Protein AF-A0A3M1D9A3-F1 (afdb_monomer)

pLDDT: mean 91.14, std 8.7, range [48.06, 98.5]

Structure (mmCIF, N/CA/C/O backbone):
data_AF-A0A3M1D9A3-F1
#
_entry.id   AF-A0A3M1D9A3-F1
#
loop_
_atom_site.group_PDB
_atom_site.id
_atom_site.type_symbol
_atom_site.label_atom_id
_atom_site.label_alt_id
_atom_site.label_comp_id
_atom_site.label_asym_id
_atom_site.label_entity_id
_atom_site.label_seq_id
_atom_site.pdbx_PDB_ins_code
_atom_site.Cartn_x
_atom_site.Cartn_y
_atom_site.Cartn_z
_atom_site.occupancy
_atom_site.B_iso_or_equiv
_atom_site.auth_seq_id
_atom_site.auth_comp_id
_atom_site.auth_asym_id
_atom_site.auth_atom_id
_atom_site.pdbx_PDB_model_num
ATOM 1 N N . ALA A 1 1 ? 23.421 -41.713 -46.442 1.00 59.66 1 ALA A N 1
ATOM 2 C CA . ALA A 1 1 ? 22.189 -42.417 -46.027 1.00 59.66 1 ALA A CA 1
ATOM 3 C C . ALA A 1 1 ? 21.302 -41.439 -45.265 1.00 59.66 1 ALA A C 1
ATOM 5 O O . ALA A 1 1 ? 21.834 -40.693 -44.450 1.00 59.66 1 ALA A O 1
ATOM 6 N N . ARG A 1 2 ? 19.994 -41.379 -45.556 1.00 69.12 2 ARG A N 1
ATOM 7 C CA . ARG A 1 2 ? 19.067 -40.542 -44.777 1.00 69.12 2 ARG A CA 1
ATOM 8 C C . ARG A 1 2 ? 18.862 -41.204 -43.409 1.00 69.12 2 ARG A C 1
ATOM 10 O O . ARG A 1 2 ? 18.561 -42.397 -43.394 1.00 69.12 2 ARG A O 1
ATOM 17 N N . PRO A 1 3 ? 19.050 -40.496 -42.286 1.00 80.50 3 PRO A N 1
ATOM 18 C CA . PRO A 1 3 ? 18.761 -41.074 -40.983 1.00 80.50 3 PRO A CA 1
ATOM 19 C C . PRO A 1 3 ? 17.270 -41.421 -40.889 1.00 80.50 3 PRO A C 1
ATOM 21 O O . PRO A 1 3 ? 16.431 -40.716 -41.449 1.00 80.50 3 PRO A O 1
ATOM 24 N N . TRP A 1 4 ? 16.941 -42.499 -40.175 1.00 87.75 4 TRP A N 1
ATOM 25 C CA . TRP A 1 4 ? 15.568 -43.010 -40.048 1.00 87.75 4 TRP A CA 1
ATOM 26 C C . TRP A 1 4 ? 14.589 -41.972 -39.480 1.00 87.75 4 TRP A C 1
ATOM 28 O O . TRP A 1 4 ? 13.395 -42.036 -39.751 1.00 87.75 4 TRP A O 1
ATOM 38 N N . TRP A 1 5 ? 15.099 -40.986 -38.736 1.00 83.88 5 TRP A N 1
ATOM 39 C CA . TRP A 1 5 ? 14.302 -39.916 -38.148 1.00 83.88 5 TRP A CA 1
ATOM 40 C C . TRP A 1 5 ? 14.084 -38.706 -39.071 1.00 83.88 5 TRP A C 1
ATOM 42 O O . TRP A 1 5 ? 13.296 -37.823 -38.738 1.00 83.88 5 TRP A O 1
ATOM 52 N N . ALA A 1 6 ? 14.744 -38.644 -40.233 1.00 81.69 6 ALA A N 1
ATOM 53 C CA . ALA A 1 6 ? 14.630 -37.518 -41.162 1.00 81.69 6 ALA A CA 1
ATOM 54 C C . ALA A 1 6 ? 13.176 -37.172 -41.554 1.00 81.69 6 ALA A C 1
ATOM 56 O O . ALA A 1 6 ? 12.873 -35.984 -41.641 1.00 81.69 6 ALA A O 1
ATOM 57 N N . PRO A 1 7 ? 12.245 -38.129 -41.753 1.00 83.19 7 PRO A N 1
ATOM 58 C CA . PRO A 1 7 ? 10.846 -37.812 -42.056 1.00 83.19 7 PRO A CA 1
ATOM 59 C C . PRO A 1 7 ? 10.110 -37.053 -40.939 1.00 83.19 7 PRO A C 1
ATOM 61 O O . PRO A 1 7 ? 9.145 -36.356 -41.230 1.00 83.19 7 PRO A O 1
ATOM 64 N N . TYR A 1 8 ? 10.573 -37.136 -39.686 1.00 89.62 8 TYR A N 1
ATOM 65 C CA . TYR A 1 8 ? 9.959 -36.434 -38.549 1.00 89.62 8 TYR A CA 1
ATOM 66 C C . TYR A 1 8 ? 10.439 -34.983 -38.398 1.00 89.62 8 TYR A C 1
ATOM 68 O O . TYR A 1 8 ? 9.909 -34.243 -37.571 1.00 89.62 8 TYR A O 1
ATOM 76 N N . SER A 1 9 ? 11.427 -34.539 -39.185 1.00 90.44 9 SER A N 1
ATOM 77 C CA . SER A 1 9 ? 11.844 -33.136 -39.183 1.00 90.44 9 SER A CA 1
ATOM 78 C C . SER A 1 9 ? 11.050 -32.326 -40.206 1.00 90.44 9 SER A C 1
ATOM 80 O O . SER A 1 9 ? 11.440 -32.195 -41.365 1.00 90.44 9 SER A O 1
ATOM 82 N N . PHE A 1 10 ? 9.943 -31.744 -39.752 1.00 89.25 10 PHE A N 1
ATOM 83 C CA . PHE A 1 10 ? 8.979 -31.028 -40.595 1.00 89.25 10 PHE A CA 1
ATOM 84 C C . PHE A 1 10 ? 9.564 -29.848 -41.388 1.00 89.25 10 PHE A C 1
ATOM 86 O O . PHE A 1 10 ? 9.031 -29.504 -42.436 1.00 89.25 10 PHE A O 1
ATOM 93 N N . VAL A 1 11 ? 10.663 -29.245 -40.920 1.00 88.12 11 VAL A N 1
ATOM 94 C CA . VAL A 1 11 ? 11.324 -28.117 -41.601 1.00 88.12 11 VAL A CA 1
ATOM 95 C C . VAL A 1 11 ? 12.572 -28.565 -42.359 1.00 88.12 11 VAL A C 1
ATOM 97 O O . VAL A 1 11 ? 12.725 -28.254 -43.537 1.00 88.12 11 VAL A O 1
ATOM 100 N N . SER A 1 12 ? 13.471 -29.319 -41.718 1.00 86.38 12 SER A N 1
ATOM 101 C CA . SER A 1 12 ? 14.753 -29.662 -42.351 1.00 86.38 12 SER A CA 1
ATOM 102 C C . SER A 1 12 ? 14.613 -30.714 -43.455 1.00 86.38 12 SER A C 1
ATOM 104 O O . SER A 1 12 ? 15.377 -30.681 -44.416 1.00 86.38 12 SER A O 1
ATOM 106 N N . SER A 1 13 ? 13.620 -31.608 -43.371 1.00 87.00 13 SER A N 1
ATOM 107 C CA . SER A 1 13 ? 13.432 -32.700 -44.336 1.00 87.00 13 SER A CA 1
ATOM 108 C C . SER A 1 13 ? 12.954 -32.212 -45.710 1.00 87.00 13 SER A C 1
ATOM 110 O O . SER A 1 13 ? 13.588 -32.572 -46.707 1.00 87.00 13 SER A O 1
ATOM 112 N N . PRO A 1 14 ? 11.934 -31.330 -45.813 1.00 89.94 14 PRO A N 1
ATOM 113 C CA . PRO A 1 14 ? 11.566 -30.719 -47.092 1.00 89.94 14 PRO A CA 1
ATOM 114 C C . PRO A 1 14 ? 12.693 -29.873 -47.700 1.00 89.94 14 PRO A C 1
ATOM 116 O O . PRO A 1 14 ? 12.928 -29.950 -48.904 1.00 89.94 14 PRO A O 1
ATOM 119 N N . ILE A 1 15 ? 13.435 -29.118 -46.880 1.00 89.25 15 ILE A N 1
ATOM 120 C CA . ILE A 1 15 ? 14.579 -28.312 -47.341 1.00 89.25 15 ILE A CA 1
ATOM 121 C C . ILE A 1 15 ? 15.694 -29.217 -47.883 1.00 89.25 15 ILE A C 1
ATOM 123 O O . ILE A 1 15 ? 16.209 -28.984 -48.974 1.00 89.25 15 ILE A O 1
ATOM 127 N N . ALA A 1 16 ? 16.037 -30.291 -47.169 1.00 87.50 16 ALA A N 1
ATOM 128 C CA . ALA A 1 16 ? 17.032 -31.258 -47.623 1.00 87.50 16 ALA A CA 1
ATOM 129 C C . ALA A 1 16 ? 16.604 -31.967 -48.919 1.00 87.50 16 ALA A C 1
ATOM 131 O O . ALA A 1 16 ? 17.440 -32.223 -49.786 1.00 87.50 16 ALA A O 1
ATOM 132 N N . LEU A 1 17 ? 15.309 -32.265 -49.079 1.00 88.19 17 LEU A N 1
ATOM 133 C CA . LEU A 1 17 ? 14.766 -32.828 -50.315 1.00 88.19 17 LEU A CA 1
ATOM 134 C C . LEU A 1 17 ? 14.873 -31.832 -51.479 1.00 88.19 17 LEU A C 1
ATOM 136 O O . LEU A 1 17 ? 15.316 -32.221 -52.559 1.00 88.19 17 LEU A O 1
ATOM 140 N N . ALA A 1 18 ? 14.546 -30.559 -51.252 1.00 89.81 18 ALA A N 1
ATOM 141 C CA . ALA A 1 18 ? 14.646 -29.501 -52.258 1.00 89.81 18 ALA A CA 1
ATOM 142 C C . ALA A 1 18 ? 16.092 -29.263 -52.737 1.00 89.81 18 ALA A C 1
ATOM 144 O O . ALA A 1 18 ? 16.314 -28.935 -53.898 1.00 89.81 18 ALA A O 1
ATOM 145 N N . LEU A 1 19 ? 17.083 -29.482 -51.868 1.00 90.31 19 LEU A N 1
ATOM 146 C CA . LEU A 1 19 ? 18.507 -29.327 -52.188 1.00 90.31 19 LEU A CA 1
ATOM 147 C C . LEU A 1 19 ? 19.160 -30.612 -52.737 1.00 90.31 19 LEU A C 1
ATOM 149 O O . LEU A 1 19 ? 20.340 -30.596 -53.083 1.00 90.31 19 LEU A O 1
ATOM 153 N N . SER A 1 20 ? 18.419 -31.724 -52.838 1.00 87.81 20 SER A N 1
ATOM 154 C CA . SER A 1 20 ? 18.983 -33.051 -53.144 1.00 87.81 20 SER A CA 1
ATOM 155 C C . SER A 1 20 ? 19.591 -33.202 -54.545 1.00 87.81 20 SER A C 1
ATOM 157 O O . SER A 1 20 ? 20.423 -34.083 -54.742 1.00 87.81 20 SER A O 1
ATOM 159 N N . GLY A 1 21 ? 19.213 -32.344 -55.500 1.00 90.31 21 GLY A N 1
ATOM 160 C CA . GLY A 1 21 ? 19.758 -32.330 -56.865 1.00 90.31 21 GLY A CA 1
ATOM 161 C C . GLY A 1 21 ? 20.989 -31.435 -57.061 1.00 90.31 21 GLY A C 1
ATOM 162 O O . GLY A 1 21 ? 21.499 -31.338 -58.174 1.00 90.31 21 GLY A O 1
ATOM 163 N N . ILE A 1 22 ? 21.460 -30.750 -56.014 1.00 91.81 22 ILE A N 1
ATOM 164 C CA . ILE A 1 22 ? 22.588 -29.816 -56.096 1.00 91.81 22 ILE A CA 1
ATOM 165 C C . ILE A 1 22 ? 23.907 -30.571 -55.874 1.00 91.81 22 ILE A C 1
ATOM 167 O O . ILE A 1 22 ? 24.037 -31.357 -54.938 1.00 91.81 22 ILE A O 1
ATOM 171 N N . GLY A 1 23 ? 24.911 -30.306 -56.716 1.00 94.56 23 GLY A N 1
ATOM 172 C CA . GLY A 1 23 ? 26.240 -30.913 -56.594 1.00 94.56 23 GLY A CA 1
ATOM 173 C C . GLY A 1 23 ? 26.956 -30.566 -55.280 1.00 94.56 23 GLY A C 1
ATOM 174 O O . GLY A 1 23 ? 26.775 -29.485 -54.715 1.00 94.56 23 GLY A O 1
ATOM 175 N N . GLU A 1 24 ? 27.821 -31.467 -54.808 1.00 92.06 24 GLU A N 1
ATOM 176 C CA . GLU A 1 24 ? 28.484 -31.366 -53.499 1.00 92.06 24 GLU A CA 1
ATOM 177 C C . GLU A 1 24 ? 29.253 -30.048 -53.300 1.00 92.06 24 GLU A C 1
ATOM 179 O O . GLU A 1 24 ? 29.157 -29.421 -52.245 1.00 92.06 24 GLU A O 1
ATOM 184 N N . GLN A 1 25 ? 29.991 -29.589 -54.314 1.00 94.44 25 GLN A N 1
ATOM 185 C CA . GLN A 1 25 ? 30.749 -28.336 -54.240 1.00 94.44 25 GLN A CA 1
ATOM 186 C C . GLN A 1 25 ? 29.833 -27.123 -54.017 1.00 94.44 25 GLN A C 1
ATOM 188 O O . GLN A 1 25 ? 30.144 -26.248 -53.204 1.00 94.44 25 GLN A O 1
ATOM 193 N N . SER A 1 26 ? 28.687 -27.090 -54.699 1.00 93.69 26 SER A N 1
ATOM 194 C CA . SER A 1 26 ? 27.677 -26.042 -54.546 1.00 93.69 26 SER A CA 1
ATOM 195 C C . SER A 1 26 ? 27.012 -26.106 -53.171 1.00 93.69 26 SER A C 1
ATOM 197 O O . SER A 1 26 ? 26.858 -25.066 -52.535 1.00 93.69 26 SER A O 1
ATOM 199 N N . LEU A 1 27 ? 26.713 -27.306 -52.657 1.00 93.25 27 LEU A N 1
ATOM 200 C CA . LEU A 1 27 ? 26.208 -27.494 -51.289 1.00 93.25 27 LEU A CA 1
ATOM 201 C C . LEU A 1 27 ? 27.215 -27.023 -50.230 1.00 93.25 27 LEU A C 1
ATOM 203 O O . LEU A 1 27 ? 26.832 -26.344 -49.281 1.00 93.25 27 LEU A O 1
ATOM 207 N N . ARG A 1 28 ? 28.511 -27.318 -50.397 1.00 94.56 28 ARG A N 1
ATOM 208 C CA . ARG A 1 28 ? 29.574 -26.842 -49.492 1.00 94.56 28 ARG A CA 1
ATOM 209 C C . ARG A 1 28 ? 29.704 -25.319 -49.512 1.00 94.56 28 ARG A C 1
ATOM 211 O O . ARG A 1 28 ? 29.905 -24.705 -48.464 1.00 94.56 28 ARG A O 1
ATOM 218 N N . SER A 1 29 ? 29.594 -24.695 -50.682 1.00 95.94 29 SER A N 1
ATOM 219 C CA . SER A 1 29 ? 29.607 -23.234 -50.806 1.00 95.94 29 SER A CA 1
ATOM 220 C C . SER A 1 29 ? 28.360 -22.595 -50.199 1.00 95.94 29 SER A C 1
ATOM 222 O O . SER A 1 29 ? 28.497 -21.637 -49.442 1.00 95.94 29 SER A O 1
ATOM 224 N N . LEU A 1 30 ? 27.177 -23.169 -50.437 1.00 93.62 30 LEU A N 1
ATOM 225 C CA . LEU A 1 30 ? 25.926 -22.739 -49.814 1.00 93.62 30 LEU A CA 1
ATOM 226 C C . LEU A 1 30 ? 25.994 -22.854 -48.288 1.00 93.62 30 LEU A C 1
ATOM 228 O O . LEU A 1 30 ? 25.659 -21.902 -47.596 1.00 93.62 30 LEU A O 1
ATOM 232 N N . HIS A 1 31 ? 26.493 -23.975 -47.761 1.00 93.94 31 HIS A N 1
ATOM 233 C CA . HIS A 1 31 ? 26.692 -24.158 -46.325 1.00 93.94 31 HIS A CA 1
ATOM 234 C C . HIS A 1 31 ? 27.609 -23.078 -45.737 1.00 93.94 31 HIS A C 1
ATOM 236 O O . HIS A 1 31 ? 27.240 -22.453 -44.749 1.00 93.94 31 HIS A O 1
ATOM 242 N N . ARG A 1 32 ? 28.767 -22.804 -46.360 1.00 97.06 32 ARG A N 1
ATOM 243 C CA . ARG A 1 32 ? 29.670 -21.729 -45.908 1.00 97.06 32 ARG A CA 1
ATOM 244 C C . ARG A 1 32 ? 28.989 -20.362 -45.927 1.00 97.06 32 ARG A C 1
ATOM 246 O O . ARG A 1 32 ? 29.156 -19.602 -44.981 1.00 97.06 32 ARG A O 1
ATOM 253 N N . ALA A 1 33 ? 28.227 -20.060 -46.977 1.00 97.00 33 ALA A N 1
ATOM 254 C CA . ALA A 1 33 ? 27.499 -18.801 -47.086 1.00 97.00 33 ALA A CA 1
ATOM 255 C C . ALA A 1 33 ? 26.433 -18.670 -45.987 1.00 97.00 33 ALA A C 1
ATOM 257 O O . ALA A 1 33 ? 26.424 -17.678 -45.267 1.00 97.00 33 ALA A O 1
ATOM 258 N N . VAL A 1 34 ? 25.584 -19.688 -45.806 1.00 95.50 34 VAL A N 1
ATOM 259 C CA . VAL A 1 34 ? 24.538 -19.709 -44.769 1.00 95.50 34 VAL A CA 1
ATOM 260 C C . VAL A 1 34 ? 25.147 -19.623 -43.374 1.00 95.50 34 VAL A C 1
ATOM 262 O O . VAL A 1 34 ? 24.645 -18.867 -42.549 1.00 95.50 34 VAL A O 1
ATOM 265 N N . TRP A 1 35 ? 26.242 -20.342 -43.118 1.00 97.31 35 TRP A N 1
ATOM 266 C CA . TRP A 1 35 ? 26.936 -20.297 -41.835 1.00 97.31 35 TRP A CA 1
ATOM 267 C C . TRP A 1 35 ? 27.452 -18.890 -41.521 1.00 97.31 35 TRP A C 1
ATOM 269 O O . TRP A 1 35 ? 27.169 -18.373 -40.445 1.00 97.31 35 TRP A O 1
ATOM 279 N N . TRP A 1 36 ? 28.139 -18.236 -42.467 1.00 98.19 36 TRP A N 1
ATOM 280 C CA . TRP A 1 36 ? 28.629 -16.868 -42.266 1.00 98.19 36 TRP A CA 1
ATOM 281 C C . TRP A 1 36 ? 27.492 -15.860 -42.118 1.00 98.19 36 TRP A C 1
ATOM 283 O O . TRP A 1 36 ? 27.571 -14.991 -41.258 1.00 98.19 36 TRP A O 1
ATOM 293 N N . VAL A 1 37 ? 26.424 -15.980 -42.911 1.00 97.94 37 VAL A N 1
ATOM 294 C CA . VAL A 1 37 ? 25.242 -15.116 -42.782 1.00 97.94 37 VAL A CA 1
ATOM 295 C C . VAL A 1 37 ? 24.596 -15.287 -41.408 1.00 97.94 37 VAL A C 1
ATOM 297 O O . VAL A 1 37 ? 24.346 -14.292 -40.737 1.00 97.94 37 VAL A O 1
ATOM 300 N N . HIS A 1 38 ? 24.367 -16.523 -40.961 1.00 96.88 38 HIS A N 1
ATOM 301 C CA . HIS A 1 38 ? 23.804 -16.800 -39.641 1.00 96.88 38 HIS A CA 1
ATOM 302 C C . HIS A 1 38 ? 24.704 -16.267 -38.521 1.00 96.88 38 HIS A C 1
ATOM 304 O O . HIS A 1 38 ? 24.228 -15.526 -37.670 1.00 96.88 38 HIS A O 1
ATOM 310 N N . PHE A 1 39 ? 26.012 -16.537 -38.587 1.00 97.81 39 PHE A N 1
ATOM 311 C CA . PHE A 1 39 ? 26.990 -16.025 -37.628 1.00 97.81 39 PHE A CA 1
ATOM 312 C C . PHE A 1 39 ? 26.982 -14.494 -37.559 1.00 97.81 39 PHE A C 1
ATOM 314 O O . PHE A 1 39 ? 26.941 -13.928 -36.472 1.00 97.81 39 PHE A O 1
ATOM 321 N N . LEU A 1 40 ? 26.987 -13.804 -38.703 1.00 98.06 40 LEU A N 1
ATOM 322 C CA . LEU A 1 40 ? 26.947 -12.342 -38.732 1.00 98.06 40 LEU A CA 1
ATOM 323 C C . LEU A 1 40 ? 25.628 -11.796 -38.179 1.00 98.06 40 LEU A C 1
ATOM 325 O O . LEU A 1 40 ? 25.652 -10.789 -37.473 1.00 98.06 40 LEU A O 1
ATOM 329 N N . LEU A 1 41 ? 24.495 -12.450 -38.456 1.00 96.81 41 LEU A N 1
ATOM 330 C CA . LEU A 1 41 ? 23.201 -12.081 -37.880 1.00 96.81 41 LEU A CA 1
ATOM 331 C C . LEU A 1 41 ? 23.199 -12.255 -36.360 1.00 96.81 41 LEU A C 1
ATOM 333 O O . LEU A 1 41 ? 22.778 -11.340 -35.656 1.00 96.81 41 LEU A O 1
ATOM 337 N N . ASP A 1 42 ? 23.724 -13.370 -35.855 1.00 95.94 42 ASP A N 1
ATOM 338 C CA . ASP A 1 42 ? 23.808 -13.645 -34.422 1.00 95.94 42 ASP A CA 1
ATOM 339 C C . ASP A 1 42 ? 24.751 -12.663 -33.721 1.00 95.94 42 ASP A C 1
ATOM 341 O O . ASP A 1 42 ? 24.384 -12.074 -32.706 1.00 95.94 42 ASP A O 1
ATOM 345 N N . MET A 1 43 ? 25.940 -12.415 -34.283 1.00 97.38 43 MET A N 1
ATOM 346 C CA . MET A 1 43 ? 26.891 -11.439 -33.739 1.00 97.38 43 MET A CA 1
ATOM 347 C C . MET A 1 43 ? 26.314 -10.021 -33.763 1.00 97.38 43 MET A C 1
ATOM 349 O O . MET A 1 43 ? 26.466 -9.280 -32.793 1.00 97.38 43 MET A O 1
ATOM 353 N N . THR A 1 44 ? 25.608 -9.650 -34.835 1.00 95.44 44 THR A N 1
ATOM 354 C CA . THR A 1 44 ? 24.921 -8.355 -34.928 1.00 95.44 44 THR A CA 1
ATOM 355 C C . THR A 1 44 ? 23.808 -8.260 -33.893 1.00 95.44 44 THR A C 1
ATOM 357 O O . THR A 1 44 ? 23.713 -7.254 -33.198 1.00 95.44 44 THR A O 1
ATOM 360 N N . MET A 1 45 ? 22.986 -9.301 -33.741 1.00 93.44 45 MET A N 1
ATOM 361 C CA . MET A 1 45 ? 21.937 -9.339 -32.728 1.00 93.44 45 MET A CA 1
ATOM 362 C C . MET A 1 45 ? 22.536 -9.173 -31.333 1.00 93.44 45 MET A C 1
ATOM 364 O O . MET A 1 45 ? 22.105 -8.274 -30.621 1.00 93.44 45 MET A O 1
ATOM 368 N N . LEU A 1 46 ? 23.551 -9.969 -30.974 1.00 92.38 46 LEU A N 1
ATOM 369 C CA . LEU A 1 46 ? 24.250 -9.886 -29.687 1.00 92.38 46 LEU A CA 1
ATOM 370 C C . LEU A 1 46 ? 24.813 -8.485 -29.434 1.00 92.38 46 LEU A C 1
ATOM 372 O O . LEU A 1 46 ? 24.611 -7.936 -28.352 1.00 92.38 46 LEU A O 1
ATOM 376 N N . ALA A 1 47 ? 25.453 -7.884 -30.440 1.00 93.50 47 ALA A N 1
ATOM 377 C CA . ALA A 1 47 ? 25.949 -6.518 -30.353 1.00 93.50 47 ALA A CA 1
ATOM 378 C C . ALA A 1 47 ? 24.809 -5.507 -30.152 1.00 93.50 47 ALA A C 1
ATOM 380 O O . ALA A 1 47 ? 24.965 -4.569 -29.385 1.00 93.50 47 ALA A O 1
ATOM 381 N N . LEU A 1 48 ? 23.646 -5.699 -30.780 1.00 92.75 48 LEU A N 1
ATOM 382 C CA . LEU A 1 48 ? 22.496 -4.798 -30.670 1.00 92.75 48 LEU A CA 1
ATOM 383 C C . LEU A 1 48 ? 21.691 -4.955 -29.369 1.00 92.75 48 LEU A C 1
ATOM 385 O O . LEU A 1 48 ? 20.894 -4.066 -29.056 1.00 92.75 48 LEU A O 1
ATOM 389 N N . ILE A 1 49 ? 21.855 -6.038 -28.600 1.00 90.00 49 ILE A N 1
ATOM 390 C CA . ILE A 1 49 ? 21.085 -6.259 -27.360 1.00 90.00 49 ILE A CA 1
ATOM 391 C C . ILE A 1 49 ? 21.172 -5.057 -26.403 1.00 90.00 49 ILE A C 1
ATOM 393 O O . ILE A 1 49 ? 20.106 -4.567 -26.021 1.00 90.00 49 ILE A O 1
ATOM 397 N N . PRO A 1 50 ? 22.361 -4.530 -26.038 1.00 85.62 50 PRO A N 1
ATOM 398 C CA . PRO A 1 50 ? 22.481 -3.464 -25.041 1.00 85.62 50 PRO A CA 1
ATOM 399 C C . PRO A 1 50 ? 21.853 -2.134 -25.463 1.00 85.62 50 PRO A C 1
ATOM 401 O O . PRO A 1 50 ? 21.510 -1.319 -24.612 1.00 85.62 50 PRO A O 1
ATOM 404 N N . TRP A 1 51 ? 21.699 -1.905 -26.769 1.00 83.25 51 TRP A N 1
ATOM 405 C CA . TRP A 1 51 ? 21.247 -0.623 -27.322 1.00 83.25 51 TRP A CA 1
ATOM 406 C C . TRP A 1 51 ? 19.816 -0.653 -27.850 1.00 83.25 51 TRP A C 1
ATOM 408 O O . TRP A 1 51 ? 19.273 0.379 -28.242 1.00 83.25 51 TRP A O 1
ATOM 418 N N . THR A 1 52 ? 19.183 -1.823 -27.881 1.00 84.31 52 THR A N 1
ATOM 419 C CA . THR A 1 52 ? 17.828 -1.983 -28.409 1.00 84.31 52 THR A CA 1
ATOM 420 C C . THR A 1 52 ? 16.856 -2.402 -27.320 1.00 84.31 52 THR A C 1
ATOM 422 O O . THR A 1 52 ? 17.201 -2.627 -26.162 1.00 84.31 52 THR A O 1
ATOM 425 N N . LYS A 1 53 ? 15.585 -2.550 -27.703 1.00 77.38 53 LYS A N 1
ATOM 426 C CA . LYS A 1 53 ? 14.549 -3.074 -26.812 1.00 77.38 53 LYS A CA 1
ATOM 427 C C . LYS A 1 53 ? 14.862 -4.490 -26.321 1.00 77.38 53 LYS A C 1
ATOM 429 O O . LYS A 1 53 ? 14.230 -4.904 -25.363 1.00 77.38 53 LYS A O 1
ATOM 434 N N . LEU A 1 54 ? 15.799 -5.221 -26.933 1.00 85.25 54 LEU A N 1
ATOM 435 C CA . LEU A 1 54 ? 16.157 -6.592 -26.553 1.00 85.25 54 LEU A CA 1
ATOM 436 C C . LEU A 1 54 ? 16.835 -6.694 -25.180 1.00 85.25 54 LEU A C 1
ATOM 438 O O . LEU A 1 54 ? 16.791 -7.764 -24.579 1.00 85.25 54 LEU A O 1
ATOM 442 N N . ILE A 1 55 ? 17.365 -5.593 -24.632 1.00 86.44 55 ILE A N 1
ATOM 443 C CA . ILE A 1 55 ? 17.926 -5.572 -23.272 1.00 86.44 55 ILE A CA 1
ATOM 444 C C . ILE A 1 55 ? 16.925 -6.047 -22.202 1.00 86.44 55 ILE A C 1
ATOM 446 O O . ILE A 1 55 ? 17.337 -6.621 -21.194 1.00 86.44 55 ILE A O 1
ATOM 450 N N . HIS A 1 56 ? 15.612 -5.906 -22.454 1.00 84.38 56 HIS A N 1
ATOM 451 C CA . HIS A 1 56 ? 14.560 -6.364 -21.540 1.00 84.38 56 HIS A CA 1
ATOM 452 C C . HIS A 1 56 ? 14.583 -7.873 -21.268 1.00 84.38 56 HIS A C 1
ATOM 454 O O . HIS A 1 56 ? 14.041 -8.300 -20.255 1.00 84.38 56 HIS A O 1
ATOM 460 N N . ILE A 1 57 ? 15.198 -8.684 -22.139 1.00 88.81 57 ILE A N 1
ATOM 461 C CA . ILE A 1 57 ? 15.373 -10.125 -21.899 1.00 88.81 57 ILE A CA 1
ATOM 462 C C . ILE A 1 57 ? 16.190 -10.335 -20.617 1.00 88.81 57 ILE A C 1
ATOM 464 O O . ILE A 1 57 ? 15.880 -11.212 -19.815 1.00 88.81 57 ILE A O 1
ATOM 468 N N . PHE A 1 58 ? 17.190 -9.479 -20.392 1.00 91.06 58 PHE A N 1
ATOM 469 C CA . PHE A 1 58 ? 18.042 -9.516 -19.210 1.00 91.06 58 PHE A CA 1
ATOM 470 C C . PHE A 1 58 ? 17.449 -8.704 -18.065 1.00 91.06 58 PHE A C 1
ATOM 472 O O . PHE A 1 58 ? 17.240 -9.244 -16.981 1.00 91.06 58 PHE A O 1
ATOM 479 N N . THR A 1 59 ? 17.129 -7.426 -18.293 1.00 92.31 59 THR A N 1
ATOM 480 C CA . THR A 1 59 ? 16.625 -6.552 -17.217 1.00 92.31 59 THR A CA 1
ATOM 481 C C . THR A 1 59 ? 15.274 -7.019 -16.696 1.00 92.31 59 THR A C 1
ATOM 483 O O . THR A 1 59 ? 15.010 -6.923 -15.506 1.00 92.31 59 THR A O 1
ATOM 486 N N . GLY A 1 60 ? 14.453 -7.618 -17.554 1.00 92.56 60 GLY A N 1
ATOM 487 C CA . GLY A 1 60 ? 13.187 -8.229 -17.193 1.00 92.56 60 GLY A CA 1
ATOM 488 C C . GLY A 1 60 ? 13.307 -9.459 -16.304 1.00 92.56 60 GLY A C 1
ATOM 489 O O . GLY A 1 60 ? 12.613 -9.557 -15.294 1.00 92.56 60 GLY A O 1
ATOM 490 N N . TRP A 1 61 ? 14.201 -10.385 -16.657 1.00 93.19 61 TRP A N 1
ATOM 491 C CA . TRP A 1 61 ? 14.485 -11.543 -15.810 1.00 93.19 61 TRP A CA 1
ATOM 492 C C . TRP A 1 61 ? 15.062 -11.108 -14.459 1.00 93.19 61 TRP A C 1
ATOM 494 O O . TRP A 1 61 ? 14.616 -11.592 -13.423 1.00 93.19 61 TRP A O 1
ATOM 504 N N . LEU A 1 62 ? 15.989 -10.144 -14.459 1.00 94.88 62 LEU A N 1
ATOM 505 C CA . LEU A 1 62 ? 16.550 -9.581 -13.232 1.00 94.88 62 LEU A CA 1
ATOM 506 C C . LEU A 1 62 ? 15.472 -8.893 -12.381 1.00 94.88 62 LEU A C 1
ATOM 508 O O . LEU A 1 62 ? 15.426 -9.118 -11.177 1.00 94.88 62 LEU A O 1
ATOM 512 N N . ALA A 1 63 ? 14.577 -8.099 -12.975 1.00 93.50 63 ALA A N 1
ATOM 513 C CA . ALA A 1 63 ? 13.506 -7.424 -12.240 1.00 93.50 63 ALA A CA 1
ATOM 514 C C . ALA A 1 63 ? 12.592 -8.419 -11.510 1.00 93.50 63 ALA A C 1
ATOM 516 O O . ALA A 1 63 ? 12.260 -8.202 -10.345 1.00 93.50 63 ALA A O 1
ATOM 517 N N . LEU A 1 64 ? 12.259 -9.539 -12.162 1.00 93.25 64 LEU A N 1
ATOM 518 C CA . LEU A 1 64 ? 11.502 -10.636 -11.555 1.00 93.25 64 LEU A CA 1
ATOM 519 C C . LEU A 1 64 ? 12.310 -11.371 -10.475 1.00 93.25 64 LEU A C 1
ATOM 521 O O . LEU A 1 64 ? 11.786 -11.646 -9.400 1.00 93.25 64 LEU A O 1
ATOM 525 N N . ALA A 1 65 ? 13.582 -11.680 -10.740 1.00 94.38 65 ALA A N 1
ATOM 526 C CA . ALA A 1 65 ? 14.448 -12.397 -9.802 1.00 94.38 65 ALA A CA 1
ATOM 527 C C . ALA A 1 65 ? 14.724 -11.600 -8.516 1.00 94.38 65 ALA A C 1
ATOM 529 O O . ALA A 1 65 ? 14.887 -12.184 -7.446 1.00 94.38 65 ALA A O 1
ATOM 530 N N . PHE A 1 66 ? 14.761 -10.273 -8.623 1.00 94.50 66 PHE A N 1
ATOM 531 C CA . PHE A 1 66 ? 15.008 -9.352 -7.516 1.00 94.50 66 PHE A CA 1
ATOM 532 C C . PHE A 1 66 ? 13.747 -8.639 -7.023 1.00 94.50 66 PHE A C 1
ATOM 534 O O . PHE A 1 66 ? 13.862 -7.615 -6.349 1.00 94.50 66 PHE A O 1
ATOM 541 N N . HIS A 1 67 ? 12.559 -9.155 -7.348 1.00 92.25 67 HIS A N 1
ATOM 542 C CA . HIS A 1 67 ? 11.298 -8.632 -6.827 1.00 92.25 67 HIS A CA 1
ATOM 543 C C . HIS A 1 67 ? 11.329 -8.570 -5.291 1.00 92.25 67 HIS A C 1
ATOM 545 O O . HIS A 1 67 ? 11.938 -9.429 -4.639 1.00 92.25 67 HIS A O 1
ATOM 551 N N . SER A 1 68 ? 10.728 -7.529 -4.709 1.00 88.44 68 SER A N 1
ATOM 552 C CA . SER A 1 68 ? 10.774 -7.315 -3.264 1.00 88.44 68 SER A CA 1
ATOM 553 C C . SER A 1 68 ? 10.264 -8.527 -2.484 1.00 88.44 68 SER A C 1
ATOM 555 O O . SER A 1 68 ? 9.333 -9.224 -2.879 1.00 88.44 68 SER A O 1
ATOM 557 N N . LYS A 1 69 ? 10.902 -8.772 -1.335 1.00 86.12 69 LYS A N 1
ATOM 558 C CA . LYS A 1 69 ? 10.452 -9.777 -0.361 1.00 86.12 69 LYS A CA 1
ATOM 559 C C . LYS A 1 69 ? 9.354 -9.244 0.558 1.00 86.12 69 LYS A C 1
ATOM 561 O O . LYS A 1 69 ? 8.748 -10.026 1.286 1.00 86.12 69 LYS A O 1
ATOM 566 N N . LEU A 1 70 ? 9.155 -7.924 0.585 1.00 85.31 70 LEU A N 1
ATOM 567 C CA . LEU A 1 70 ? 8.015 -7.334 1.275 1.00 85.31 70 LEU A CA 1
ATOM 568 C C . LEU A 1 70 ? 6.742 -7.624 0.473 1.00 85.31 70 LEU A C 1
ATOM 570 O O . LEU A 1 70 ? 6.821 -7.747 -0.748 1.00 85.31 70 LEU A O 1
ATOM 574 N N . PRO A 1 71 ? 5.577 -7.698 1.133 1.00 86.69 71 PRO A N 1
ATOM 575 C CA . PRO A 1 71 ? 4.305 -7.763 0.431 1.00 86.69 71 PRO A CA 1
ATOM 576 C C . PRO A 1 71 ? 4.167 -6.627 -0.593 1.00 86.69 71 PRO A C 1
ATOM 578 O O . PRO A 1 71 ? 4.543 -5.485 -0.319 1.00 86.69 71 PRO A O 1
ATOM 581 N N . ASP A 1 72 ? 3.609 -6.936 -1.763 1.00 83.06 72 ASP A N 1
ATOM 582 C CA . ASP A 1 72 ? 3.432 -5.971 -2.849 1.00 83.06 72 ASP A CA 1
ATOM 583 C C . ASP A 1 72 ? 2.776 -4.666 -2.364 1.00 83.06 72 ASP A C 1
ATOM 585 O O . ASP A 1 72 ? 1.734 -4.661 -1.697 1.00 83.06 72 ASP A O 1
ATOM 589 N N . GLY A 1 73 ? 3.380 -3.536 -2.732 1.00 82.62 73 GLY A N 1
ATOM 590 C CA . GLY A 1 73 ? 2.914 -2.200 -2.373 1.00 82.62 73 GLY A CA 1
ATOM 591 C C . GLY A 1 73 ? 3.105 -1.805 -0.902 1.00 82.62 73 GLY A C 1
ATOM 592 O O . GLY A 1 73 ? 2.561 -0.768 -0.490 1.00 82.62 73 GLY A O 1
ATOM 593 N N . SER A 1 74 ? 3.834 -2.586 -0.098 1.00 87.00 74 SER A N 1
ATOM 594 C CA . SER A 1 74 ? 4.374 -2.140 1.192 1.00 87.00 74 SER A CA 1
ATOM 595 C C . SER A 1 74 ? 5.283 -0.924 1.002 1.00 87.00 74 SER A C 1
ATOM 597 O O . SER A 1 74 ? 6.127 -0.906 0.116 1.00 87.00 74 SER A O 1
ATOM 599 N N . ILE A 1 75 ? 5.158 0.089 1.863 1.00 89.44 75 ILE A N 1
ATOM 600 C CA . ILE A 1 75 ? 6.136 1.186 1.893 1.00 89.44 75 ILE A CA 1
ATOM 601 C C . ILE A 1 75 ? 7.292 0.747 2.782 1.00 89.44 75 ILE A C 1
ATOM 603 O O . ILE A 1 75 ? 7.081 0.437 3.961 1.00 89.44 75 ILE A O 1
ATOM 607 N N . LYS A 1 76 ? 8.505 0.776 2.232 1.00 90.19 76 LYS A N 1
ATOM 608 C CA . LYS A 1 76 ? 9.750 0.562 2.978 1.00 90.19 76 LYS A CA 1
ATOM 609 C C . LYS A 1 76 ? 9.887 1.612 4.087 1.00 90.19 76 LYS A C 1
ATOM 611 O O . LYS A 1 76 ? 9.766 2.805 3.810 1.00 90.19 76 LYS A O 1
ATOM 616 N N . ARG A 1 77 ? 10.114 1.183 5.335 1.00 89.38 77 ARG A N 1
ATOM 617 C CA . ARG A 1 77 ? 10.439 2.093 6.453 1.00 89.38 77 ARG A CA 1
ATOM 618 C C . ARG A 1 77 ? 11.654 2.934 6.056 1.00 89.38 77 ARG A C 1
ATOM 620 O O . ARG A 1 77 ? 12.677 2.382 5.658 1.00 89.38 77 ARG A O 1
ATOM 627 N N . ASN A 1 78 ? 11.530 4.257 6.141 1.00 86.50 78 ASN A N 1
ATOM 628 C CA . ASN A 1 78 ? 12.653 5.159 5.899 1.00 86.50 78 ASN A CA 1
ATOM 629 C C . ASN A 1 78 ? 13.528 5.213 7.169 1.00 86.50 78 ASN A C 1
ATOM 631 O O . ASN A 1 78 ? 13.028 5.702 8.186 1.00 86.50 78 ASN A O 1
ATOM 635 N N . PRO A 1 79 ? 14.785 4.730 7.129 1.00 83.19 79 PRO A N 1
ATOM 636 C CA . PRO A 1 79 ? 15.655 4.684 8.302 1.00 83.19 79 PRO A CA 1
ATOM 637 C C . PRO A 1 79 ? 16.033 6.080 8.806 1.00 83.19 79 PRO A C 1
ATOM 639 O O . PRO A 1 79 ? 16.037 6.289 10.006 1.00 83.19 79 PRO A O 1
ATOM 642 N N . ALA A 1 80 ? 16.219 7.067 7.924 1.00 83.06 80 ALA A N 1
ATOM 643 C CA . ALA A 1 80 ? 16.564 8.427 8.347 1.00 83.06 80 ALA A CA 1
ATOM 644 C C . ALA A 1 80 ? 15.454 9.084 9.188 1.00 83.06 80 ALA A C 1
ATOM 646 O O . ALA A 1 80 ? 15.727 9.894 10.070 1.00 83.06 80 ALA A O 1
ATOM 647 N N . ILE A 1 81 ? 14.191 8.733 8.921 1.00 84.31 81 ILE A N 1
ATOM 648 C CA . ILE A 1 81 ? 13.046 9.180 9.726 1.00 84.31 81 ILE A CA 1
ATOM 649 C C . ILE A 1 81 ? 13.022 8.445 11.065 1.00 84.31 81 ILE A C 1
ATOM 651 O O . ILE A 1 81 ? 12.815 9.082 12.092 1.00 84.31 81 ILE A O 1
ATOM 655 N N . ALA A 1 82 ? 13.258 7.133 11.052 1.00 83.06 82 ALA A N 1
ATOM 656 C CA . ALA A 1 82 ? 13.334 6.320 12.259 1.00 83.06 82 ALA A CA 1
ATOM 657 C C . ALA A 1 82 ? 14.430 6.819 13.210 1.00 83.06 82 ALA A C 1
ATOM 659 O O . ALA A 1 82 ? 14.155 7.085 14.374 1.00 83.06 82 ALA A O 1
ATOM 660 N N . ASP A 1 83 ? 15.639 7.040 12.694 1.00 83.25 83 ASP A N 1
ATOM 661 C CA . ASP A 1 83 ? 16.774 7.570 13.449 1.00 83.25 83 ASP A CA 1
ATOM 662 C C . ASP A 1 83 ? 16.445 8.943 14.049 1.00 83.25 83 ASP A C 1
ATOM 664 O O . ASP A 1 83 ? 16.748 9.203 15.211 1.00 83.25 83 ASP A O 1
ATOM 668 N N . MET A 1 84 ? 15.740 9.799 13.300 1.00 81.94 84 MET A N 1
ATOM 669 C CA . MET A 1 84 ? 15.290 11.101 13.791 1.00 81.94 84 MET A CA 1
ATOM 670 C C . MET A 1 84 ? 14.247 10.992 14.914 1.00 81.94 84 MET A C 1
ATOM 672 O O . MET A 1 84 ? 14.324 11.761 15.870 1.00 81.94 84 MET A O 1
ATOM 676 N N . ILE A 1 85 ? 13.283 10.068 14.820 1.00 83.38 85 ILE A N 1
ATOM 677 C CA . ILE A 1 85 ? 12.288 9.843 15.884 1.00 83.38 85 ILE A CA 1
ATOM 678 C C . ILE A 1 85 ? 12.956 9.244 17.132 1.00 83.38 85 ILE A C 1
ATOM 680 O O . ILE A 1 85 ? 12.639 9.636 18.252 1.00 83.38 85 ILE A O 1
ATOM 684 N N . GLU A 1 86 ? 13.931 8.355 16.940 1.00 81.25 86 GLU A N 1
ATOM 685 C CA . GLU A 1 86 ? 14.716 7.726 18.007 1.00 81.25 86 GLU A CA 1
ATOM 686 C C . GLU A 1 86 ? 15.809 8.652 18.589 1.00 81.25 86 GLU A C 1
ATOM 688 O O . GLU A 1 86 ? 16.501 8.267 19.532 1.00 81.25 86 GLU A O 1
ATOM 693 N N . GLY A 1 87 ? 15.967 9.874 18.063 1.00 79.69 87 GLY A N 1
ATOM 694 C CA . GLY A 1 87 ? 16.916 10.875 18.562 1.00 79.69 87 GLY A CA 1
ATOM 695 C C . GLY A 1 87 ? 18.387 10.586 18.239 1.00 79.69 87 GLY A C 1
ATOM 696 O O . GLY A 1 87 ? 19.271 11.064 18.947 1.00 79.69 87 GLY A O 1
ATOM 697 N N . ARG A 1 88 ? 18.668 9.801 17.193 1.00 78.62 88 ARG A N 1
ATOM 698 C CA . ARG A 1 88 ? 20.028 9.498 16.723 1.00 78.62 88 ARG A CA 1
ATOM 699 C C . ARG A 1 88 ? 20.528 10.621 15.805 1.00 78.62 88 ARG A C 1
ATOM 701 O O . ARG A 1 88 ? 19.847 11.029 14.862 1.00 78.62 88 ARG A O 1
ATOM 708 N N . GLU A 1 89 ? 21.705 11.165 16.104 1.00 63.41 89 GLU A N 1
ATOM 709 C CA . GLU A 1 89 ? 22.239 12.377 15.459 1.00 63.41 89 GLU A CA 1
ATOM 710 C C . GLU A 1 89 ? 23.173 12.097 14.262 1.00 63.41 89 GLU A C 1
ATOM 712 O O . GLU A 1 89 ? 23.582 13.031 13.578 1.00 63.41 89 GLU A O 1
ATOM 717 N N . ASP A 1 90 ? 23.492 10.836 13.965 1.00 56.56 90 ASP A N 1
ATOM 718 C CA . ASP A 1 90 ? 24.667 10.420 13.185 1.00 56.56 90 ASP A CA 1
ATOM 719 C C . ASP A 1 90 ? 24.447 10.167 11.678 1.00 56.56 90 ASP A C 1
ATOM 721 O O . ASP A 1 90 ? 25.276 9.525 11.034 1.00 56.56 90 ASP A O 1
ATOM 725 N N . VAL A 1 91 ? 23.387 10.707 11.063 1.00 54.56 91 VAL A N 1
ATOM 726 C CA . VAL A 1 91 ? 23.134 10.524 9.616 1.00 54.56 91 VAL A CA 1
ATOM 727 C C . VAL A 1 91 ? 23.252 11.847 8.855 1.00 54.56 91 VAL A C 1
ATOM 729 O O . VAL A 1 91 ? 22.337 12.673 8.866 1.00 54.56 91 VAL A O 1
ATOM 732 N N . GLU A 1 92 ? 24.387 12.025 8.168 1.00 50.84 92 GLU A N 1
ATOM 733 C CA . GLU A 1 92 ? 24.757 13.240 7.418 1.00 50.84 92 GLU A CA 1
ATOM 734 C C . GLU A 1 92 ? 23.879 13.527 6.183 1.00 50.84 92 GLU A C 1
ATOM 736 O O . GLU A 1 92 ? 23.887 14.649 5.682 1.00 50.84 92 GLU A O 1
ATOM 741 N N . GLU A 1 93 ? 23.045 12.588 5.721 1.00 52.44 93 GLU A N 1
ATOM 742 C CA . GLU A 1 93 ? 22.106 12.835 4.617 1.00 52.44 93 GLU A CA 1
ATOM 743 C C . GLU A 1 93 ? 20.694 12.307 4.918 1.00 52.44 93 GLU A C 1
ATOM 745 O O . GLU A 1 93 ? 20.329 11.164 4.640 1.00 52.44 93 GLU A O 1
ATOM 750 N N . ARG A 1 94 ? 19.851 13.185 5.475 1.00 61.91 94 ARG A N 1
ATOM 751 C CA . ARG A 1 94 ? 18.419 12.936 5.693 1.00 61.91 94 ARG A CA 1
ATOM 752 C C . ARG A 1 94 ? 17.636 13.192 4.405 1.00 61.91 94 ARG A C 1
ATOM 754 O O . ARG A 1 94 ? 17.047 14.258 4.230 1.00 61.91 94 ARG A O 1
ATOM 761 N N . PHE A 1 95 ? 17.615 12.234 3.481 1.00 68.00 95 PHE A N 1
ATOM 762 C CA . PHE A 1 95 ? 16.717 12.340 2.328 1.00 68.00 95 PHE A CA 1
ATOM 763 C C . PHE A 1 95 ? 15.313 11.844 2.684 1.00 68.00 95 PHE A C 1
ATOM 765 O O . PHE A 1 95 ? 15.069 10.658 2.925 1.00 68.00 95 PHE A O 1
ATOM 772 N N . PHE A 1 96 ? 14.357 12.768 2.678 1.00 82.88 96 PHE A N 1
ATOM 773 C CA . PHE A 1 96 ? 12.942 12.454 2.830 1.00 82.88 96 PHE A CA 1
ATOM 774 C C . PHE A 1 96 ? 12.345 12.188 1.445 1.00 82.88 96 PHE A C 1
ATOM 776 O O . PHE A 1 96 ? 11.975 13.108 0.722 1.00 82.88 96 PHE A O 1
ATOM 783 N N . GLY A 1 97 ? 12.282 10.915 1.056 1.00 88.31 97 GLY A N 1
ATOM 784 C CA . GLY A 1 97 ? 11.733 10.503 -0.237 1.00 88.31 97 GLY A CA 1
ATOM 785 C C . GLY A 1 97 ? 12.656 10.759 -1.437 1.00 88.31 97 GLY A C 1
ATOM 786 O O . GLY A 1 97 ? 13.861 10.982 -1.312 1.00 88.31 97 GLY A O 1
ATOM 787 N N . VAL A 1 98 ? 12.075 10.703 -2.635 1.00 90.50 98 VAL A N 1
ATOM 788 C CA . VAL A 1 98 ? 12.785 10.749 -3.921 1.00 90.50 98 VAL A CA 1
ATOM 789 C C . VAL A 1 98 ? 12.473 12.050 -4.659 1.00 90.50 98 VAL A C 1
ATOM 791 O O . VAL A 1 98 ? 11.400 12.195 -5.234 1.00 90.50 98 VAL A O 1
ATOM 794 N N . GLY A 1 99 ? 13.427 12.984 -4.671 1.00 88.75 99 GLY A N 1
ATOM 795 C CA . GLY A 1 99 ? 13.354 14.212 -5.480 1.00 88.75 99 GLY A CA 1
ATOM 796 C C . GLY A 1 99 ? 14.215 14.165 -6.745 1.00 88.75 99 GLY A C 1
ATOM 797 O O . GLY A 1 99 ? 13.910 14.832 -7.734 1.00 88.75 99 GLY A O 1
ATOM 798 N N . ARG A 1 100 ? 15.271 13.342 -6.723 1.00 88.00 100 ARG A N 1
ATOM 799 C CA . ARG A 1 100 ? 16.260 13.169 -7.794 1.00 88.00 100 ARG A CA 1
ATOM 800 C C . ARG A 1 100 ? 16.506 11.690 -8.066 1.00 88.00 100 ARG A C 1
ATOM 802 O O . ARG A 1 100 ? 16.169 10.837 -7.244 1.00 88.00 100 ARG A O 1
ATOM 809 N N . LEU A 1 101 ? 17.131 11.397 -9.202 1.00 88.38 101 LEU A N 1
ATOM 810 C CA . LEU A 1 101 ? 17.417 10.033 -9.634 1.00 88.38 101 LEU A CA 1
ATOM 811 C C . LEU A 1 101 ? 18.280 9.249 -8.637 1.00 88.38 101 LEU A C 1
ATOM 813 O O . LEU A 1 101 ? 18.052 8.065 -8.436 1.00 88.38 101 LEU A O 1
ATOM 817 N N . GLU A 1 102 ? 19.244 9.902 -7.992 1.00 86.50 102 GLU A N 1
ATOM 818 C CA . GLU A 1 102 ? 20.189 9.266 -7.065 1.00 86.50 102 GLU A CA 1
ATOM 819 C C . GLU A 1 102 ? 19.519 8.769 -5.783 1.00 86.50 102 GLU A C 1
ATOM 821 O O . GLU A 1 102 ? 20.082 7.939 -5.078 1.00 86.50 102 GLU A O 1
ATOM 826 N N . HIS A 1 103 ? 18.320 9.272 -5.481 1.00 88.06 103 HIS A N 1
ATOM 827 C CA . HIS A 1 103 ? 17.554 8.835 -4.320 1.00 88.06 103 HIS A CA 1
ATOM 828 C C . HIS A 1 103 ? 16.779 7.537 -4.614 1.00 88.06 103 HIS A C 1
ATOM 830 O O . HIS A 1 103 ? 16.281 6.896 -3.690 1.00 88.06 103 HIS A O 1
ATOM 836 N N . LEU A 1 104 ? 16.637 7.144 -5.889 1.00 90.44 104 LEU A N 1
ATOM 837 C CA . LEU A 1 104 ? 16.024 5.870 -6.258 1.00 90.44 104 LEU A CA 1
ATOM 838 C C . LEU A 1 104 ? 16.970 4.711 -5.947 1.00 90.44 104 LEU A C 1
ATOM 840 O O . LEU A 1 104 ? 18.174 4.775 -6.189 1.00 90.44 104 LEU A O 1
ATOM 844 N N . SER A 1 105 ? 16.406 3.596 -5.481 1.00 91.00 105 SER A N 1
ATOM 845 C CA . SER A 1 105 ? 17.190 2.376 -5.307 1.00 91.00 105 SER A CA 1
ATOM 846 C C . SER A 1 105 ? 17.604 1.795 -6.661 1.00 91.00 105 SER A C 1
ATOM 848 O O . SER A 1 105 ? 16.909 1.956 -7.667 1.00 91.00 105 SER A O 1
ATOM 850 N N . TRP A 1 106 ? 18.690 1.021 -6.677 1.00 92.94 106 TRP A N 1
ATOM 851 C CA . TRP A 1 106 ? 19.125 0.289 -7.872 1.00 92.94 106 TRP A CA 1
ATOM 852 C C . TRP A 1 106 ? 18.002 -0.578 -8.473 1.00 92.94 106 TRP A C 1
ATOM 854 O O . TRP A 1 106 ? 17.923 -0.722 -9.690 1.00 92.94 106 TRP A O 1
ATOM 864 N N . LYS A 1 107 ? 17.100 -1.115 -7.634 1.00 93.44 107 LYS A N 1
ATOM 865 C CA . LYS A 1 107 ? 15.948 -1.912 -8.073 1.00 93.44 107 LYS A CA 1
ATOM 866 C C . LYS A 1 107 ? 14.910 -1.057 -8.799 1.00 93.44 107 LYS A C 1
ATOM 868 O O . LYS A 1 107 ? 14.367 -1.500 -9.803 1.00 93.44 107 LYS A O 1
ATOM 873 N N . ASN A 1 108 ? 14.674 0.179 -8.360 1.00 93.75 108 ASN A N 1
ATOM 874 C CA . ASN A 1 108 ? 13.768 1.089 -9.069 1.00 93.75 108 ASN A CA 1
ATOM 875 C C . ASN A 1 108 ? 14.297 1.457 -10.462 1.00 93.75 108 ASN A C 1
ATOM 877 O O . ASN A 1 108 ? 13.518 1.563 -11.408 1.00 93.75 108 ASN A O 1
ATOM 881 N N . LEU A 1 109 ? 15.617 1.627 -10.584 1.00 94.06 109 LEU A N 1
ATOM 882 C CA . LEU A 1 109 ? 16.290 1.871 -11.862 1.00 94.06 109 LEU A CA 1
ATOM 883 C C . LEU A 1 109 ? 16.264 0.624 -12.763 1.00 94.06 109 LEU A C 1
ATOM 885 O O . LEU A 1 109 ? 16.051 0.718 -13.966 1.00 94.06 109 LEU A O 1
ATOM 889 N N . LEU A 1 110 ? 16.422 -0.570 -12.187 1.00 94.06 110 LEU A N 1
ATOM 890 C CA . LEU A 1 110 ? 16.256 -1.821 -12.928 1.00 94.06 110 LEU A CA 1
ATOM 891 C C . LEU A 1 110 ? 14.822 -1.978 -13.459 1.00 94.06 110 LEU A C 1
ATOM 893 O O . LEU A 1 110 ? 14.623 -2.393 -14.598 1.00 94.06 110 LEU A O 1
ATOM 897 N N . ASP A 1 111 ? 13.823 -1.621 -12.654 1.00 94.88 111 ASP A N 1
ATOM 898 C CA . ASP A 1 111 ? 12.408 -1.709 -13.016 1.00 94.88 111 ASP A CA 1
ATOM 899 C C . ASP A 1 111 ? 12.013 -0.763 -14.156 1.00 94.88 111 ASP A C 1
ATOM 901 O O . ASP A 1 111 ? 11.208 -1.130 -15.020 1.00 94.88 111 ASP A O 1
ATOM 905 N N . SER A 1 112 ? 12.578 0.447 -14.195 1.00 93.38 112 SER A N 1
ATOM 906 C CA . SER A 1 112 ? 12.364 1.372 -15.313 1.00 93.38 112 SER A CA 1
ATOM 907 C C . SER A 1 112 ? 12.961 0.821 -16.616 1.00 93.38 112 SER A C 1
ATOM 909 O O . SER A 1 112 ? 12.319 0.905 -17.671 1.00 93.38 112 SER A O 1
ATOM 911 N N . ASP A 1 113 ? 14.123 0.165 -16.546 1.00 91.62 113 ASP A N 1
ATOM 912 C CA . ASP A 1 113 ? 14.770 -0.493 -17.686 1.00 91.62 113 ASP A CA 1
ATOM 913 C C . ASP A 1 113 ? 14.106 -1.810 -18.111 1.00 91.62 113 ASP A C 1
ATOM 915 O O . ASP A 1 113 ? 14.120 -2.155 -19.298 1.00 91.62 113 ASP A O 1
ATOM 919 N N . ALA A 1 114 ? 13.479 -2.533 -17.183 1.00 93.50 114 ALA A N 1
ATOM 920 C CA . ALA A 1 114 ? 12.732 -3.765 -17.446 1.00 93.50 114 ALA A CA 1
ATOM 921 C C . ALA A 1 114 ? 11.401 -3.531 -18.185 1.00 93.50 114 ALA A C 1
ATOM 923 O O . ALA A 1 114 ? 10.780 -4.474 -18.686 1.00 93.50 114 ALA A O 1
ATOM 924 N N . CYS A 1 115 ? 10.931 -2.283 -18.275 1.00 92.62 115 CYS A N 1
ATOM 925 C CA . CYS A 1 115 ? 9.649 -1.953 -18.887 1.00 92.62 115 CYS A CA 1
ATOM 926 C C . CYS A 1 115 ? 9.596 -2.286 -20.391 1.00 92.62 115 CYS A C 1
ATOM 928 O O . CYS A 1 115 ? 10.157 -1.591 -21.240 1.00 92.62 115 CYS A O 1
ATOM 930 N N . ILE A 1 116 ? 8.780 -3.286 -20.745 1.00 92.31 116 ILE A N 1
ATOM 931 C CA . ILE A 1 116 ? 8.531 -3.707 -22.138 1.00 92.31 116 ILE A CA 1
ATOM 932 C C . ILE A 1 116 ? 7.482 -2.863 -22.882 1.00 92.31 116 ILE A C 1
ATOM 934 O O . ILE A 1 116 ? 7.105 -3.181 -24.007 1.00 92.31 116 ILE A O 1
ATOM 938 N N . ARG A 1 117 ? 6.968 -1.792 -22.263 1.00 93.31 117 ARG A N 1
ATOM 939 C CA . ARG A 1 117 ? 5.992 -0.852 -22.858 1.00 93.31 117 ARG A CA 1
ATOM 940 C C . ARG A 1 117 ? 4.655 -1.477 -23.299 1.00 93.31 117 ARG A C 1
ATOM 942 O O . ARG A 1 117 ? 3.945 -0.876 -24.099 1.00 93.31 117 ARG A O 1
ATOM 949 N N . CYS A 1 118 ? 4.263 -2.625 -22.737 1.00 94.38 118 CYS A N 1
ATOM 950 C CA . CYS A 1 118 ? 3.034 -3.343 -23.118 1.00 94.38 118 CYS A CA 1
ATOM 951 C C . CYS A 1 118 ? 1.720 -2.624 -22.754 1.00 94.38 118 CYS A C 1
ATOM 953 O O . CYS A 1 118 ? 0.674 -2.962 -23.293 1.00 94.38 118 CYS A O 1
ATOM 955 N N . GLY A 1 119 ? 1.743 -1.665 -21.819 1.00 95.56 119 GLY A N 1
ATOM 956 C CA . GLY A 1 119 ? 0.565 -0.866 -21.455 1.00 95.56 119 GLY A CA 1
ATOM 957 C C . GLY A 1 119 ? -0.432 -1.532 -20.502 1.00 95.56 119 GLY A C 1
ATOM 958 O O . GLY A 1 119 ? -1.384 -0.876 -20.097 1.00 95.56 119 GLY A O 1
ATOM 959 N N . ARG A 1 120 ? -0.222 -2.779 -20.058 1.00 96.88 120 ARG A N 1
ATOM 960 C CA . ARG A 1 120 ? -1.155 -3.454 -19.130 1.00 96.88 120 ARG A CA 1
ATOM 961 C C . ARG A 1 120 ? -1.393 -2.679 -17.832 1.00 96.88 120 ARG A C 1
ATOM 963 O O . ARG A 1 120 ? -2.525 -2.631 -17.358 1.00 96.88 120 ARG A O 1
ATOM 970 N N . CYS A 1 121 ? -0.357 -2.045 -17.284 1.00 96.81 121 CYS A N 1
ATOM 971 C CA . CYS A 1 121 ? -0.479 -1.226 -16.081 1.00 96.81 121 CYS A CA 1
ATOM 972 C C . CYS A 1 121 ? -1.276 0.068 -16.303 1.00 96.81 121 CYS A C 1
ATOM 974 O O . CYS A 1 121 ? -1.903 0.552 -15.369 1.00 96.81 121 CYS A O 1
ATOM 976 N N . GLU A 1 122 ? -1.291 0.606 -17.524 1.00 96.56 122 GLU A N 1
ATOM 977 C CA . GLU A 1 122 ? -2.121 1.747 -17.919 1.00 96.56 122 GLU A CA 1
ATOM 978 C C . GLU A 1 122 ? -3.575 1.312 -18.123 1.00 96.56 122 GLU A C 1
ATOM 980 O O . GLU A 1 122 ? -4.471 1.874 -17.501 1.00 96.56 122 GLU A O 1
ATOM 985 N N . HIS A 1 123 ? -3.807 0.258 -18.911 1.00 96.75 123 HIS A N 1
ATOM 986 C CA . HIS A 1 123 ? -5.154 -0.226 -19.223 1.00 96.75 123 HIS A CA 1
ATOM 987 C C . HIS A 1 123 ? -5.932 -0.714 -18.000 1.00 96.75 123 HIS A C 1
ATOM 989 O O . HIS A 1 123 ? -7.154 -0.659 -18.022 1.00 96.75 123 HIS A O 1
ATOM 995 N N . ASN A 1 124 ? -5.248 -1.166 -16.946 1.00 96.44 124 ASN A N 1
ATOM 996 C CA . ASN A 1 124 ? -5.870 -1.598 -15.692 1.00 96.44 124 ASN A CA 1
ATOM 997 C C . ASN A 1 124 ? -5.818 -0.531 -14.585 1.00 96.44 124 ASN A C 1
ATOM 999 O O . ASN A 1 124 ? -6.224 -0.805 -13.457 1.00 96.44 124 ASN A O 1
ATOM 1003 N N . CYS A 1 125 ? -5.299 0.671 -14.858 1.00 97.19 125 CYS A N 1
ATOM 1004 C CA . CYS A 1 125 ? -5.257 1.747 -13.873 1.00 97.19 125 CYS A CA 1
ATOM 1005 C C . CYS A 1 125 ? -6.615 2.471 -13.809 1.00 97.19 125 CYS A C 1
ATOM 1007 O O . CYS A 1 125 ? -6.984 3.127 -14.784 1.00 97.19 125 CYS A O 1
ATOM 1009 N N . PRO A 1 126 ? -7.329 2.464 -12.665 1.00 95.69 126 PRO A N 1
ATOM 1010 C CA . PRO A 1 126 ? -8.618 3.156 -12.553 1.00 95.69 126 PRO A CA 1
ATOM 1011 C C . PRO A 1 126 ? -8.512 4.672 -12.768 1.00 95.69 126 PRO A C 1
ATOM 1013 O O . PRO A 1 126 ? -9.422 5.303 -13.301 1.00 95.69 126 PRO A O 1
ATOM 1016 N N . ALA A 1 127 ? -7.384 5.275 -12.380 1.00 96.50 127 ALA A N 1
ATOM 1017 C CA . ALA A 1 127 ? -7.141 6.696 -12.610 1.00 96.50 127 ALA A CA 1
ATOM 1018 C C . ALA A 1 127 ? -6.980 7.001 -14.109 1.00 96.50 127 ALA A C 1
ATOM 1020 O O . ALA A 1 127 ? -7.593 7.945 -14.598 1.00 96.50 127 ALA A O 1
ATOM 1021 N N . ALA A 1 128 ? -6.235 6.171 -14.847 1.00 95.31 128 ALA A N 1
ATOM 1022 C CA . ALA A 1 128 ? -6.085 6.326 -16.294 1.00 95.31 128 ALA A CA 1
ATOM 1023 C C . ALA A 1 128 ? -7.429 6.135 -17.017 1.00 95.31 128 ALA A C 1
ATOM 1025 O O . ALA A 1 128 ? -7.807 6.945 -17.857 1.00 95.31 128 ALA A O 1
ATOM 1026 N N . GLN A 1 129 ? -8.190 5.102 -16.637 1.00 95.62 129 GLN A N 1
ATOM 1027 C CA . GLN A 1 129 ? -9.497 4.795 -17.230 1.00 95.62 129 GLN A CA 1
ATOM 1028 C C . GLN A 1 129 ? -10.546 5.895 -17.011 1.00 95.62 129 GLN A C 1
ATOM 1030 O O . GLN A 1 129 ? -11.470 6.026 -17.807 1.00 95.62 129 GLN A O 1
ATOM 1035 N N . THR A 1 130 ? -10.404 6.700 -15.955 1.00 95.62 130 THR A N 1
ATOM 1036 C CA . THR A 1 130 ? -11.303 7.828 -15.651 1.00 95.62 130 THR A CA 1
ATOM 1037 C C . THR A 1 130 ? -10.807 9.164 -16.216 1.00 95.62 130 THR A C 1
ATOM 1039 O O . THR A 1 130 ? -11.334 10.214 -15.861 1.00 95.62 130 THR A O 1
ATOM 1042 N N . GLY A 1 131 ? -9.794 9.148 -17.090 1.00 94.25 131 GLY A N 1
ATOM 1043 C CA . GLY A 1 131 ? -9.268 10.346 -17.749 1.00 94.25 131 GLY A CA 1
ATOM 1044 C C . GLY A 1 131 ? -8.335 11.201 -16.885 1.00 94.25 131 GLY A C 1
ATOM 1045 O O . GLY A 1 131 ? -7.980 12.308 -17.289 1.00 94.25 131 GLY A O 1
ATOM 1046 N N . LYS A 1 132 ? -7.903 10.721 -15.709 1.00 95.50 132 LYS A N 1
ATOM 1047 C CA . LYS A 1 132 ? -6.868 11.412 -14.922 1.00 95.50 132 LYS A CA 1
ATOM 1048 C C . LYS A 1 132 ? -5.507 11.289 -15.612 1.00 95.50 132 LYS A C 1
ATOM 1050 O O . LYS A 1 132 ? -5.245 10.338 -16.342 1.00 95.50 132 LYS A O 1
ATOM 1055 N N . LYS A 1 133 ? -4.591 12.216 -15.306 1.00 94.25 133 LYS A N 1
ATOM 1056 C CA . LYS A 1 133 ? -3.248 12.271 -15.917 1.00 94.25 133 LYS A CA 1
ATOM 1057 C C . LYS A 1 133 ? -2.342 11.067 -15.595 1.00 94.25 133 LYS A C 1
ATOM 1059 O O . LYS A 1 133 ? -1.305 10.913 -16.238 1.00 94.25 133 LYS A O 1
ATOM 1064 N N . LEU A 1 134 ? -2.684 10.225 -14.611 1.00 96.38 134 LEU A N 1
ATOM 1065 C CA . LEU A 1 134 ? -1.839 9.092 -14.226 1.00 96.38 134 LEU A CA 1
ATOM 1066 C C . LEU A 1 134 ? -1.753 8.045 -15.337 1.00 96.38 134 LEU A C 1
ATOM 1068 O O . LEU A 1 134 ? -2.733 7.386 -15.666 1.00 96.38 134 LEU A O 1
ATOM 1072 N N . ASN A 1 135 ? -0.532 7.802 -15.802 1.00 96.38 135 ASN A N 1
ATOM 1073 C CA . ASN A 1 135 ? -0.173 6.641 -16.600 1.00 96.38 135 ASN A CA 1
ATOM 1074 C C . ASN A 1 135 ? 1.038 5.950 -15.941 1.00 96.38 135 ASN A C 1
ATOM 1076 O O . ASN A 1 135 ? 2.159 6.450 -16.070 1.00 96.38 135 ASN A O 1
ATOM 1080 N N . PRO A 1 136 ? 0.847 4.808 -15.247 1.00 95.88 136 PRO A N 1
ATOM 1081 C CA . PRO A 1 136 ? 1.928 4.139 -14.518 1.00 95.88 136 PRO A CA 1
ATOM 1082 C C . PRO A 1 136 ? 3.095 3.715 -15.419 1.00 95.88 136 PRO A C 1
ATOM 1084 O O . PRO A 1 136 ? 4.251 3.846 -15.030 1.00 95.88 136 PRO A O 1
ATOM 1087 N N . LYS A 1 137 ? 2.815 3.284 -16.658 1.00 96.19 137 LYS A N 1
ATOM 1088 C CA . LYS A 1 137 ? 3.857 2.968 -17.651 1.00 96.19 137 LYS A CA 1
ATOM 1089 C C . LYS A 1 137 ? 4.705 4.201 -17.951 1.00 96.19 137 LYS A C 1
ATOM 1091 O O . LYS A 1 137 ? 5.925 4.091 -18.006 1.00 96.19 137 LYS A O 1
ATOM 1096 N N . ARG A 1 138 ? 4.070 5.356 -18.183 1.00 95.62 138 ARG A N 1
ATOM 1097 C CA . ARG A 1 138 ? 4.787 6.600 -18.495 1.00 95.62 138 ARG A CA 1
ATOM 1098 C C . ARG A 1 138 ? 5.682 7.035 -17.346 1.00 95.62 138 ARG A C 1
ATOM 1100 O O . ARG A 1 138 ? 6.819 7.364 -17.627 1.00 95.62 138 ARG A O 1
ATOM 1107 N N . VAL A 1 139 ? 5.233 6.933 -16.094 1.00 96.38 139 VAL A N 1
ATOM 1108 C CA . VAL A 1 139 ? 6.079 7.220 -14.919 1.00 96.38 139 VAL A CA 1
ATOM 1109 C C . VAL A 1 139 ? 7.404 6.450 -14.996 1.00 96.38 139 VAL A C 1
ATOM 1111 O O . VAL A 1 139 ? 8.466 7.055 -14.922 1.00 96.38 139 VAL A O 1
ATOM 1114 N N . MET A 1 140 ? 7.361 5.139 -15.252 1.00 95.81 140 MET A N 1
ATOM 1115 C CA . MET A 1 140 ? 8.580 4.323 -15.357 1.00 95.81 140 MET A CA 1
ATOM 1116 C C . MET A 1 140 ? 9.446 4.686 -16.571 1.00 95.81 140 MET A C 1
ATOM 1118 O O . MET A 1 140 ? 10.671 4.656 -16.494 1.00 95.81 140 MET A O 1
ATOM 1122 N N . LEU A 1 141 ? 8.827 5.043 -17.700 1.00 94.00 141 LEU A N 1
ATOM 1123 C CA . LEU A 1 141 ? 9.562 5.475 -18.893 1.00 94.00 141 LEU A CA 1
ATOM 1124 C C . LEU A 1 141 ? 10.213 6.848 -18.720 1.00 94.00 141 LEU A C 1
ATOM 1126 O O . LEU A 1 141 ? 11.296 7.056 -19.258 1.00 94.00 141 LEU A O 1
ATOM 1130 N N . GLU A 1 142 ? 9.591 7.751 -17.965 1.00 94.50 142 GLU A N 1
ATOM 1131 C CA . GLU A 1 142 ? 10.178 9.043 -17.615 1.00 94.50 142 GLU A CA 1
ATOM 1132 C C . GLU A 1 142 ? 11.372 8.869 -16.675 1.00 94.50 142 GLU A C 1
ATOM 1134 O O . GLU A 1 142 ? 12.409 9.478 -16.916 1.00 94.50 142 GLU A O 1
ATOM 1139 N N . VAL A 1 143 ? 11.296 7.955 -15.696 1.00 94.19 143 VAL A N 1
ATOM 1140 C CA . VAL A 1 143 ? 12.465 7.584 -14.875 1.00 94.19 143 VAL A CA 1
ATOM 1141 C C . VAL A 1 143 ? 13.612 7.094 -15.756 1.00 94.19 143 VAL A C 1
ATOM 1143 O O . VAL A 1 143 ? 14.729 7.586 -15.634 1.00 94.19 143 VAL A O 1
ATOM 1146 N N . ARG A 1 144 ? 13.346 6.176 -16.694 1.00 91.62 144 ARG A N 1
ATOM 1147 C CA . ARG A 1 144 ? 14.371 5.690 -17.629 1.00 91.62 144 ARG A CA 1
ATOM 1148 C C . ARG A 1 144 ? 14.941 6.808 -18.508 1.0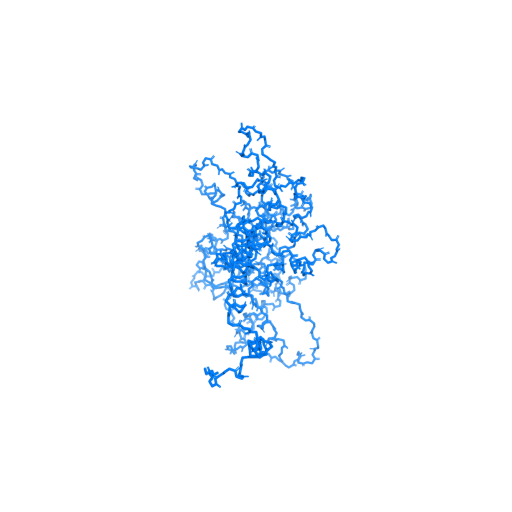0 91.62 144 ARG A C 1
ATOM 1150 O O . ARG A 1 144 ? 16.154 6.901 -18.665 1.00 91.62 144 ARG A O 1
ATOM 1157 N N . ARG A 1 145 ? 14.091 7.663 -19.085 1.00 89.88 145 ARG A N 1
ATOM 1158 C CA . ARG A 1 145 ? 14.540 8.803 -19.904 1.00 89.88 145 ARG A CA 1
ATOM 1159 C C . ARG A 1 145 ? 15.450 9.725 -19.094 1.00 89.88 145 ARG A C 1
ATOM 1161 O O . ARG A 1 145 ? 16.478 10.173 -19.591 1.00 89.88 145 ARG A O 1
ATOM 1168 N N . HIS A 1 146 ? 15.091 9.964 -17.840 1.00 88.69 146 HIS A N 1
ATOM 1169 C CA . HIS A 1 146 ? 15.874 10.772 -16.922 1.00 88.69 146 HIS A CA 1
ATOM 1170 C C . HIS A 1 146 ? 17.212 10.101 -16.554 1.00 88.69 146 HIS A C 1
ATOM 1172 O O . HIS A 1 146 ? 18.234 10.780 -16.487 1.00 88.69 146 HIS A O 1
ATOM 1178 N N . MET A 1 147 ? 17.260 8.767 -16.425 1.00 88.44 147 MET A N 1
ATOM 1179 C CA . MET A 1 147 ? 18.528 8.027 -16.314 1.00 88.44 147 MET A CA 1
ATOM 1180 C C . MET A 1 147 ? 19.435 8.283 -17.518 1.00 88.44 147 MET A C 1
ATOM 1182 O O . MET A 1 147 ? 20.596 8.643 -17.339 1.00 88.44 147 MET A O 1
ATOM 1186 N N . GLU A 1 148 ? 18.911 8.139 -18.738 1.00 85.38 148 GLU A N 1
ATOM 1187 C CA . GLU A 1 148 ? 19.666 8.362 -19.979 1.00 85.38 148 GLU A CA 1
ATOM 1188 C C . GLU A 1 148 ? 20.228 9.799 -20.048 1.00 85.38 148 GLU A C 1
ATOM 1190 O O . GLU A 1 148 ? 21.387 9.991 -20.423 1.00 85.38 148 GLU A O 1
ATOM 1195 N N . GLN A 1 149 ? 19.452 10.797 -19.605 1.00 83.38 149 GLN A N 1
ATOM 1196 C CA . GLN A 1 149 ? 19.891 12.195 -19.500 1.00 83.38 149 GLN A CA 1
ATOM 1197 C C . GLN A 1 149 ? 21.032 12.377 -18.487 1.00 83.38 149 GLN A C 1
ATOM 1199 O O . GLN A 1 149 ? 22.066 12.950 -18.828 1.00 83.38 149 GLN A O 1
ATOM 1204 N N . VAL A 1 150 ? 20.891 11.857 -17.264 1.00 80.25 150 VAL A N 1
ATOM 1205 C CA . VAL A 1 150 ? 21.924 11.973 -16.218 1.00 80.25 150 VAL A CA 1
ATOM 1206 C C . VAL A 1 150 ? 23.216 11.251 -16.622 1.00 80.25 150 VAL A C 1
ATOM 1208 O O . VAL A 1 150 ? 24.312 11.779 -16.417 1.00 80.25 150 VAL A O 1
ATOM 1211 N N . PHE A 1 151 ? 23.121 10.078 -17.257 1.00 78.25 151 PHE A N 1
ATOM 1212 C CA . PHE A 1 151 ? 24.291 9.370 -17.791 1.00 78.25 151 PHE A CA 1
ATOM 1213 C C . PHE A 1 151 ? 25.001 10.149 -18.905 1.00 78.25 151 PHE A C 1
ATOM 1215 O O . PHE A 1 151 ? 26.231 10.095 -18.987 1.00 78.25 151 PHE A O 1
ATOM 1222 N N . ALA A 1 152 ? 24.260 10.875 -19.747 1.00 76.94 152 ALA A N 1
ATOM 1223 C CA . ALA A 1 152 ? 24.844 11.741 -20.768 1.00 76.94 152 ALA A CA 1
ATOM 1224 C C . ALA A 1 152 ? 25.575 12.946 -20.148 1.00 76.94 152 ALA A C 1
ATOM 1226 O O . ALA A 1 152 ? 26.698 13.241 -20.555 1.00 76.94 152 ALA A O 1
ATOM 1227 N N . LEU A 1 153 ? 24.998 13.580 -19.119 1.00 72.38 153 LEU A N 1
ATOM 1228 C CA . LEU A 1 153 ? 25.611 14.712 -18.406 1.00 72.38 153 LEU A CA 1
ATOM 1229 C C . LEU A 1 153 ? 26.907 14.321 -17.679 1.00 72.38 153 LEU A C 1
ATOM 1231 O O . LEU A 1 153 ? 27.898 15.049 -17.737 1.00 72.38 153 LEU A O 1
ATOM 1235 N N . ARG A 1 154 ? 26.953 13.124 -17.074 1.00 66.06 154 ARG A N 1
ATOM 1236 C CA . ARG A 1 154 ? 28.157 12.590 -16.406 1.00 66.06 154 ARG A CA 1
ATOM 1237 C C . ARG A 1 154 ? 29.347 12.394 -17.357 1.00 66.06 154 ARG A C 1
ATOM 1239 O O . ARG A 1 154 ? 30.484 12.327 -16.905 1.00 66.06 154 ARG A O 1
ATOM 1246 N N . LYS A 1 155 ? 29.109 12.302 -18.671 1.00 58.81 155 LYS A N 1
ATOM 1247 C CA . LYS A 1 155 ? 30.170 12.258 -19.692 1.00 58.81 155 LYS A CA 1
ATOM 1248 C C . LYS A 1 155 ? 30.687 13.645 -20.103 1.00 58.81 155 LYS A C 1
ATOM 1250 O O . LYS A 1 155 ? 31.583 13.698 -20.940 1.00 58.81 155 LYS A O 1
ATOM 1255 N N . GLY A 1 156 ? 30.141 14.736 -19.556 1.00 52.41 156 GLY A N 1
ATOM 1256 C CA . GLY A 1 156 ? 30.403 16.089 -20.046 1.00 52.41 156 GLY A CA 1
ATOM 1257 C C . GLY A 1 156 ? 30.733 17.147 -18.996 1.00 52.41 156 GLY A C 1
ATOM 1258 O O . GLY A 1 156 ? 31.612 17.958 -19.270 1.00 52.41 156 GLY A O 1
ATOM 1259 N N . GLN A 1 157 ? 30.058 17.204 -17.841 1.00 52.81 157 GLN A N 1
ATOM 1260 C CA . GLN A 1 157 ? 30.157 18.374 -16.950 1.00 52.81 157 GLN A CA 1
ATOM 1261 C C . GLN A 1 157 ? 29.891 18.026 -15.475 1.00 52.81 157 GLN A C 1
ATOM 1263 O O . GLN A 1 157 ? 28.749 17.829 -15.058 1.00 52.81 157 GLN A O 1
ATOM 1268 N N . ASP A 1 158 ? 30.949 18.007 -14.663 1.00 48.06 158 ASP A N 1
ATOM 1269 C CA . ASP A 1 158 ? 30.834 18.037 -13.204 1.00 48.06 158 ASP A CA 1
ATOM 1270 C C . ASP A 1 158 ? 30.494 19.476 -12.769 1.00 48.06 158 ASP A C 1
ATOM 1272 O O . ASP A 1 158 ? 31.339 20.366 -12.849 1.00 48.06 158 ASP A O 1
ATOM 1276 N N . GLY A 1 159 ? 29.247 19.729 -12.349 1.00 55.00 159 GLY A N 1
ATOM 1277 C CA . GLY A 1 159 ? 28.845 21.010 -11.741 1.00 55.00 159 GLY A CA 1
ATOM 1278 C C . GLY A 1 159 ? 27.470 21.568 -12.127 1.00 55.00 159 GLY A C 1
ATOM 1279 O O . GLY A 1 159 ? 27.009 22.502 -11.473 1.00 55.00 159 GLY A O 1
ATOM 1280 N N . GLU A 1 160 ? 26.783 21.022 -13.137 1.00 60.00 160 GLU A N 1
ATOM 1281 C CA . GLU A 1 160 ? 25.423 21.475 -13.472 1.00 60.00 160 GLU A CA 1
ATOM 1282 C C . GLU A 1 160 ? 24.376 20.977 -12.461 1.00 60.00 160 GLU A C 1
ATOM 1284 O O . GLU A 1 160 ? 24.446 19.854 -11.946 1.00 60.00 160 GLU A O 1
ATOM 1289 N N . LYS A 1 161 ? 23.374 21.827 -12.182 1.00 64.44 161 LYS A N 1
ATOM 1290 C CA . LYS A 1 161 ? 22.231 21.492 -11.324 1.00 64.44 161 LYS A CA 1
ATOM 1291 C C . LYS A 1 161 ? 21.499 20.303 -11.944 1.00 64.44 161 LYS A C 1
ATOM 1293 O O . LYS A 1 161 ? 20.855 20.441 -12.981 1.00 64.44 161 LYS A O 1
ATOM 1298 N N . ARG A 1 162 ? 21.617 19.131 -11.313 1.00 69.38 162 ARG A N 1
ATOM 1299 C CA . ARG A 1 162 ? 20.961 17.912 -11.799 1.00 69.38 162 ARG A CA 1
ATOM 1300 C C . ARG A 1 162 ? 19.446 18.136 -11.847 1.00 69.38 162 ARG A C 1
ATOM 1302 O O . ARG A 1 162 ? 18.904 18.663 -10.871 1.00 69.38 162 ARG A O 1
ATOM 1309 N N . PRO A 1 163 ? 18.778 17.773 -12.955 1.00 75.50 163 PRO A N 1
ATOM 1310 C CA . PRO A 1 163 ? 17.347 17.982 -13.091 1.00 75.50 163 PRO A CA 1
ATOM 1311 C C . PRO A 1 163 ? 16.589 17.176 -12.033 1.00 75.50 163 PRO A C 1
ATOM 1313 O O . PRO A 1 163 ? 16.999 16.083 -11.643 1.00 75.50 163 PRO A O 1
ATOM 1316 N N . GLU A 1 164 ? 15.478 17.725 -11.559 1.00 84.69 164 GLU A N 1
ATOM 1317 C CA . GLU A 1 164 ? 14.610 17.027 -10.619 1.00 84.69 164 GLU A CA 1
ATOM 1318 C C . GLU A 1 164 ? 13.791 15.951 -11.344 1.00 84.69 164 GLU A C 1
ATOM 1320 O O . GLU A 1 164 ? 13.438 16.069 -12.525 1.00 84.69 164 GLU A O 1
ATOM 1325 N N . LEU A 1 165 ? 13.496 14.865 -10.628 1.00 85.81 165 LEU A N 1
ATOM 1326 C CA . LEU A 1 165 ? 12.711 13.756 -11.171 1.00 85.81 165 LEU A CA 1
ATOM 1327 C C . LEU A 1 165 ? 11.212 14.099 -11.251 1.00 85.81 165 LEU A C 1
ATOM 1329 O O . LEU A 1 165 ? 10.468 13.513 -12.037 1.00 85.81 165 LEU A O 1
ATOM 1333 N N . HIS A 1 166 ? 10.778 15.062 -10.444 1.00 83.94 166 HIS A N 1
ATOM 1334 C CA . HIS A 1 166 ? 9.425 15.604 -10.407 1.00 83.94 166 HIS A CA 1
ATOM 1335 C C . HIS A 1 166 ? 9.382 16.989 -11.081 1.00 83.94 166 HIS A C 1
ATOM 1337 O O . HIS A 1 166 ? 10.413 17.518 -11.493 1.00 83.94 166 HIS A O 1
ATOM 1343 N N . GLY A 1 167 ? 8.186 17.552 -11.267 1.00 82.25 167 GLY A N 1
ATOM 1344 C CA . GLY A 1 167 ? 8.002 18.819 -11.980 1.00 82.25 167 GLY A CA 1
ATOM 1345 C C . GLY A 1 167 ? 7.914 18.599 -13.490 1.00 82.25 167 GLY A C 1
ATOM 1346 O O . GLY A 1 167 ? 6.940 18.019 -13.972 1.00 82.25 167 GLY A O 1
ATOM 1347 N N . GLU A 1 168 ? 8.922 19.038 -14.246 1.00 76.69 168 GLU A N 1
ATOM 1348 C CA . GLU A 1 168 ? 8.928 18.932 -15.716 1.00 76.69 168 GLU A CA 1
ATOM 1349 C C . GLU A 1 168 ? 9.019 17.482 -16.219 1.00 76.69 168 GLU A C 1
ATOM 1351 O O . GLU A 1 168 ? 8.435 17.145 -17.251 1.00 76.69 168 GLU A O 1
ATOM 1356 N N . THR A 1 169 ? 9.730 16.611 -15.493 1.00 83.12 169 THR A N 1
ATOM 1357 C CA . THR A 1 169 ? 9.895 15.195 -15.866 1.00 83.12 169 THR A CA 1
ATOM 1358 C C . THR A 1 169 ? 8.635 14.393 -15.527 1.00 83.12 169 THR A C 1
ATOM 1360 O O . THR A 1 169 ? 8.034 13.761 -16.397 1.00 83.12 169 THR A O 1
ATOM 1363 N N . ILE A 1 170 ? 8.203 14.433 -14.263 1.00 93.31 170 ILE A N 1
ATOM 1364 C CA . ILE A 1 170 ? 6.961 13.811 -13.793 1.00 93.31 170 ILE A CA 1
ATOM 1365 C C . ILE A 1 170 ? 6.154 14.862 -13.030 1.00 93.31 170 ILE A C 1
ATOM 1367 O O . ILE A 1 170 ? 6.491 15.224 -11.902 1.00 93.31 170 ILE A O 1
ATOM 1371 N N . ALA A 1 171 ? 5.059 15.322 -13.636 1.00 93.12 171 ALA A N 1
ATOM 1372 C CA . ALA A 1 171 ? 4.212 16.349 -13.037 1.00 93.12 171 ALA A CA 1
ATOM 1373 C C . ALA A 1 171 ? 3.588 15.875 -11.704 1.00 93.12 171 ALA A C 1
ATOM 1375 O O . ALA A 1 171 ? 3.072 14.749 -11.644 1.00 93.12 171 ALA A O 1
ATOM 1376 N N . PRO A 1 172 ? 3.549 16.718 -10.656 1.00 94.19 172 PRO A N 1
ATOM 1377 C CA . PRO A 1 172 ? 2.949 16.381 -9.364 1.00 94.19 172 PRO A CA 1
ATOM 1378 C C . PRO A 1 172 ? 1.519 15.836 -9.469 1.00 94.19 172 PRO A C 1
ATOM 1380 O O . PRO A 1 172 ? 1.187 14.848 -8.814 1.00 94.19 172 PRO A O 1
ATOM 1383 N N . GLU A 1 173 ? 0.670 16.376 -10.352 1.00 94.62 173 GLU A N 1
ATOM 1384 C CA . GLU A 1 173 ? -0.700 15.855 -10.524 1.00 94.62 173 GLU A CA 1
ATOM 1385 C C . GLU A 1 173 ? -0.751 14.384 -10.977 1.00 94.62 173 GLU A C 1
ATOM 1387 O O . GLU A 1 173 ? -1.707 13.672 -10.657 1.00 94.62 173 GLU A O 1
ATOM 1392 N N . VAL A 1 174 ? 0.261 13.902 -11.711 1.00 95.69 174 VAL A N 1
ATOM 1393 C CA . VAL A 1 174 ? 0.382 12.482 -12.093 1.00 95.69 174 VAL A CA 1
ATOM 1394 C C . VAL A 1 174 ? 0.581 11.639 -10.839 1.00 95.69 174 VAL A C 1
ATOM 1396 O O . VAL A 1 174 ? -0.086 10.615 -10.670 1.00 95.69 174 VAL A O 1
ATOM 1399 N N . LEU A 1 175 ? 1.455 12.094 -9.939 1.00 96.06 175 LEU A N 1
ATOM 1400 C CA . LEU A 1 175 ? 1.736 11.424 -8.676 1.00 96.06 175 LEU A CA 1
ATOM 1401 C C . LEU A 1 175 ? 0.501 11.424 -7.785 1.00 96.06 175 LEU A C 1
ATOM 1403 O O . LEU A 1 175 ? 0.130 10.366 -7.283 1.00 96.06 175 LEU A O 1
ATOM 1407 N N . TRP A 1 176 ? -0.186 12.557 -7.632 1.00 96.25 176 TRP A N 1
ATOM 1408 C CA . TRP A 1 176 ? -1.382 12.694 -6.790 1.00 96.25 176 TRP A CA 1
ATOM 1409 C C . TRP A 1 176 ? -2.609 11.948 -7.322 1.00 96.25 176 TRP A C 1
ATOM 1411 O O . TRP A 1 176 ? -3.443 11.498 -6.539 1.00 96.25 176 TRP A O 1
ATOM 1421 N N . ALA A 1 177 ? -2.690 11.696 -8.630 1.00 96.62 177 ALA A N 1
ATOM 1422 C CA . ALA A 1 177 ? -3.762 10.893 -9.214 1.00 96.62 177 ALA A CA 1
ATOM 1423 C C . ALA A 1 177 ? -3.701 9.393 -8.844 1.00 96.62 177 ALA A C 1
ATOM 1425 O O . ALA A 1 177 ? -4.697 8.684 -9.015 1.00 96.62 177 ALA A O 1
ATOM 1426 N N . CYS A 1 178 ? -2.572 8.893 -8.327 1.00 96.62 178 CYS A N 1
ATOM 1427 C CA . CYS A 1 178 ? -2.439 7.502 -7.890 1.00 96.62 178 CYS A CA 1
ATOM 1428 C C . CYS A 1 178 ? -3.278 7.200 -6.641 1.00 96.62 178 CYS A C 1
ATOM 1430 O O . CYS A 1 178 ? -3.120 7.803 -5.587 1.00 96.62 178 CYS A O 1
ATOM 1432 N N . THR A 1 179 ? -4.150 6.201 -6.714 1.00 94.56 179 THR A N 1
ATOM 1433 C CA . THR A 1 179 ? -4.953 5.771 -5.557 1.00 94.56 179 THR A CA 1
ATOM 1434 C C . THR A 1 179 ? -4.286 4.654 -4.755 1.00 94.56 179 THR A C 1
ATOM 1436 O O . THR A 1 179 ? -4.973 3.993 -3.986 1.00 94.56 179 THR A O 1
ATOM 1439 N N . THR A 1 180 ? -3.008 4.354 -5.037 1.00 96.31 180 THR A N 1
ATOM 1440 C CA . THR A 1 180 ? -2.233 3.263 -4.413 1.00 96.31 180 THR A CA 1
ATOM 1441 C C . THR A 1 180 ? -3.025 1.956 -4.333 1.00 96.31 180 THR A C 1
ATOM 1443 O O . THR A 1 180 ? -3.113 1.321 -3.296 1.00 96.31 180 THR A O 1
ATOM 1446 N N . CYS A 1 181 ? -3.688 1.578 -5.431 1.00 95.38 181 CYS A N 1
ATOM 1447 C CA . CYS A 1 181 ? -4.584 0.422 -5.439 1.00 95.38 181 CYS A CA 1
ATOM 1448 C C . CYS A 1 181 ? -3.921 -0.871 -5.933 1.00 95.38 181 CYS A C 1
ATOM 1450 O O . CYS A 1 181 ? -4.598 -1.893 -6.005 1.00 95.38 181 CYS A O 1
ATOM 1452 N N . LEU A 1 182 ? -2.643 -0.826 -6.322 1.00 96.31 182 LEU A N 1
ATOM 1453 C CA . LEU A 1 182 ? -1.834 -1.968 -6.778 1.00 96.31 182 LEU A CA 1
ATOM 1454 C C . LEU A 1 182 ? -2.253 -2.636 -8.104 1.00 96.31 182 LEU A C 1
ATOM 1456 O O . LEU A 1 182 ? -1.657 -3.626 -8.520 1.00 96.31 182 LEU A O 1
ATOM 1460 N N . ALA A 1 183 ? -3.252 -2.107 -8.820 1.00 96.69 183 ALA A N 1
ATOM 1461 C CA . ALA A 1 183 ? -3.698 -2.704 -10.085 1.00 96.69 183 ALA A CA 1
ATOM 1462 C C . ALA A 1 183 ? -2.586 -2.762 -11.148 1.00 96.69 183 ALA A C 1
ATOM 1464 O O . ALA A 1 183 ? -2.509 -3.725 -11.909 1.00 96.69 183 ALA A O 1
ATOM 1465 N N . CYS A 1 184 ? -1.730 -1.737 -11.204 1.00 96.44 184 CYS A N 1
ATOM 1466 C CA . CYS A 1 184 ? -0.634 -1.652 -12.166 1.00 96.44 184 CYS A CA 1
ATOM 1467 C C . CYS A 1 184 ? 0.405 -2.761 -11.980 1.00 96.44 184 CYS A C 1
ATOM 1469 O O . CYS A 1 184 ? 0.853 -3.334 -12.971 1.00 96.44 184 CYS A O 1
ATOM 1471 N N . GLU A 1 185 ? 0.750 -3.075 -10.734 1.00 95.88 185 GLU A N 1
ATOM 1472 C CA . GLU A 1 185 ? 1.766 -4.073 -10.393 1.00 95.88 185 GLU A CA 1
ATOM 1473 C C . GLU A 1 185 ? 1.235 -5.487 -10.604 1.00 95.88 185 GLU A C 1
ATOM 1475 O O . GLU A 1 185 ? 1.866 -6.274 -11.303 1.00 95.88 185 GLU A O 1
ATOM 1480 N N . LYS A 1 186 ? 0.002 -5.772 -10.156 1.00 95.12 186 LYS A N 1
ATOM 1481 C CA . LYS A 1 186 ? -0.636 -7.087 -10.356 1.00 95.12 186 LYS A CA 1
ATOM 1482 C C . LYS A 1 186 ? -0.831 -7.476 -11.820 1.00 95.12 186 LYS A C 1
ATOM 1484 O O . LYS A 1 186 ? -0.942 -8.656 -12.129 1.00 95.12 186 LYS A O 1
ATOM 1489 N N . ASN A 1 187 ? -0.883 -6.498 -12.722 1.00 95.62 187 ASN A N 1
ATOM 1490 C CA . ASN A 1 187 ? -1.030 -6.735 -14.158 1.00 95.62 187 ASN A CA 1
ATOM 1491 C C . ASN A 1 187 ? 0.293 -6.616 -14.933 1.00 95.62 187 ASN A C 1
ATOM 1493 O O . ASN A 1 187 ? 0.288 -6.732 -16.165 1.00 95.62 187 ASN A O 1
ATOM 1497 N N . CYS A 1 188 ? 1.416 -6.358 -14.256 1.00 95.06 188 CYS A N 1
ATOM 1498 C CA . CYS A 1 188 ? 2.704 -6.201 -14.912 1.00 95.06 188 CYS A CA 1
ATOM 1499 C C . CYS A 1 188 ? 3.376 -7.568 -15.125 1.00 95.06 188 CYS A C 1
ATOM 1501 O O . CYS A 1 188 ? 3.750 -8.214 -14.151 1.00 95.06 188 CYS A O 1
ATOM 1503 N N . PRO A 1 189 ? 3.612 -8.006 -16.378 1.00 93.56 189 PRO A N 1
ATOM 1504 C CA . PRO A 1 189 ? 4.273 -9.287 -16.643 1.00 93.56 189 PRO A CA 1
ATOM 1505 C C . PRO A 1 189 ? 5.754 -9.292 -16.233 1.00 93.56 189 PRO A C 1
ATOM 1507 O O . PRO A 1 189 ? 6.352 -10.355 -16.142 1.00 93.56 189 PRO A O 1
ATOM 1510 N N . MET A 1 190 ? 6.332 -8.111 -15.993 1.00 93.00 190 MET A N 1
ATOM 1511 C CA . MET A 1 190 ? 7.729 -7.936 -15.591 1.00 93.00 190 MET A CA 1
ATOM 1512 C C . MET A 1 190 ? 7.891 -7.715 -14.081 1.00 93.00 190 MET A C 1
ATOM 1514 O O . MET A 1 190 ? 9.000 -7.453 -13.636 1.00 93.00 190 MET A O 1
ATOM 1518 N N . GLY A 1 191 ? 6.801 -7.753 -13.300 1.00 92.88 191 GLY A N 1
ATOM 1519 C CA . GLY A 1 191 ? 6.857 -7.560 -11.845 1.00 92.88 191 GLY A CA 1
ATOM 1520 C C . GLY A 1 191 ? 7.370 -6.185 -11.400 1.00 92.88 191 GLY A C 1
ATOM 1521 O O . GLY A 1 191 ? 7.990 -6.090 -10.346 1.00 92.88 191 GLY A O 1
ATOM 1522 N N . ILE A 1 192 ? 7.145 -5.138 -12.206 1.00 95.12 192 ILE A N 1
ATOM 1523 C CA . ILE A 1 192 ? 7.604 -3.768 -11.913 1.00 95.12 192 ILE A CA 1
ATOM 1524 C C . ILE A 1 192 ? 6.826 -3.168 -10.738 1.00 95.12 192 ILE A C 1
ATOM 1526 O O . ILE A 1 192 ? 5.592 -3.074 -10.793 1.00 95.12 192 ILE A O 1
ATOM 1530 N N . GLU A 1 193 ? 7.565 -2.674 -9.748 1.00 95.00 193 GLU A N 1
ATOM 1531 C CA . GLU A 1 193 ? 7.067 -2.108 -8.491 1.00 95.00 193 GLU A CA 1
ATOM 1532 C C . GLU A 1 193 ? 6.877 -0.587 -8.638 1.00 95.00 193 GLU A C 1
ATOM 1534 O O . GLU A 1 193 ? 7.733 0.233 -8.310 1.00 95.00 193 GLU A O 1
ATOM 1539 N N . HIS A 1 194 ? 5.739 -0.186 -9.208 1.00 95.25 194 HIS A N 1
ATOM 1540 C CA . HIS A 1 194 ? 5.435 1.212 -9.530 1.00 95.25 194 HIS A CA 1
ATOM 1541 C C . HIS A 1 194 ? 5.265 2.092 -8.276 1.00 95.25 194 HIS A C 1
ATOM 1543 O O . HIS A 1 194 ? 5.574 3.286 -8.303 1.00 95.25 194 HIS A O 1
ATOM 1549 N N . LEU A 1 195 ? 4.724 1.545 -7.187 1.00 95.31 195 LEU A N 1
ATOM 1550 C CA . LEU A 1 195 ? 4.472 2.270 -5.942 1.00 95.31 195 LEU A CA 1
ATOM 1551 C C . LEU A 1 195 ? 5.764 2.581 -5.187 1.00 95.31 195 LEU A C 1
ATOM 1553 O O . LEU A 1 195 ? 5.836 3.640 -4.564 1.00 95.31 195 LEU A O 1
ATOM 1557 N N . ASP A 1 196 ? 6.792 1.748 -5.350 1.00 93.44 196 ASP A N 1
ATOM 1558 C CA . ASP A 1 196 ? 8.152 1.977 -4.846 1.00 93.44 196 ASP A CA 1
ATOM 1559 C C . ASP A 1 196 ? 8.857 3.159 -5.530 1.00 93.44 196 ASP A C 1
ATOM 1561 O O . ASP A 1 196 ? 9.928 3.580 -5.104 1.00 93.44 196 ASP A O 1
ATOM 1565 N N . VAL A 1 197 ? 8.249 3.718 -6.577 1.00 94.19 197 VAL A N 1
ATOM 1566 C CA . VAL A 1 197 ? 8.688 4.941 -7.253 1.00 94.19 197 VAL A CA 1
ATOM 1567 C C . VAL A 1 197 ? 7.737 6.093 -6.917 1.00 94.19 197 VAL A C 1
ATOM 1569 O O . VAL A 1 197 ? 8.167 7.154 -6.467 1.00 94.19 197 VAL A O 1
ATOM 1572 N N . ILE A 1 198 ? 6.423 5.885 -7.061 1.00 96.06 198 ILE A N 1
ATOM 1573 C CA . ILE A 1 198 ? 5.413 6.939 -6.867 1.00 96.06 198 ILE A CA 1
ATOM 1574 C C . ILE A 1 198 ? 5.337 7.425 -5.414 1.00 96.06 198 ILE A C 1
ATOM 1576 O O . ILE A 1 198 ? 5.272 8.633 -5.182 1.00 96.06 198 ILE A O 1
ATOM 1580 N N . VAL A 1 199 ? 5.298 6.518 -4.433 1.00 95.81 199 VAL A N 1
ATOM 1581 C CA . VAL A 1 199 ? 5.104 6.910 -3.029 1.00 95.81 199 VAL A CA 1
ATOM 1582 C C . VAL A 1 199 ? 6.332 7.638 -2.474 1.00 95.81 199 VAL A C 1
ATOM 1584 O O . VAL A 1 199 ? 6.138 8.698 -1.881 1.00 95.81 199 VAL A O 1
ATOM 1587 N N . PRO A 1 200 ? 7.580 7.193 -2.716 1.00 94.06 200 PRO A N 1
ATOM 1588 C CA . PRO A 1 200 ? 8.750 7.972 -2.315 1.00 94.06 200 PRO A CA 1
ATOM 1589 C C . PRO A 1 200 ? 8.833 9.355 -2.975 1.00 94.06 200 PRO A C 1
ATOM 1591 O O . PRO A 1 200 ? 9.262 10.307 -2.327 1.00 94.06 200 PRO A O 1
ATOM 1594 N N . MET A 1 201 ? 8.367 9.528 -4.218 1.00 95.00 201 MET A N 1
ATOM 1595 C CA . MET A 1 201 ? 8.262 10.875 -4.801 1.00 95.00 201 MET A CA 1
ATOM 1596 C C . MET A 1 201 ? 7.222 11.741 -4.078 1.00 95.00 201 MET A C 1
ATOM 1598 O O . MET A 1 201 ? 7.484 12.907 -3.802 1.00 95.00 201 MET A O 1
ATOM 1602 N N . ARG A 1 202 ? 6.069 11.179 -3.681 1.00 95.94 202 ARG A N 1
ATOM 1603 C CA . ARG A 1 202 ? 5.121 11.896 -2.804 1.00 95.94 202 ARG A CA 1
ATOM 1604 C C . ARG A 1 202 ? 5.746 12.256 -1.463 1.00 95.94 202 ARG A C 1
ATOM 1606 O O . ARG A 1 202 ? 5.466 13.326 -0.940 1.00 95.94 202 ARG A O 1
ATOM 1613 N N . GLN A 1 203 ? 6.585 11.379 -0.911 1.00 94.81 203 GLN A N 1
ATOM 1614 C CA . GLN A 1 203 ? 7.289 11.657 0.337 1.00 94.81 203 GLN A CA 1
ATOM 1615 C C . GLN A 1 203 ? 8.182 12.888 0.229 1.00 94.81 203 GLN A C 1
ATOM 1617 O O . GLN A 1 203 ? 8.169 13.707 1.144 1.00 94.81 203 GLN A O 1
ATOM 1622 N N . TYR A 1 204 ? 8.888 13.040 -0.893 1.00 93.81 204 TYR A N 1
ATOM 1623 C CA . TYR A 1 204 ? 9.672 14.239 -1.175 1.00 93.81 204 TYR A CA 1
ATOM 1624 C C . TYR A 1 204 ? 8.786 15.475 -1.312 1.00 93.81 204 TYR A C 1
ATOM 1626 O O . TYR A 1 204 ? 9.032 16.487 -0.657 1.00 93.81 204 TYR A O 1
ATOM 1634 N N . LEU A 1 205 ? 7.718 15.376 -2.108 1.00 95.06 205 LEU A N 1
ATOM 1635 C CA . LEU A 1 205 ? 6.784 16.481 -2.309 1.00 95.06 205 LEU A CA 1
ATOM 1636 C C . LEU A 1 205 ? 6.200 16.995 -0.985 1.00 95.06 205 LEU A C 1
ATOM 1638 O O . LEU A 1 205 ? 6.149 18.198 -0.760 1.00 95.06 205 LEU A O 1
ATOM 1642 N N . VAL A 1 206 ? 5.813 16.096 -0.077 1.00 95.12 206 VAL A N 1
ATOM 1643 C CA . VAL A 1 206 ? 5.227 16.477 1.216 1.00 95.12 206 VAL A CA 1
ATOM 1644 C C . VAL A 1 206 ? 6.262 16.992 2.205 1.00 95.12 206 VAL A C 1
ATOM 1646 O O . VAL A 1 206 ? 6.036 18.027 2.823 1.00 95.12 206 VAL A O 1
ATOM 1649 N N . GLN A 1 207 ? 7.366 16.268 2.391 1.00 90.81 207 GLN A N 1
ATOM 1650 C CA . GLN A 1 207 ? 8.284 16.517 3.508 1.00 90.81 207 GLN A CA 1
ATOM 1651 C C . GLN A 1 207 ? 9.403 17.502 3.165 1.00 90.81 207 GLN A C 1
ATOM 1653 O O . GLN A 1 207 ? 9.960 18.110 4.073 1.00 90.81 207 GLN A O 1
ATOM 1658 N N . VAL A 1 208 ? 9.737 17.662 1.881 1.00 89.94 208 VAL A N 1
ATOM 1659 C CA . VAL A 1 208 ? 10.820 18.547 1.426 1.00 89.94 208 VAL A CA 1
ATOM 1660 C C . VAL A 1 208 ? 10.261 19.739 0.664 1.00 89.94 208 VAL A C 1
ATOM 1662 O O . VAL A 1 208 ? 10.516 20.879 1.039 1.00 89.94 208 VAL A O 1
ATOM 1665 N N . ALA A 1 209 ? 9.471 19.493 -0.383 1.00 90.62 209 ALA A N 1
ATOM 1666 C CA . ALA A 1 209 ? 8.969 20.571 -1.236 1.00 90.62 209 ALA A CA 1
ATOM 1667 C C . ALA A 1 209 ? 7.772 21.322 -0.627 1.00 90.62 209 ALA A C 1
ATOM 1669 O O . ALA A 1 209 ? 7.447 22.418 -1.076 1.00 90.62 209 ALA A O 1
ATOM 1670 N N . SER A 1 210 ? 7.111 20.748 0.388 1.00 92.88 210 SER A N 1
ATOM 1671 C CA . SER A 1 210 ? 5.833 21.247 0.924 1.00 92.88 210 SER A CA 1
ATOM 1672 C 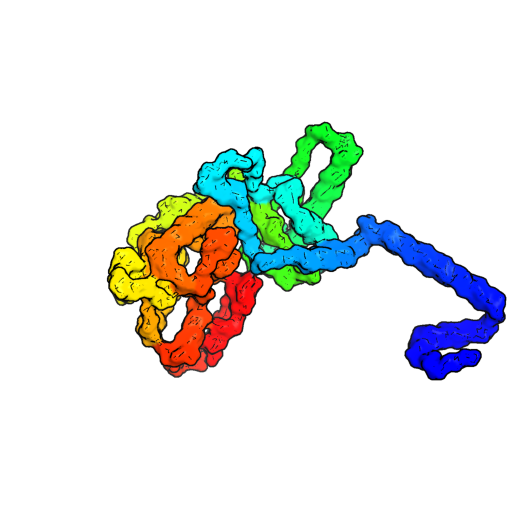C . SER A 1 210 ? 4.774 21.470 -0.171 1.00 92.88 210 SER A C 1
ATOM 1674 O O . SER A 1 210 ? 3.949 22.379 -0.088 1.00 92.88 210 SER A O 1
ATOM 1676 N N . GLU A 1 211 ? 4.794 20.630 -1.208 1.00 93.12 211 GLU A N 1
ATOM 1677 C CA . GLU A 1 211 ? 3.950 20.723 -2.396 1.00 93.12 211 GLU A CA 1
ATOM 1678 C C . GLU A 1 211 ? 2.955 19.556 -2.441 1.00 93.12 211 GLU A C 1
ATOM 1680 O O . GLU A 1 211 ? 3.244 18.453 -2.904 1.00 93.12 211 GLU A O 1
ATOM 1685 N N . PHE A 1 212 ? 1.741 19.786 -1.956 1.00 95.62 212 PHE A N 1
ATOM 1686 C CA . PHE A 1 212 ? 0.677 18.784 -1.950 1.00 95.62 212 PHE A CA 1
ATOM 1687 C C . PHE A 1 212 ? -0.707 19.444 -2.037 1.00 95.62 212 PHE A C 1
ATOM 1689 O O . PHE A 1 212 ? -0.837 20.632 -1.734 1.00 95.62 212 PHE A O 1
ATOM 1696 N N . PRO A 1 213 ? -1.759 18.705 -2.448 1.00 95.81 213 PRO A N 1
ATOM 1697 C CA . PRO A 1 213 ? -3.113 19.248 -2.535 1.00 95.81 213 PRO A CA 1
ATOM 1698 C C . PRO A 1 213 ? -3.574 19.857 -1.206 1.00 95.81 213 PRO A C 1
ATOM 1700 O O . PRO A 1 213 ? -3.420 19.237 -0.149 1.00 95.81 213 PRO A O 1
ATOM 1703 N N . GLN A 1 214 ? -4.157 21.059 -1.248 1.00 94.06 214 GLN A N 1
ATOM 1704 C CA . GLN A 1 214 ? -4.533 21.809 -0.042 1.00 94.06 214 GLN A CA 1
ATOM 1705 C C . GLN A 1 214 ? -5.517 21.041 0.850 1.00 94.06 214 GLN A C 1
ATOM 1707 O O . GLN A 1 214 ? -5.466 21.175 2.076 1.00 94.06 214 GLN A O 1
ATOM 1712 N N . GLU A 1 215 ? -6.348 20.180 0.259 1.00 92.38 215 GLU A N 1
ATOM 1713 C CA . GLU A 1 215 ? -7.300 19.305 0.943 1.00 92.38 215 GLU A CA 1
ATOM 1714 C C . GLU A 1 215 ? -6.615 18.355 1.939 1.00 92.38 215 GLU A C 1
ATOM 1716 O O . GLU A 1 215 ? -7.221 17.959 2.938 1.00 92.38 215 GLU A O 1
ATOM 1721 N N . LEU A 1 216 ? -5.337 18.019 1.722 1.00 95.12 216 LEU A N 1
ATOM 1722 C CA . LEU A 1 216 ? -4.568 17.157 2.622 1.00 95.12 216 LEU A CA 1
ATOM 1723 C C . LEU A 1 216 ? -4.083 17.882 3.883 1.00 95.12 216 LEU A C 1
ATOM 1725 O O . LEU A 1 216 ? -3.759 17.228 4.873 1.00 95.12 216 LEU A O 1
ATOM 1729 N N . THR A 1 217 ? -4.088 19.217 3.905 1.00 94.50 217 THR A N 1
ATOM 1730 C CA . THR A 1 217 ? -3.666 19.991 5.086 1.00 94.50 217 THR A CA 1
ATOM 1731 C C . THR A 1 217 ? -4.540 19.668 6.295 1.00 94.50 217 THR A C 1
ATOM 1733 O O . THR A 1 217 ? -4.037 19.411 7.389 1.00 94.50 217 THR A O 1
ATOM 1736 N N . GLY A 1 218 ? -5.864 19.653 6.100 1.00 95.12 218 GLY A N 1
ATOM 1737 C CA . GLY A 1 218 ? -6.814 19.321 7.161 1.00 95.12 218 GLY A CA 1
ATOM 1738 C C . GLY A 1 218 ? -6.674 17.873 7.630 1.00 95.12 218 GLY A C 1
ATOM 1739 O O . GLY A 1 218 ? -6.746 17.614 8.832 1.00 95.12 218 GLY A O 1
ATOM 1740 N N . PHE A 1 219 ? -6.400 16.964 6.690 1.00 95.12 219 PHE A N 1
ATOM 1741 C CA . PHE A 1 219 ? -6.154 15.550 6.952 1.00 95.12 219 PHE A CA 1
ATOM 1742 C C . PHE A 1 219 ? -4.915 15.338 7.836 1.00 95.12 219 PHE A C 1
ATOM 1744 O O . PHE A 1 219 ? -5.015 14.677 8.871 1.00 95.12 219 PHE A O 1
ATOM 1751 N N . PHE A 1 220 ? -3.765 15.927 7.476 1.00 96.75 220 PHE A N 1
ATOM 1752 C CA . PHE A 1 220 ? -2.525 15.785 8.248 1.00 96.75 220 PHE A CA 1
ATOM 1753 C C . PHE A 1 220 ? -2.657 16.389 9.645 1.00 96.75 220 PHE A C 1
ATOM 1755 O O . PHE A 1 220 ? -2.397 15.690 10.622 1.00 96.75 220 PHE A O 1
ATOM 1762 N N . LYS A 1 221 ? -3.182 17.617 9.756 1.00 95.94 221 LYS A N 1
ATOM 1763 C CA . LYS A 1 221 ? -3.444 18.259 11.056 1.00 95.94 221 LYS A CA 1
ATOM 1764 C C . LYS A 1 221 ? -4.404 17.454 11.929 1.00 95.94 221 LYS A C 1
ATOM 1766 O O . LYS A 1 221 ? -4.282 17.458 13.150 1.00 95.94 221 LYS A O 1
ATOM 1771 N N . GLY A 1 222 ? -5.385 16.785 11.324 1.00 95.81 222 GLY A N 1
ATOM 1772 C CA . GLY A 1 222 ? -6.306 15.917 12.050 1.00 95.81 222 GLY A CA 1
ATOM 1773 C C . GLY A 1 222 ? -5.596 14.720 12.671 1.00 95.81 222 GLY A C 1
ATOM 1774 O O . GLY A 1 222 ? -5.795 14.437 13.852 1.00 95.81 222 GLY A O 1
ATOM 1775 N N . ILE A 1 223 ? -4.757 14.031 11.895 1.00 96.12 223 ILE A N 1
ATOM 1776 C CA . ILE A 1 223 ? -3.991 12.891 12.408 1.00 96.12 223 ILE A CA 1
ATOM 1777 C C . ILE A 1 223 ? -2.993 13.349 13.473 1.00 96.12 223 ILE A C 1
ATOM 1779 O O . ILE A 1 223 ? -2.929 12.720 14.519 1.00 96.12 223 ILE A O 1
ATOM 1783 N N . GLU A 1 224 ? -2.280 14.447 13.242 1.00 94.62 224 GLU A N 1
ATOM 1784 C CA . GLU A 1 224 ? -1.286 14.981 14.178 1.00 94.62 224 GLU A CA 1
ATOM 1785 C C . GLU A 1 224 ? -1.906 15.395 15.522 1.00 94.62 224 GLU A C 1
ATOM 1787 O O . GLU A 1 224 ? -1.432 14.982 16.574 1.00 94.62 224 GLU A O 1
ATOM 1792 N N . ASN A 1 225 ? -3.008 16.152 15.501 1.00 94.06 225 ASN A N 1
ATOM 1793 C CA . ASN A 1 225 ? -3.579 16.726 16.724 1.00 94.06 225 ASN A CA 1
ATOM 1794 C C . ASN A 1 225 ? -4.635 15.841 17.401 1.00 94.06 225 ASN A C 1
ATOM 1796 O O . ASN A 1 225 ? -4.912 16.009 18.585 1.00 94.06 225 ASN A O 1
ATOM 1800 N N . ASN A 1 226 ? -5.294 14.951 16.651 1.00 93.56 226 ASN A N 1
ATOM 1801 C CA . ASN A 1 226 ? -6.455 14.192 17.136 1.00 93.56 226 ASN A CA 1
ATOM 1802 C C . ASN A 1 226 ? -6.385 12.689 16.818 1.00 93.56 226 ASN A C 1
ATOM 1804 O O . ASN A 1 226 ? -7.355 11.954 17.048 1.00 93.56 226 ASN A O 1
ATOM 1808 N N . SER A 1 227 ? -5.291 12.220 16.216 1.00 92.31 227 SER A N 1
ATOM 1809 C CA . SER A 1 227 ? -5.119 10.831 15.782 1.00 92.31 227 SER A CA 1
ATOM 1810 C C . SER A 1 227 ? -6.228 10.333 14.841 1.00 92.31 227 SER A C 1
ATOM 1812 O O . SER A 1 227 ? -6.522 9.136 14.787 1.00 92.31 227 SER A O 1
ATOM 1814 N N . ASN A 1 228 ? -6.885 11.233 14.096 1.00 94.75 228 ASN A N 1
ATOM 1815 C CA . ASN A 1 228 ? -7.874 10.892 13.068 1.00 94.75 228 ASN A CA 1
ATOM 1816 C C . ASN A 1 228 ? -8.004 11.984 11.993 1.00 94.75 228 ASN A C 1
ATOM 1818 O O . ASN A 1 228 ? -7.894 13.167 12.297 1.00 94.75 228 ASN A O 1
ATOM 1822 N N . PRO A 1 229 ? -8.321 11.625 10.740 1.00 93.81 229 PRO A N 1
ATOM 1823 C CA . PRO A 1 229 ? -8.314 12.581 9.635 1.00 93.81 229 PRO A CA 1
ATOM 1824 C C . PRO A 1 229 ? -9.471 13.595 9.635 1.00 93.81 229 PRO A C 1
ATOM 1826 O O . PRO A 1 229 ? -9.445 14.520 8.831 1.00 93.81 229 PRO A O 1
ATOM 1829 N N . TRP A 1 230 ? -10.476 13.447 10.508 1.00 93.25 230 TRP A N 1
ATOM 1830 C CA . TRP A 1 230 ? -11.661 14.318 10.559 1.00 93.25 230 TRP A CA 1
ATOM 1831 C C . TRP A 1 230 ? -11.590 15.399 11.641 1.00 93.25 230 TRP A C 1
ATOM 1833 O O . TRP A 1 230 ? -12.577 16.095 11.860 1.00 93.25 230 TRP A O 1
ATOM 1843 N N . GLN A 1 231 ? -10.445 15.545 12.318 1.00 93.06 231 GLN A N 1
ATOM 1844 C CA . GLN A 1 231 ? -10.240 16.544 13.379 1.00 93.06 231 GLN A CA 1
ATOM 1845 C C . GLN A 1 231 ? -11.239 16.420 14.544 1.00 93.06 231 GLN A C 1
ATOM 1847 O O . GLN A 1 231 ? -11.521 17.387 15.249 1.00 93.06 231 GLN A O 1
ATOM 1852 N N . VAL A 1 232 ? -11.792 15.223 14.758 1.00 94.19 232 VAL A N 1
ATOM 1853 C CA . VAL A 1 232 ? -12.715 14.967 15.867 1.00 94.19 232 VAL A CA 1
ATOM 1854 C C . VAL A 1 232 ? -11.902 14.728 17.137 1.00 94.19 232 VAL A C 1
ATOM 1856 O O . VAL A 1 232 ? -11.013 13.886 17.135 1.00 94.19 232 VAL A O 1
ATOM 1859 N N . GLY A 1 233 ? -12.201 15.434 18.228 1.00 93.31 233 GLY A N 1
ATOM 1860 C CA . GLY A 1 233 ? -11.466 15.273 19.488 1.00 93.31 233 GLY A CA 1
ATOM 1861 C C . GLY A 1 233 ? -11.494 13.833 20.023 1.00 93.31 233 GLY A C 1
ATOM 1862 O O . GLY A 1 233 ? -12.526 13.160 19.969 1.00 93.31 233 GLY A O 1
ATOM 1863 N N . SER A 1 234 ? -10.370 13.373 20.582 1.00 88.19 234 SER A N 1
ATOM 1864 C CA . SER A 1 234 ? -10.178 11.991 21.062 1.00 88.19 234 SER A CA 1
ATOM 1865 C C . SER A 1 234 ? -11.224 11.534 22.086 1.00 88.19 234 SER A C 1
ATOM 1867 O O . SER A 1 234 ? -11.594 10.361 22.097 1.00 88.19 234 SER A O 1
ATOM 1869 N N . GLY A 1 235 ? -11.771 12.457 22.886 1.00 91.50 235 GLY A N 1
ATOM 1870 C CA . GLY A 1 235 ? -12.826 12.177 23.866 1.00 91.50 235 GLY A CA 1
ATOM 1871 C C . GLY A 1 235 ? -14.118 11.602 23.271 1.00 91.50 235 GLY A C 1
ATOM 1872 O O . GLY A 1 235 ? -14.818 10.876 23.965 1.00 91.50 235 GLY A O 1
ATOM 1873 N N . LYS A 1 236 ? -14.401 11.852 21.984 1.00 93.69 236 LYS A N 1
ATOM 1874 C CA . LYS A 1 236 ? -15.590 11.333 21.282 1.00 93.69 236 LYS A CA 1
ATOM 1875 C C . LY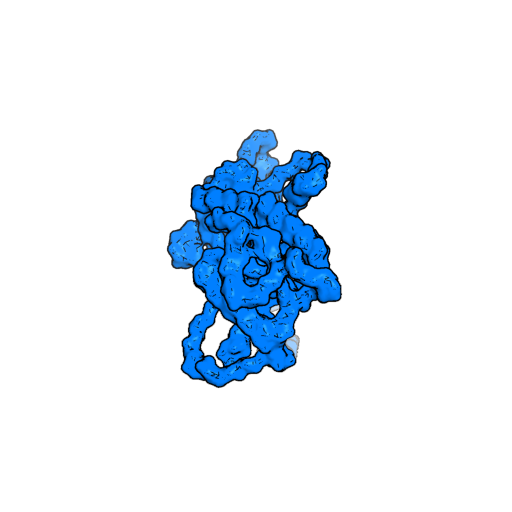S A 1 236 ? -15.397 9.944 20.672 1.00 93.69 236 LYS A C 1
ATOM 1877 O O . LYS A 1 236 ? -16.293 9.402 20.030 1.00 93.69 236 LYS A O 1
ATOM 1882 N N . ARG A 1 237 ? -14.208 9.348 20.808 1.00 94.19 237 ARG A N 1
ATOM 1883 C CA . ARG A 1 237 ? -13.872 8.096 20.113 1.00 94.19 237 ARG A CA 1
ATOM 1884 C C . ARG A 1 237 ? -14.704 6.894 20.573 1.00 94.19 237 ARG A C 1
ATOM 1886 O O . ARG A 1 237 ? -14.807 5.919 19.838 1.00 94.19 237 ARG A O 1
ATOM 1893 N N . LEU A 1 238 ? -15.303 6.955 21.762 1.00 95.38 238 LEU A N 1
ATOM 1894 C CA . LEU A 1 238 ? -16.173 5.902 22.292 1.00 95.38 238 LEU A CA 1
ATOM 1895 C C . LEU A 1 238 ? -17.674 6.184 22.130 1.00 95.38 238 LEU A C 1
ATOM 1897 O O . LEU A 1 238 ? -18.466 5.334 22.525 1.00 95.38 238 LEU A O 1
ATOM 1901 N N . ASP A 1 239 ? -18.078 7.300 21.513 1.00 95.75 239 ASP A N 1
ATOM 1902 C CA . ASP A 1 239 ? -19.497 7.667 21.364 1.00 95.75 239 ASP A CA 1
ATOM 1903 C C . ASP A 1 239 ? -20.297 6.575 20.627 1.00 95.75 239 ASP A C 1
ATOM 1905 O O . ASP A 1 239 ? -21.447 6.291 20.952 1.00 95.75 239 ASP A O 1
ATOM 1909 N N . TRP A 1 240 ? -19.672 5.876 19.673 1.00 95.75 240 TRP A N 1
ATOM 1910 C CA . TRP A 1 240 ? -20.304 4.777 18.934 1.00 95.75 240 TRP A CA 1
ATOM 1911 C C . TRP A 1 240 ? -20.685 3.570 19.811 1.00 95.75 240 TRP A C 1
ATOM 1913 O O . TRP A 1 240 ? -21.515 2.757 19.391 1.00 95.75 240 TRP A O 1
ATOM 1923 N N . ALA A 1 241 ? -20.059 3.418 20.982 1.00 95.69 241 ALA A N 1
ATOM 1924 C CA . ALA A 1 241 ? -20.210 2.269 21.870 1.00 95.69 241 ALA A CA 1
ATOM 1925 C C . ALA A 1 241 ? -21.335 2.439 22.906 1.00 95.69 241 ALA A C 1
ATOM 1927 O O . ALA A 1 241 ? -21.564 1.532 23.713 1.00 95.69 241 ALA A O 1
ATOM 1928 N N . GLU A 1 242 ? -22.036 3.576 22.898 1.00 94.00 242 GLU A N 1
ATOM 1929 C CA . GLU A 1 242 ? -23.159 3.837 23.795 1.00 94.00 242 GLU A CA 1
ATOM 1930 C C . GLU A 1 242 ? -24.223 2.726 23.694 1.00 94.00 242 GLU A C 1
ATOM 1932 O O . GLU A 1 242 ? -24.645 2.326 22.607 1.00 94.00 242 GLU A O 1
ATOM 1937 N N . GLY A 1 243 ? -24.622 2.174 24.845 1.00 92.69 243 GLY A N 1
ATOM 1938 C CA . GLY A 1 243 ? -25.596 1.079 24.925 1.00 92.69 243 GLY A CA 1
ATOM 1939 C C . GLY A 1 243 ? -25.094 -0.290 24.442 1.00 92.69 243 GLY A C 1
ATOM 1940 O O . GLY A 1 243 ? -25.900 -1.203 24.273 1.00 92.69 243 GLY A O 1
ATOM 1941 N N . LEU A 1 244 ? -23.787 -0.457 24.200 1.00 94.25 244 LEU A N 1
ATOM 1942 C CA . LEU A 1 244 ? -23.194 -1.717 23.739 1.00 94.25 244 LEU A CA 1
ATOM 1943 C C . LEU A 1 244 ? -22.260 -2.377 24.756 1.00 94.25 244 LEU A C 1
ATOM 1945 O O . LEU A 1 244 ? -21.578 -3.316 24.361 1.00 94.25 244 LEU A O 1
ATOM 1949 N N . ASP A 1 245 ? -22.206 -1.929 26.016 1.00 92.06 245 ASP A N 1
ATOM 1950 C CA . ASP A 1 245 ? -21.312 -2.387 27.105 1.00 92.06 245 ASP A CA 1
ATOM 1951 C C . ASP A 1 245 ? -19.932 -2.848 26.606 1.00 92.06 245 ASP A C 1
ATOM 1953 O O . ASP A 1 245 ? -19.560 -4.019 26.737 1.00 92.06 245 ASP A O 1
ATOM 1957 N N . VAL A 1 246 ? -19.218 -1.951 25.926 1.00 94.56 246 VAL A N 1
ATOM 1958 C CA . VAL A 1 246 ? -17.855 -2.193 25.443 1.00 94.56 246 VAL A CA 1
ATOM 1959 C C . VAL A 1 246 ? -16.872 -1.732 26.513 1.00 94.56 246 VAL A C 1
ATOM 1961 O O . VAL A 1 246 ? -16.972 -0.613 27.015 1.00 94.56 246 VAL A O 1
ATOM 1964 N N . VAL A 1 247 ? -15.902 -2.583 26.844 1.00 91.25 247 VAL A N 1
ATOM 1965 C CA . VAL A 1 247 ? -14.879 -2.280 27.850 1.00 91.25 247 VAL A CA 1
ATOM 1966 C C . VAL A 1 247 ? -13.616 -1.758 27.154 1.00 91.25 247 VAL A C 1
ATOM 1968 O O . VAL A 1 247 ? -13.018 -2.491 26.358 1.00 91.25 247 VAL A O 1
ATOM 1971 N N . PRO A 1 248 ? -13.186 -0.509 27.414 1.00 95.38 248 PRO A N 1
ATOM 1972 C CA . PRO A 1 248 ? -11.890 -0.034 26.950 1.00 95.38 248 PRO A CA 1
ATOM 1973 C C . PRO A 1 248 ? -10.756 -0.671 27.765 1.00 95.38 248 PRO A C 1
ATOM 1975 O O . PRO A 1 248 ? -10.926 -0.940 28.955 1.00 95.38 248 PRO A O 1
ATOM 1978 N N . MET A 1 249 ? -9.585 -0.864 27.154 1.00 95.44 249 MET A N 1
ATOM 1979 C CA . MET A 1 249 ? -8.416 -1.478 27.799 1.00 95.44 249 MET A CA 1
ATOM 1980 C C . MET A 1 249 ? -8.003 -0.769 29.092 1.00 95.44 249 MET A C 1
ATOM 1982 O O . MET A 1 249 ? -7.672 -1.433 30.067 1.00 95.44 249 MET A O 1
ATOM 1986 N N . SER A 1 250 ? -8.117 0.560 29.149 1.00 93.75 250 SER A N 1
ATOM 1987 C CA . SER A 1 250 ? -7.850 1.355 30.356 1.00 93.75 250 SER A CA 1
ATOM 1988 C C . SER A 1 250 ? -8.770 1.060 31.547 1.00 93.75 250 SER A C 1
ATOM 1990 O O . SER A 1 250 ? -8.419 1.391 32.675 1.00 93.75 250 SER A O 1
ATOM 1992 N N . LYS A 1 251 ? -9.937 0.444 31.321 1.00 93.94 251 LYS A N 1
ATOM 1993 C CA . LYS A 1 251 ? -10.902 0.050 32.365 1.00 93.94 251 LYS A CA 1
ATOM 1994 C C . LYS A 1 251 ? -11.040 -1.466 32.497 1.00 93.94 251 LYS A C 1
ATOM 1996 O O . LYS A 1 251 ? -11.929 -1.937 33.206 1.00 93.94 251 LYS A O 1
ATOM 2001 N N . ARG A 1 252 ? -10.223 -2.236 31.775 1.00 93.25 252 ARG A N 1
ATOM 2002 C CA . ARG A 1 252 ? -10.243 -3.694 31.849 1.00 93.25 252 ARG A CA 1
ATOM 2003 C C . ARG A 1 252 ? -9.646 -4.134 33.182 1.00 93.25 252 ARG A C 1
ATOM 2005 O O . ARG A 1 252 ? -8.643 -3.590 33.629 1.00 93.25 252 ARG A O 1
ATOM 2012 N N . ASP A 1 253 ? -10.282 -5.127 33.788 1.00 92.12 253 ASP A N 1
ATOM 2013 C CA . ASP A 1 253 ? -9.806 -5.773 35.007 1.00 92.12 253 ASP A CA 1
ATOM 2014 C C . ASP A 1 253 ? -8.410 -6.394 34.781 1.00 92.12 253 ASP A C 1
ATOM 2016 O O . ASP A 1 253 ? -8.292 -7.285 33.928 1.00 92.12 253 ASP A O 1
ATOM 2020 N N . PRO A 1 254 ? -7.364 -5.947 35.505 1.00 88.50 254 PRO A N 1
ATOM 2021 C CA . PRO A 1 254 ? -6.014 -6.484 35.366 1.00 88.50 254 PRO A CA 1
ATOM 2022 C C . PRO A 1 254 ? -5.921 -7.988 35.647 1.00 88.50 254 PRO A C 1
ATOM 2024 O O . PRO A 1 254 ? -5.082 -8.660 35.048 1.00 88.50 254 PRO A O 1
ATOM 2027 N N . GLU A 1 255 ? -6.793 -8.538 36.501 1.00 90.38 255 GLU A N 1
ATOM 2028 C CA . GLU A 1 255 ? -6.781 -9.967 36.845 1.00 90.38 255 GLU A CA 1
ATOM 2029 C C . GLU A 1 255 ? -7.200 -10.859 35.667 1.00 90.38 255 GLU A C 1
ATOM 2031 O O . GLU A 1 255 ? -6.804 -12.022 35.592 1.00 90.38 255 GLU A O 1
ATOM 2036 N N . LYS A 1 256 ? -7.948 -10.315 34.695 1.00 89.69 256 LYS A N 1
ATOM 2037 C CA . LYS A 1 256 ? -8.343 -11.039 33.474 1.00 89.69 256 LYS A CA 1
ATOM 2038 C C . LYS A 1 256 ? -7.230 -11.135 32.433 1.00 89.69 256 LYS A C 1
ATOM 2040 O O . LYS A 1 256 ? -7.403 -11.839 31.440 1.00 89.69 256 LYS A O 1
ATOM 2045 N N . GLY A 1 257 ? -6.122 -10.416 32.621 1.00 90.25 257 GLY A N 1
ATOM 2046 C CA . GLY A 1 257 ? -5.046 -10.338 31.638 1.00 90.25 257 GLY A CA 1
ATOM 2047 C C . GLY A 1 257 ? -5.483 -9.734 30.287 1.00 90.25 257 GLY A C 1
ATOM 2048 O O . GLY A 1 257 ? -6.541 -9.089 30.191 1.00 90.25 257 GLY A O 1
ATOM 2049 N N . PRO A 1 258 ? -4.668 -9.905 29.226 1.00 93.19 258 PRO A N 1
ATOM 2050 C CA . PRO A 1 258 ? -4.974 -9.378 27.898 1.00 93.19 258 PRO A CA 1
ATOM 2051 C C . PRO A 1 258 ? -6.228 -10.042 27.296 1.00 93.19 258 PRO A C 1
ATOM 2053 O O . PRO A 1 258 ? -6.514 -11.201 27.597 1.00 93.19 258 PRO A O 1
ATOM 2056 N N . PRO A 1 259 ? -6.992 -9.329 26.447 1.00 96.06 259 PRO A N 1
ATOM 2057 C CA . PRO A 1 259 ? -8.171 -9.890 25.786 1.00 96.06 259 PRO A CA 1
ATOM 2058 C C . PRO A 1 259 ? -7.806 -11.006 24.799 1.00 96.06 259 PRO A C 1
ATOM 2060 O O . PRO A 1 259 ? -6.697 -11.037 24.263 1.00 96.06 259 PRO A O 1
ATOM 2063 N N . GLU A 1 260 ? -8.777 -11.868 24.471 1.00 96.06 260 GLU A N 1
ATOM 2064 C CA . GLU A 1 260 ? -8.653 -12.838 23.370 1.00 96.06 260 GLU A CA 1
ATOM 2065 C C . GLU A 1 260 ? -8.319 -12.124 22.051 1.00 96.06 260 GLU A C 1
ATOM 2067 O O . GLU A 1 260 ? -7.479 -12.591 21.277 1.00 96.06 260 GLU A O 1
ATOM 2072 N N . VAL A 1 261 ? -8.981 -10.986 21.807 1.00 97.62 261 VAL A N 1
ATOM 2073 C CA . VAL A 1 261 ? -8.748 -10.095 20.664 1.00 97.62 261 VAL A CA 1
ATOM 2074 C C . VAL A 1 261 ? -8.809 -8.628 21.086 1.00 97.62 261 VAL A C 1
ATOM 2076 O O . VAL A 1 261 ? -9.741 -8.194 21.765 1.00 97.62 261 VAL A O 1
ATOM 2079 N N . LEU A 1 262 ? -7.865 -7.819 20.607 1.00 98.19 262 LEU A N 1
ATOM 2080 C CA . LEU A 1 262 ? -8.065 -6.376 20.537 1.00 98.19 262 LEU A CA 1
ATOM 2081 C C . LEU A 1 262 ? -8.902 -6.061 19.296 1.00 98.19 262 LEU A C 1
ATOM 2083 O O . LEU A 1 262 ? -8.469 -6.323 18.173 1.00 98.19 262 LEU A O 1
ATOM 2087 N N . PHE A 1 263 ? -10.074 -5.457 19.477 1.00 98.50 263 PHE A N 1
ATOM 2088 C CA . PHE A 1 263 ? -10.809 -4.874 18.363 1.00 98.50 263 PHE A CA 1
ATOM 2089 C C . PHE A 1 263 ? -10.288 -3.457 18.100 1.00 98.50 263 PHE A C 1
ATOM 2091 O O . PHE A 1 263 ? -10.626 -2.518 18.818 1.00 98.50 263 PHE A O 1
ATOM 2098 N N . PHE A 1 264 ? -9.463 -3.309 17.061 1.00 98.38 264 PHE A N 1
ATOM 2099 C CA . PHE A 1 264 ? -9.011 -2.005 16.583 1.00 98.38 264 PHE A CA 1
ATOM 2100 C C . PHE A 1 264 ? -10.091 -1.393 15.686 1.00 98.38 264 PHE A C 1
ATOM 2102 O O . PHE A 1 264 ? -10.293 -1.814 14.535 1.00 98.38 264 PHE A O 1
ATOM 2109 N N . VAL A 1 265 ? -10.796 -0.404 16.227 1.00 97.62 265 VAL A N 1
ATOM 2110 C CA . VAL A 1 265 ? -11.964 0.230 15.605 1.00 97.62 265 VAL A CA 1
ATOM 2111 C C . VAL A 1 265 ? -11.520 1.118 14.446 1.00 97.62 265 VAL A C 1
ATOM 2113 O O . VAL A 1 265 ? -12.099 1.094 13.354 1.00 97.62 265 VAL A O 1
ATOM 2116 N N . GLY A 1 266 ? -10.441 1.864 14.669 1.00 96.38 266 GLY A N 1
ATOM 2117 C CA . GLY A 1 266 ? -9.877 2.813 13.731 1.00 96.38 266 GLY A CA 1
ATOM 2118 C C . GLY A 1 266 ? -10.752 4.049 13.550 1.00 96.38 266 GLY A C 1
ATOM 2119 O O . GLY A 1 266 ? -11.849 4.187 14.096 1.00 96.38 266 GLY A O 1
ATOM 2120 N N . CYS A 1 267 ? -10.260 4.976 12.731 1.00 96.06 267 CYS A N 1
ATOM 2121 C CA . CYS A 1 267 ? -10.896 6.278 12.576 1.00 96.06 267 CYS A CA 1
ATOM 2122 C C . CYS A 1 267 ? -12.312 6.155 11.989 1.00 96.06 267 CYS A C 1
ATOM 2124 O O . CYS A 1 267 ? -13.259 6.690 12.554 1.00 96.06 267 CYS A O 1
ATOM 2126 N N . ALA A 1 268 ? -12.470 5.454 10.857 1.00 95.56 268 ALA A N 1
ATOM 2127 C CA . ALA A 1 268 ? -13.769 5.349 10.187 1.00 95.56 268 ALA A CA 1
ATOM 2128 C C . ALA A 1 268 ? -14.791 4.639 11.082 1.00 95.56 268 ALA A C 1
ATOM 2130 O O . ALA A 1 268 ? -15.896 5.134 11.260 1.00 95.56 268 ALA A O 1
ATOM 2131 N N . GLY A 1 269 ? -14.395 3.527 11.710 1.00 96.31 269 GLY A N 1
ATOM 2132 C CA . GLY A 1 269 ? -15.268 2.781 12.612 1.00 96.31 269 GLY A CA 1
ATOM 2133 C C . GLY A 1 269 ? -15.734 3.580 13.830 1.00 96.31 269 GLY A C 1
ATOM 2134 O O . GLY A 1 269 ? -16.771 3.232 14.391 1.00 96.31 269 GLY A O 1
ATOM 2135 N N . SER A 1 270 ? -14.996 4.631 14.205 1.00 96.44 270 SER A N 1
ATOM 2136 C CA . SER A 1 270 ? -15.311 5.502 15.341 1.00 96.44 270 SER A CA 1
ATOM 2137 C C . SER A 1 270 ? -16.124 6.740 14.953 1.00 96.44 270 SER A C 1
ATOM 2139 O O . SER A 1 270 ? -16.935 7.197 15.752 1.00 96.44 270 SER A O 1
ATOM 2141 N N . PHE A 1 271 ? -15.908 7.298 13.754 1.00 95.75 271 PHE A N 1
ATOM 2142 C CA . PHE A 1 271 ? -16.405 8.637 13.401 1.00 95.75 271 PHE A CA 1
ATOM 2143 C C . PHE A 1 271 ? -17.235 8.710 12.113 1.00 95.75 271 PHE A C 1
ATOM 2145 O O . PHE A 1 271 ? -18.041 9.627 11.977 1.00 95.75 271 PHE A O 1
ATOM 2152 N N . ASP A 1 272 ? -17.073 7.781 11.165 1.00 95.69 272 ASP A N 1
ATOM 2153 C CA . ASP A 1 272 ? -17.873 7.783 9.936 1.00 95.69 272 ASP A CA 1
ATOM 2154 C C . ASP A 1 272 ? -19.247 7.136 10.201 1.00 95.69 272 ASP A C 1
ATOM 2156 O O . ASP A 1 272 ? -19.303 5.957 10.560 1.00 95.69 272 ASP A O 1
ATOM 2160 N N . PRO A 1 273 ? -20.378 7.839 9.988 1.00 94.94 273 PRO A N 1
ATOM 2161 C CA . PRO A 1 273 ? -21.703 7.322 10.337 1.00 94.94 273 PRO A CA 1
ATOM 2162 C C . PRO A 1 273 ? -22.071 5.996 9.658 1.00 94.94 273 PRO A C 1
ATOM 2164 O O . PRO A 1 273 ? -22.889 5.235 10.182 1.00 94.94 273 PRO A O 1
ATOM 2167 N N . ARG A 1 274 ? -21.502 5.700 8.480 1.00 95.12 274 ARG A N 1
ATOM 2168 C CA . ARG A 1 274 ? -21.740 4.432 7.783 1.00 95.12 274 ARG A CA 1
ATOM 2169 C C . ARG A 1 274 ? -20.918 3.309 8.408 1.00 95.12 274 ARG A C 1
ATOM 2171 O O . ARG A 1 274 ? -21.458 2.231 8.649 1.00 95.12 274 ARG A O 1
ATOM 2178 N N . ALA A 1 275 ? -19.640 3.551 8.674 1.00 96.06 275 ALA A N 1
ATOM 2179 C CA . ALA A 1 275 ? -18.738 2.581 9.277 1.00 96.06 275 ALA A CA 1
ATOM 2180 C C . ALA A 1 275 ? -19.058 2.317 10.756 1.00 96.06 275 ALA A C 1
ATOM 2182 O O . ALA A 1 275 ? -18.953 1.172 11.182 1.00 96.06 275 ALA A O 1
ATOM 2183 N N . VAL A 1 276 ? -19.564 3.302 11.505 1.00 97.06 276 VAL A N 1
ATOM 2184 C CA . VAL A 1 276 ? -20.068 3.112 12.877 1.00 97.06 276 VAL A CA 1
ATOM 2185 C C . VAL A 1 276 ? -21.126 2.006 12.932 1.00 97.06 276 VAL A C 1
ATOM 2187 O O . VAL A 1 276 ? -21.061 1.134 13.795 1.00 97.06 276 VAL A O 1
ATOM 2190 N N . LYS A 1 277 ? -22.054 1.945 11.965 1.00 97.19 277 LYS A N 1
ATOM 2191 C CA . LYS A 1 277 ? -23.052 0.858 11.902 1.00 97.19 277 LYS A CA 1
ATOM 2192 C C . LYS A 1 277 ? -22.401 -0.519 11.743 1.00 97.19 277 LYS A C 1
ATOM 2194 O O . LYS A 1 277 ? -22.889 -1.492 12.315 1.00 97.19 277 LYS A O 1
ATOM 2199 N N . VAL A 1 278 ? -21.303 -0.600 10.988 1.00 96.62 278 VAL A N 1
ATOM 2200 C CA . VAL A 1 278 ? -20.518 -1.834 10.820 1.00 96.62 278 VAL A CA 1
ATOM 2201 C C . VAL A 1 278 ? -19.824 -2.202 12.131 1.00 96.62 278 VAL A C 1
ATOM 2203 O O . VAL A 1 278 ? -19.951 -3.340 12.573 1.00 96.62 278 VAL A O 1
ATOM 2206 N N . THR A 1 279 ? -19.176 -1.241 12.796 1.00 97.75 279 THR A N 1
ATOM 2207 C CA . THR A 1 279 ? -18.545 -1.414 14.116 1.00 97.75 279 THR A CA 1
ATOM 2208 C C . THR A 1 279 ? -19.536 -1.966 15.143 1.00 97.75 279 THR A C 1
ATOM 2210 O O . THR A 1 279 ? -19.273 -2.979 15.790 1.00 97.75 279 THR A O 1
ATOM 2213 N N . GLN A 1 280 ? -20.712 -1.344 15.258 1.00 98.12 280 GLN A N 1
ATOM 2214 C CA . GLN A 1 280 ? -21.754 -1.753 16.200 1.00 98.12 280 GLN A CA 1
ATOM 2215 C C . GLN A 1 280 ? -22.307 -3.149 15.877 1.00 98.12 280 GLN A C 1
ATOM 2217 O O . GLN A 1 280 ? -22.527 -3.956 16.783 1.00 98.12 280 GLN A O 1
ATOM 2222 N N . ALA A 1 281 ? -22.523 -3.460 14.595 1.00 97.19 281 ALA A N 1
ATOM 2223 C CA . ALA A 1 281 ? -22.946 -4.792 14.169 1.00 97.19 281 ALA A CA 1
ATOM 2224 C C . ALA A 1 281 ? -21.885 -5.851 14.502 1.00 97.19 281 ALA A C 1
ATOM 2226 O O . ALA A 1 281 ? -22.221 -6.916 15.019 1.00 97.19 281 ALA A O 1
ATOM 2227 N N . PHE A 1 282 ? -20.609 -5.544 14.275 1.00 97.88 282 PHE A N 1
ATOM 2228 C CA . PHE A 1 282 ? -19.513 -6.456 14.570 1.00 97.88 282 PHE A CA 1
ATOM 2229 C C . PHE A 1 282 ? -19.362 -6.722 16.074 1.00 97.88 282 PHE A C 1
ATOM 2231 O O . PHE A 1 282 ? -19.221 -7.875 16.475 1.00 97.88 282 PHE A O 1
ATOM 2238 N N . VAL A 1 283 ? -19.514 -5.700 16.924 1.00 98.12 283 VAL A N 1
ATOM 2239 C CA . VAL A 1 283 ? -19.565 -5.875 18.386 1.00 98.12 283 VAL A CA 1
ATOM 2240 C C . VAL A 1 283 ? -20.699 -6.807 18.808 1.00 98.12 283 VAL A C 1
ATOM 2242 O O . VAL A 1 283 ? -20.481 -7.705 19.621 1.00 98.12 283 VAL A O 1
ATOM 2245 N N . LYS A 1 284 ? -21.899 -6.657 18.233 1.00 97.06 284 LYS A N 1
ATOM 2246 C CA . LYS A 1 284 ? -23.026 -7.564 18.515 1.00 97.06 284 LYS A CA 1
ATOM 2247 C C . LYS A 1 284 ? -22.707 -9.007 18.118 1.00 97.06 284 LYS A C 1
ATOM 2249 O O . LYS A 1 284 ? -23.043 -9.918 18.869 1.00 97.06 284 LYS A O 1
ATOM 2254 N N . ILE A 1 285 ? -22.027 -9.213 16.988 1.00 96.62 285 ILE A N 1
ATOM 2255 C CA . ILE A 1 285 ? -21.578 -10.544 16.555 1.00 96.62 285 ILE A CA 1
ATOM 2256 C C . ILE A 1 285 ? -20.570 -11.129 17.551 1.00 96.62 285 ILE A C 1
ATOM 2258 O O . ILE A 1 285 ? -20.743 -12.264 17.989 1.00 96.62 285 ILE A O 1
ATOM 2262 N N . MET A 1 286 ? -19.556 -10.357 17.953 1.00 97.62 286 MET A N 1
ATOM 2263 C CA . MET A 1 286 ? -18.550 -10.804 18.925 1.00 97.62 286 MET A CA 1
ATOM 2264 C C . MET A 1 286 ? -19.178 -11.170 20.274 1.00 97.62 286 MET A C 1
ATOM 2266 O O . MET A 1 286 ? -18.867 -12.223 20.827 1.00 97.62 286 MET A O 1
ATOM 2270 N N . LYS A 1 287 ? -20.118 -10.354 20.769 1.00 96.62 287 LYS A N 1
ATOM 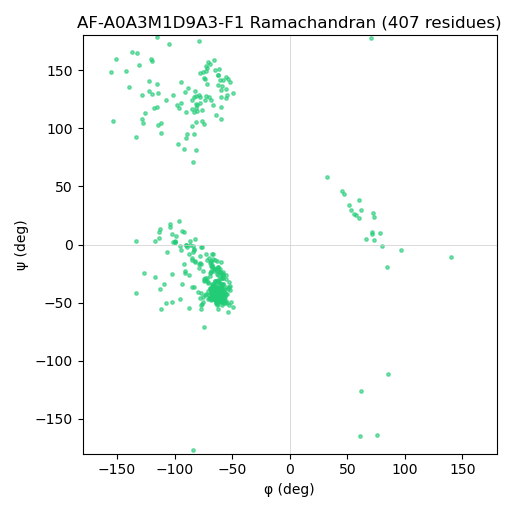2271 C CA . LYS A 1 287 ? -20.871 -10.648 21.996 1.00 96.62 287 LYS A CA 1
ATOM 2272 C C . LYS A 1 287 ? -21.709 -11.919 21.873 1.00 96.62 287 LYS A C 1
ATOM 2274 O O . LYS A 1 287 ? -21.664 -12.759 22.765 1.00 96.62 287 LYS A O 1
ATOM 2279 N N . ALA A 1 288 ? -22.435 -12.089 20.767 1.00 95.88 288 ALA A N 1
ATOM 2280 C CA . ALA A 1 288 ? -23.238 -13.288 20.524 1.00 95.88 288 ALA A CA 1
ATOM 2281 C C . ALA A 1 288 ? -22.384 -14.566 20.436 1.00 95.88 288 ALA A C 1
ATOM 2283 O O . ALA A 1 288 ? -22.848 -15.636 20.818 1.00 95.88 288 ALA A O 1
ATOM 2284 N N . ALA A 1 289 ? -21.138 -14.448 19.970 1.00 97.19 289 ALA A N 1
ATOM 2285 C CA . ALA A 1 289 ? -20.176 -15.544 19.891 1.00 97.19 289 ALA A CA 1
ATOM 2286 C C . ALA A 1 289 ? -19.355 -15.760 21.182 1.00 97.19 289 ALA A C 1
ATOM 2288 O O . ALA A 1 289 ? -18.451 -16.603 21.202 1.00 97.19 289 ALA A O 1
ATOM 2289 N N . GLY A 1 290 ? -19.632 -14.994 22.246 1.00 96.25 290 GLY A N 1
ATOM 2290 C CA . GLY A 1 290 ? -18.903 -15.073 23.514 1.00 96.25 290 GLY A CA 1
ATOM 2291 C C . GLY A 1 290 ? -17.410 -14.775 23.364 1.00 96.25 290 GLY A C 1
ATOM 2292 O O . GLY A 1 290 ? -16.585 -15.470 23.951 1.00 96.25 290 GLY A O 1
ATOM 2293 N N . VAL A 1 291 ? -17.046 -13.817 22.508 1.00 97.44 291 VAL A N 1
ATOM 2294 C CA . VAL A 1 291 ? -15.655 -13.376 22.324 1.00 97.44 291 VAL A CA 1
ATOM 2295 C C . VAL A 1 291 ? -15.262 -12.434 23.452 1.00 97.44 291 VAL A C 1
ATOM 2297 O O . VAL A 1 291 ? -15.957 -11.450 23.707 1.00 97.44 291 VAL A O 1
ATOM 2300 N N . ASP A 1 292 ? -14.130 -12.709 24.098 1.00 96.31 292 ASP A N 1
ATOM 2301 C CA . ASP A 1 292 ? -13.521 -11.782 25.051 1.00 96.31 292 ASP A CA 1
ATOM 2302 C C . ASP A 1 292 ? -12.686 -10.738 24.301 1.00 96.31 292 ASP A C 1
ATOM 2304 O O . ASP A 1 292 ? -11.528 -10.966 23.950 1.00 96.31 292 ASP A O 1
ATOM 2308 N N . PHE A 1 293 ? -13.290 -9.585 24.019 1.00 97.31 293 PHE A N 1
ATOM 2309 C CA . PHE A 1 293 ? -12.631 -8.494 23.308 1.00 97.31 293 PHE A CA 1
ATOM 2310 C C . PHE A 1 293 ? -12.563 -7.219 24.145 1.00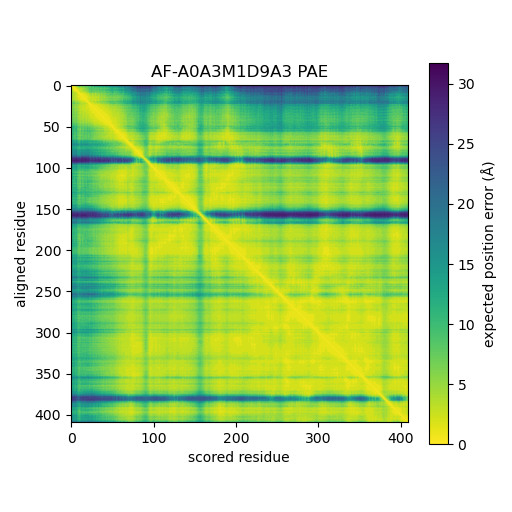 97.31 293 PHE A C 1
ATOM 2312 O O . PHE A 1 293 ? -13.369 -6.985 25.047 1.00 97.31 293 PHE A O 1
ATOM 2319 N N . ALA A 1 294 ? -11.620 -6.356 23.785 1.00 97.44 294 ALA A N 1
ATOM 2320 C CA . ALA A 1 294 ? -11.543 -4.987 24.277 1.00 97.44 294 ALA A CA 1
ATOM 2321 C C . ALA A 1 294 ? -11.204 -4.023 23.134 1.00 97.44 294 ALA A C 1
ATOM 2323 O O . ALA A 1 294 ? -10.783 -4.444 22.055 1.00 97.44 294 ALA A O 1
ATOM 2324 N N . VAL A 1 295 ? -11.389 -2.729 23.380 1.00 97.62 295 VAL A N 1
ATOM 2325 C CA . VAL A 1 295 ? -11.003 -1.633 22.471 1.00 97.62 295 VAL A CA 1
ATOM 2326 C C . VAL A 1 295 ? -10.017 -0.708 23.181 1.00 97.62 295 VAL A C 1
ATOM 2328 O O . VAL A 1 295 ? -9.984 -0.676 24.407 1.00 97.62 295 VAL A O 1
ATOM 2331 N N . LEU A 1 296 ? -9.234 0.089 22.454 1.00 96.56 296 LEU A N 1
ATOM 2332 C CA . LEU A 1 296 ? -8.328 1.061 23.091 1.00 96.56 296 LEU A CA 1
ATOM 2333 C C . LEU A 1 296 ? -9.045 2.336 23.574 1.00 96.56 296 LEU A C 1
ATOM 2335 O O . LEU A 1 296 ? -8.554 3.039 24.453 1.00 96.56 296 LEU A O 1
ATOM 2339 N N . GLY A 1 297 ? -10.229 2.637 23.037 1.00 94.44 297 GLY A N 1
ATOM 2340 C CA . GLY A 1 297 ? -10.977 3.835 23.413 1.00 94.44 297 GLY A CA 1
ATOM 2341 C C . GLY A 1 297 ? -10.208 5.113 23.082 1.00 94.44 297 GLY A C 1
ATOM 2342 O O . GLY A 1 297 ? -9.795 5.299 21.943 1.00 94.44 297 GLY A O 1
ATOM 2343 N N . THR A 1 298 ? -10.018 5.998 24.061 1.00 93.75 298 THR A N 1
ATOM 2344 C CA . THR A 1 298 ? -9.328 7.287 23.869 1.00 93.75 298 THR A CA 1
ATOM 2345 C C . THR A 1 298 ? -7.830 7.150 23.590 1.00 93.75 298 THR A C 1
ATOM 2347 O O . THR A 1 298 ? -7.238 8.093 23.079 1.00 93.75 298 THR A O 1
ATOM 2350 N N . GLU A 1 299 ? -7.225 5.998 23.903 1.00 95.06 299 GLU A N 1
ATOM 2351 C CA . GLU A 1 299 ? -5.822 5.683 23.586 1.00 95.06 299 GLU A CA 1
ATOM 2352 C C . GLU A 1 299 ? -5.652 5.158 22.147 1.00 95.06 299 GLU A C 1
ATOM 2354 O O . GLU A 1 299 ? -4.536 4.904 21.709 1.00 95.06 299 GLU A O 1
ATOM 2359 N N . GLU A 1 300 ? -6.740 4.971 21.387 1.00 95.94 300 GLU A N 1
ATOM 2360 C CA . GLU A 1 300 ? -6.641 4.473 20.015 1.00 95.94 300 GLU A CA 1
ATOM 2361 C C . GLU A 1 300 ? -6.212 5.568 19.028 1.00 95.94 300 GLU A C 1
ATOM 2363 O O . GLU A 1 300 ? -6.912 6.568 18.824 1.00 95.94 300 GLU A O 1
ATOM 2368 N N . GLY A 1 301 ? -5.095 5.332 18.340 1.00 94.00 301 GLY A N 1
ATOM 2369 C CA . GLY A 1 301 ? -4.595 6.194 17.279 1.00 94.00 301 GLY A CA 1
ATOM 2370 C C . GLY A 1 301 ? -5.205 5.938 15.893 1.00 94.00 301 GLY A C 1
ATOM 2371 O O . GLY A 1 301 ? -6.088 5.100 15.688 1.00 94.00 301 GLY A O 1
ATOM 2372 N N . CYS A 1 302 ? -4.715 6.672 14.893 1.00 96.94 302 CYS A N 1
ATOM 2373 C CA . CYS A 1 302 ? -4.879 6.292 13.487 1.00 96.94 302 CYS A CA 1
ATOM 2374 C C . CYS A 1 302 ? -3.960 5.098 13.194 1.00 96.94 302 CYS A C 1
ATOM 2376 O O . CYS A 1 302 ? -2.924 4.967 13.821 1.00 96.94 302 CYS A O 1
ATOM 2378 N N . CYS A 1 303 ? -4.268 4.239 12.221 1.00 96.38 303 CYS A N 1
ATOM 2379 C CA . CYS A 1 303 ? -3.356 3.140 11.864 1.00 96.38 303 CYS A CA 1
ATOM 2380 C C . CYS A 1 303 ? -2.055 3.599 11.162 1.00 96.38 303 CYS A C 1
ATOM 2382 O O . CYS A 1 303 ? -1.147 2.789 11.000 1.00 96.38 303 CYS A O 1
ATOM 2384 N N . GLY A 1 304 ? -1.965 4.866 10.731 1.00 96.12 304 GLY A N 1
ATOM 2385 C CA . GLY A 1 304 ? -0.784 5.471 10.086 1.00 96.12 304 GLY A CA 1
ATOM 2386 C C . GLY A 1 304 ? -0.672 5.233 8.572 1.00 96.12 304 GLY A C 1
ATOM 2387 O O . GLY A 1 304 ? -0.028 6.006 7.869 1.00 96.12 304 GLY A O 1
ATOM 2388 N N . GLU A 1 305 ? -1.366 4.223 8.047 1.00 95.19 305 GLU A N 1
ATOM 2389 C CA . GLU A 1 305 ? -1.282 3.755 6.654 1.00 95.19 305 GLU A CA 1
ATOM 2390 C C . GLU A 1 305 ? -1.404 4.871 5.608 1.00 95.19 305 GLU A C 1
ATOM 2392 O O . GLU A 1 305 ? -0.535 5.046 4.749 1.00 95.19 305 GLU A O 1
ATOM 2397 N N . THR A 1 306 ? -2.472 5.659 5.710 1.00 95.12 306 THR A N 1
ATOM 2398 C CA . THR A 1 306 ? -2.817 6.646 4.689 1.00 95.12 306 THR A CA 1
ATOM 2399 C C . THR A 1 306 ? -1.886 7.855 4.747 1.00 95.12 306 THR A C 1
ATOM 2401 O O . THR A 1 306 ? -1.567 8.415 3.703 1.00 95.12 306 THR A O 1
ATOM 2404 N N . ALA A 1 307 ? -1.374 8.219 5.932 1.00 96.56 307 ALA A N 1
ATOM 2405 C CA . ALA A 1 307 ? -0.356 9.265 6.057 1.00 96.56 307 ALA A CA 1
ATOM 2406 C C . ALA A 1 307 ? 0.907 8.886 5.267 1.00 96.56 307 ALA A C 1
ATOM 2408 O O . ALA A 1 307 ? 1.377 9.678 4.448 1.00 96.56 307 ALA A O 1
ATOM 2409 N N . ARG A 1 308 ? 1.366 7.633 5.405 1.00 95.75 308 ARG A N 1
ATOM 2410 C CA . ARG A 1 308 ? 2.518 7.114 4.654 1.00 95.75 308 ARG A CA 1
ATOM 2411 C C . ARG A 1 308 ? 2.275 7.110 3.142 1.00 95.75 308 ARG A C 1
ATOM 2413 O O . ARG A 1 308 ? 3.103 7.603 2.381 1.00 95.75 308 ARG A O 1
ATOM 2420 N N . ARG A 1 309 ? 1.121 6.609 2.676 1.00 95.38 309 ARG A N 1
ATOM 2421 C CA . ARG A 1 309 ? 0.784 6.540 1.231 1.00 95.38 309 ARG A CA 1
ATOM 2422 C C . ARG A 1 309 ? 0.550 7.916 0.589 1.00 95.38 309 ARG A C 1
ATOM 2424 O O . ARG A 1 309 ? 0.703 8.061 -0.630 1.00 95.38 309 ARG A O 1
ATOM 2431 N N . LEU A 1 310 ? 0.196 8.920 1.391 1.00 96.44 310 LEU A N 1
ATOM 2432 C CA . LEU A 1 310 ? 0.118 10.321 0.975 1.00 96.44 310 LEU A CA 1
ATOM 2433 C C . LEU A 1 310 ? 1.470 11.041 1.017 1.00 96.44 310 LEU A C 1
ATOM 2435 O O . LEU A 1 310 ? 1.538 12.171 0.558 1.00 96.44 310 LEU A O 1
ATOM 2439 N N . GLY A 1 311 ? 2.537 10.405 1.505 1.00 95.19 311 GLY A N 1
ATOM 2440 C CA . GLY A 1 311 ? 3.883 10.977 1.531 1.00 95.19 311 GLY A CA 1
ATOM 2441 C C . GLY A 1 311 ? 4.285 11.622 2.859 1.00 95.19 311 GLY A C 1
ATOM 2442 O O . GLY A 1 311 ? 5.445 11.983 3.024 1.00 95.19 311 GLY A O 1
ATOM 2443 N N . ASN A 1 312 ? 3.394 11.719 3.847 1.00 95.88 312 ASN A N 1
ATOM 2444 C CA . ASN A 1 312 ? 3.784 12.168 5.184 1.00 95.88 312 ASN A CA 1
ATOM 2445 C C . ASN A 1 312 ? 4.333 10.984 5.994 1.00 95.88 312 ASN A C 1
ATOM 2447 O O . ASN A 1 312 ? 3.667 10.444 6.880 1.00 95.88 312 ASN A O 1
ATOM 2451 N N . GLU A 1 313 ? 5.526 10.525 5.609 1.00 94.44 313 GLU A N 1
ATOM 2452 C CA . GLU A 1 313 ? 6.163 9.355 6.217 1.00 94.44 313 GLU A CA 1
ATOM 2453 C C . GLU A 1 313 ? 6.541 9.619 7.675 1.00 94.44 313 GLU A C 1
ATOM 2455 O O . GLU A 1 313 ? 6.309 8.735 8.489 1.00 94.44 313 GLU A O 1
ATOM 2460 N N . PHE A 1 314 ? 7.017 10.821 8.025 1.00 93.75 314 PHE A N 1
ATOM 2461 C CA . PHE A 1 314 ? 7.274 11.198 9.419 1.00 93.75 314 PHE A CA 1
ATOM 2462 C C . PHE A 1 314 ? 6.037 10.987 10.303 1.00 93.75 314 PHE A C 1
ATOM 2464 O O . PHE A 1 314 ? 6.070 10.158 11.209 1.00 93.75 314 PHE A O 1
ATOM 2471 N N . LEU A 1 315 ? 4.908 11.627 9.968 1.00 95.44 315 LEU A N 1
ATOM 2472 C CA . LEU A 1 315 ? 3.653 11.460 10.710 1.00 95.44 315 LEU A CA 1
ATOM 2473 C C . LEU A 1 315 ? 3.191 9.997 10.743 1.00 95.44 315 LEU A C 1
ATOM 2475 O O . LEU A 1 315 ? 2.678 9.518 11.753 1.00 95.44 315 LEU A O 1
ATOM 2479 N N . GLY A 1 316 ? 3.367 9.283 9.630 1.00 96.19 316 GLY A N 1
ATOM 2480 C CA . GLY A 1 316 ? 3.045 7.867 9.532 1.00 96.19 316 GLY A CA 1
ATOM 2481 C C . GLY A 1 316 ? 3.847 7.002 10.506 1.00 96.19 316 GLY A C 1
ATOM 2482 O O . GLY A 1 316 ? 3.247 6.196 11.212 1.00 96.19 316 GLY A O 1
ATOM 2483 N N . GLN A 1 317 ? 5.171 7.174 10.564 1.00 95.31 317 GLN A N 1
ATOM 2484 C CA . GLN A 1 317 ? 6.044 6.426 11.474 1.00 95.31 317 GLN A CA 1
ATOM 2485 C C . GLN A 1 317 ? 5.771 6.787 12.937 1.00 95.31 317 GLN A C 1
ATOM 2487 O O . GLN A 1 317 ? 5.583 5.879 13.741 1.00 95.31 317 GLN A O 1
ATOM 2492 N N . THR A 1 318 ? 5.618 8.076 13.261 1.00 95.19 318 THR A N 1
ATOM 2493 C CA . THR A 1 318 ? 5.292 8.532 14.624 1.00 95.19 318 THR A CA 1
ATOM 2494 C C . THR A 1 318 ? 4.023 7.869 15.158 1.00 95.19 318 THR A C 1
ATOM 2496 O O . THR A 1 318 ? 4.012 7.326 16.259 1.00 95.19 318 THR A O 1
ATOM 2499 N N . VAL A 1 319 ? 2.948 7.857 14.365 1.00 96.00 319 VAL A N 1
ATOM 2500 C CA . VAL A 1 319 ? 1.677 7.243 14.776 1.00 96.00 319 VAL A CA 1
ATOM 2501 C C . VAL A 1 319 ? 1.796 5.720 14.914 1.00 96.00 319 VAL A C 1
ATOM 2503 O O . VAL A 1 319 ? 1.183 5.129 15.804 1.00 96.00 319 VAL A O 1
ATOM 2506 N N . ILE A 1 320 ? 2.570 5.064 14.044 1.00 96.56 320 ILE A N 1
ATOM 2507 C CA . ILE A 1 320 ? 2.814 3.618 14.137 1.00 96.56 320 ILE A CA 1
ATOM 2508 C C . ILE A 1 320 ? 3.556 3.284 15.432 1.00 96.56 320 ILE A C 1
ATOM 2510 O O . ILE A 1 320 ? 3.136 2.376 16.147 1.00 96.56 320 ILE A O 1
ATOM 2514 N N . GLU A 1 321 ? 4.612 4.022 15.758 1.00 95.06 321 GLU A N 1
ATOM 2515 C CA . GLU A 1 321 ? 5.417 3.792 16.959 1.00 95.06 321 GLU A CA 1
ATOM 2516 C C . GLU A 1 321 ? 4.599 4.021 18.241 1.00 95.06 321 GLU A C 1
ATOM 2518 O O . GLU A 1 321 ? 4.571 3.141 19.102 1.00 95.06 321 GLU A O 1
ATOM 2523 N N . GLN A 1 322 ? 3.796 5.089 18.309 1.00 95.44 322 GLN A N 1
ATOM 2524 C CA . GLN A 1 322 ? 2.856 5.334 19.419 1.00 95.44 322 GLN A CA 1
ATOM 2525 C C . GLN A 1 322 ? 1.831 4.200 19.603 1.00 95.44 322 GLN A C 1
ATOM 2527 O O . GLN A 1 322 ? 1.520 3.780 20.725 1.00 95.44 322 GLN A O 1
AT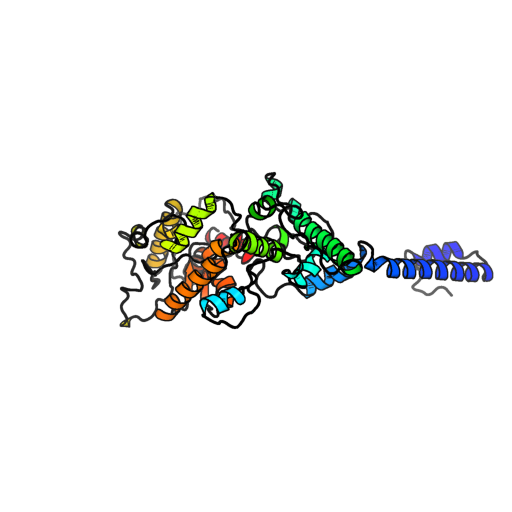OM 2532 N N . ASN A 1 323 ? 1.294 3.665 18.501 1.00 96.94 323 ASN A N 1
ATOM 2533 C CA . ASN A 1 323 ? 0.386 2.521 18.570 1.00 96.94 323 ASN A CA 1
ATOM 2534 C C . ASN A 1 323 ? 1.111 1.269 19.073 1.00 96.94 323 ASN A C 1
ATOM 2536 O O . ASN A 1 323 ? 0.560 0.536 19.890 1.00 96.94 323 ASN A O 1
ATOM 2540 N N . ILE A 1 324 ? 2.342 1.020 18.614 1.00 96.62 324 ILE A N 1
ATOM 2541 C CA . ILE A 1 324 ? 3.156 -0.121 19.052 1.00 96.62 324 ILE A CA 1
ATOM 2542 C C . ILE A 1 324 ? 3.437 -0.041 20.553 1.00 96.62 324 ILE A C 1
ATOM 2544 O O . ILE A 1 324 ? 3.299 -1.052 21.242 1.00 96.62 324 ILE A O 1
ATOM 2548 N N . GLU A 1 325 ? 3.785 1.134 21.077 1.00 96.25 325 GLU A N 1
ATOM 2549 C CA . GLU A 1 325 ? 3.952 1.357 22.517 1.00 96.25 325 GLU A CA 1
ATOM 2550 C C . GLU A 1 325 ? 2.677 1.011 23.289 1.00 96.25 325 GLU A C 1
ATOM 2552 O O . GLU A 1 325 ? 2.721 0.262 24.267 1.00 96.25 325 GLU A O 1
ATOM 2557 N N . THR A 1 326 ? 1.526 1.473 22.799 1.00 96.56 326 THR A N 1
ATOM 2558 C CA . THR A 1 326 ? 0.220 1.177 23.401 1.00 96.56 326 THR A CA 1
ATOM 2559 C C . THR A 1 326 ? -0.099 -0.321 23.358 1.00 96.56 326 THR A C 1
ATOM 2561 O O . THR A 1 326 ? -0.546 -0.896 24.349 1.00 96.56 326 THR A O 1
ATOM 2564 N N . PHE A 1 327 ? 0.162 -0.997 22.238 1.00 97.12 327 PHE A N 1
ATOM 2565 C CA . PHE A 1 327 ? -0.058 -2.439 22.113 1.00 97.12 327 PHE A CA 1
ATOM 2566 C C . PHE A 1 327 ? 0.864 -3.243 23.037 1.00 97.12 327 PHE A C 1
ATOM 2568 O O . PHE A 1 327 ? 0.413 -4.208 23.654 1.00 97.12 327 PHE A O 1
ATOM 2575 N N . ARG A 1 328 ? 2.129 -2.826 23.184 1.00 95.94 328 ARG A N 1
ATOM 2576 C CA . ARG A 1 328 ? 3.099 -3.446 24.100 1.00 95.94 328 ARG A CA 1
ATOM 2577 C C . ARG A 1 328 ? 2.714 -3.236 25.563 1.00 95.94 328 ARG A C 1
ATOM 2579 O O . ARG A 1 328 ? 2.753 -4.195 26.327 1.00 95.94 328 ARG A O 1
ATOM 2586 N N . LYS A 1 329 ? 2.275 -2.026 25.936 1.00 95.38 329 LYS A N 1
ATOM 2587 C CA . LYS A 1 329 ? 1.753 -1.699 27.279 1.00 95.38 329 LYS A CA 1
ATOM 2588 C C . LYS A 1 329 ? 0.660 -2.675 27.723 1.00 95.38 329 LYS A C 1
ATOM 2590 O O . LYS A 1 329 ? 0.580 -3.005 28.902 1.00 95.38 329 LYS A O 1
ATOM 2595 N N . TYR A 1 330 ? -0.168 -3.130 26.785 1.00 95.88 330 TYR A N 1
ATOM 2596 C CA . TYR A 1 330 ? -1.316 -3.995 27.044 1.00 95.88 330 TYR A CA 1
ATOM 2597 C C . TYR A 1 330 ? -1.102 -5.482 26.697 1.00 95.88 330 TYR A C 1
ATOM 2599 O O . TYR A 1 330 ? -2.072 -6.238 26.723 1.00 95.88 330 TYR A O 1
ATOM 2607 N N . ASP A 1 331 ? 0.128 -5.908 26.375 1.00 95.00 331 ASP A N 1
ATOM 2608 C CA . ASP A 1 331 ? 0.470 -7.275 25.922 1.00 95.00 331 ASP A CA 1
ATOM 2609 C C . ASP A 1 331 ? -0.472 -7.802 24.816 1.00 95.00 331 ASP A C 1
ATOM 2611 O O . ASP A 1 331 ? -0.958 -8.938 24.842 1.00 95.00 331 ASP A O 1
ATOM 2615 N N . ILE A 1 332 ? -0.787 -6.948 23.836 1.00 96.50 332 ILE A N 1
ATOM 2616 C CA . ILE A 1 332 ? -1.701 -7.299 22.745 1.00 96.50 332 ILE A CA 1
ATOM 2617 C C . ILE A 1 332 ? -1.017 -8.260 21.774 1.00 96.50 332 ILE A C 1
ATOM 2619 O O . ILE A 1 332 ? 0.012 -7.942 21.182 1.00 96.50 332 ILE A O 1
ATOM 2623 N N . LYS A 1 333 ? -1.643 -9.420 21.550 1.00 94.69 333 LYS A N 1
ATOM 2624 C CA . LYS A 1 333 ? -1.129 -10.474 20.650 1.00 94.69 333 LYS A CA 1
ATOM 2625 C C . LYS A 1 333 ? -1.935 -10.612 19.366 1.00 94.69 333 LYS A C 1
ATOM 2627 O O . LYS A 1 333 ? -1.380 -10.923 18.313 1.00 94.69 333 LYS A O 1
ATOM 2632 N N . LYS A 1 334 ? -3.246 -10.375 19.453 1.00 98.00 334 LYS A N 1
ATOM 2633 C CA . LYS A 1 334 ? -4.199 -10.574 18.361 1.00 98.00 334 LYS A CA 1
ATOM 2634 C C . LYS A 1 334 ? -5.028 -9.316 18.146 1.00 98.00 334 LYS A C 1
ATOM 2636 O O . LYS A 1 334 ? -5.619 -8.793 19.089 1.00 98.00 334 LYS A O 1
ATOM 2641 N N . ILE A 1 335 ? -5.080 -8.856 16.902 1.00 98.44 335 ILE A N 1
ATOM 2642 C CA . ILE A 1 335 ? -5.807 -7.658 16.484 1.00 98.44 335 ILE A CA 1
ATOM 2643 C C . ILE A 1 335 ? -6.858 -8.063 15.456 1.00 98.44 335 ILE A C 1
ATOM 2645 O O . ILE A 1 335 ? -6.559 -8.707 14.451 1.00 98.44 335 ILE A O 1
ATOM 2649 N N . VAL A 1 336 ? -8.095 -7.636 15.676 1.00 98.44 336 VAL A N 1
ATOM 2650 C CA . VAL A 1 336 ? -9.163 -7.724 14.681 1.00 98.44 336 VAL A CA 1
ATOM 2651 C C . VAL A 1 336 ? -9.586 -6.317 14.297 1.00 98.44 336 VAL A C 1
ATOM 2653 O O . VAL A 1 336 ? -9.706 -5.446 15.153 1.00 98.44 336 VAL A O 1
ATOM 2656 N N . THR A 1 337 ? -9.814 -6.067 13.009 1.00 98.00 337 THR A N 1
ATOM 2657 C CA . THR A 1 337 ? -10.295 -4.760 12.541 1.00 98.00 337 THR A CA 1
ATOM 2658 C C . THR A 1 337 ? -11.301 -4.886 11.405 1.00 98.00 337 THR A C 1
ATOM 2660 O O . THR A 1 337 ? -11.253 -5.806 10.584 1.00 98.00 337 THR A O 1
ATOM 2663 N N . CYS A 1 338 ? -12.225 -3.925 11.347 1.00 97.06 338 CYS A N 1
ATOM 2664 C CA . CYS A 1 338 ? -13.171 -3.800 10.242 1.00 97.06 338 CYS A CA 1
ATOM 2665 C C . CYS A 1 338 ? -12.600 -3.026 9.044 1.00 97.06 338 CYS A C 1
ATOM 2667 O O . CYS A 1 338 ? -13.209 -3.011 7.977 1.00 97.06 338 CYS A O 1
ATOM 2669 N N . CYS A 1 339 ? -11.454 -2.360 9.211 1.00 95.62 339 CYS A N 1
ATOM 2670 C CA . CYS A 1 339 ? -10.865 -1.509 8.187 1.00 95.62 339 CYS A CA 1
ATOM 2671 C C . CYS A 1 339 ? -9.834 -2.282 7.345 1.00 95.62 339 CYS A C 1
ATOM 2673 O O . CYS A 1 339 ? -8.821 -2.716 7.896 1.00 95.62 339 CYS A O 1
ATOM 2675 N N . PRO A 1 340 ? -9.999 -2.381 6.010 1.00 95.69 340 PRO A N 1
ATOM 2676 C CA . PRO A 1 340 ? -8.988 -2.977 5.135 1.00 95.69 340 PRO A CA 1
ATOM 2677 C C . PRO A 1 340 ? -7.615 -2.294 5.203 1.00 95.69 340 PRO A C 1
ATOM 2679 O O . PRO A 1 340 ? -6.598 -2.973 5.107 1.00 95.69 340 PRO A O 1
ATOM 2682 N N . HIS A 1 341 ? -7.577 -0.970 5.398 1.00 95.38 341 HIS A N 1
ATOM 2683 C CA . HIS A 1 341 ? -6.323 -0.218 5.537 1.00 95.38 341 HIS A CA 1
ATOM 2684 C C . HIS A 1 341 ? -5.619 -0.567 6.848 1.00 95.38 341 HIS A C 1
ATOM 2686 O O . HIS A 1 341 ? -4.433 -0.871 6.837 1.00 95.38 341 HIS A O 1
ATOM 2692 N N . GLY A 1 342 ? -6.362 -0.598 7.963 1.00 96.38 342 GLY A N 1
ATOM 2693 C CA . GLY A 1 342 ? -5.825 -1.019 9.259 1.00 96.38 342 GLY A CA 1
ATOM 2694 C C . GLY A 1 342 ? -5.302 -2.452 9.202 1.00 96.38 342 GLY A C 1
ATOM 2695 O O . GLY A 1 342 ? -4.175 -2.708 9.609 1.00 96.38 342 GLY A O 1
ATOM 2696 N N . PHE A 1 343 ? -6.072 -3.364 8.601 1.00 96.81 343 PHE A N 1
ATOM 2697 C CA . PHE A 1 343 ? -5.658 -4.750 8.389 1.00 96.81 343 PHE A CA 1
ATOM 2698 C C . PHE A 1 343 ? -4.340 -4.837 7.609 1.00 96.81 343 PHE A C 1
ATOM 2700 O O . PHE A 1 343 ? -3.403 -5.486 8.065 1.00 96.81 343 PHE A O 1
ATOM 2707 N N . ASN A 1 344 ? -4.241 -4.137 6.474 1.00 96.12 344 ASN A N 1
ATOM 2708 C CA . ASN A 1 344 ? -3.015 -4.098 5.682 1.00 96.12 344 ASN A CA 1
ATOM 2709 C C . ASN A 1 344 ? -1.836 -3.505 6.464 1.00 96.12 344 ASN A C 1
ATOM 2711 O O . ASN A 1 344 ? -0.735 -4.042 6.406 1.00 96.12 344 ASN A O 1
ATOM 2715 N N . ALA A 1 345 ? -2.063 -2.419 7.202 1.00 96.44 345 ALA A N 1
ATOM 2716 C CA . ALA A 1 345 ? -1.021 -1.748 7.965 1.00 96.44 345 ALA A CA 1
ATOM 2717 C C . ALA A 1 345 ? -0.443 -2.667 9.042 1.00 96.44 345 ALA A C 1
ATOM 2719 O O . ALA A 1 345 ? 0.756 -2.934 9.039 1.00 96.44 345 ALA A O 1
ATOM 2720 N N . PHE A 1 346 ? -1.289 -3.213 9.918 1.00 97.12 346 PHE A N 1
ATOM 2721 C CA . PHE A 1 346 ? -0.830 -4.082 11.002 1.0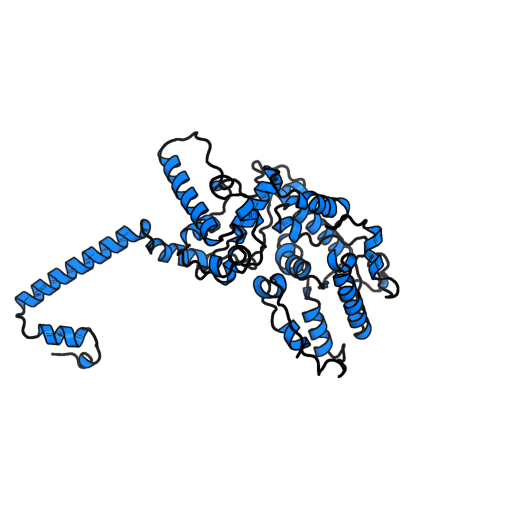0 97.12 346 PHE A CA 1
ATOM 2722 C C . PHE A 1 346 ? -0.177 -5.366 10.486 1.00 97.12 346 PHE A C 1
ATOM 2724 O O . PHE A 1 346 ? 0.751 -5.869 11.110 1.00 97.12 346 PHE A O 1
ATOM 2731 N N . ARG A 1 347 ? -0.643 -5.894 9.347 1.00 95.19 347 ARG A N 1
ATOM 2732 C CA . ARG A 1 347 ? -0.111 -7.132 8.774 1.00 95.19 347 ARG A CA 1
ATOM 2733 C C . ARG A 1 347 ? 1.199 -6.935 8.006 1.00 95.19 347 ARG A C 1
ATOM 2735 O O . ARG A 1 347 ? 2.078 -7.780 8.122 1.00 95.19 347 ARG A O 1
ATOM 2742 N N . ASN A 1 348 ? 1.329 -5.855 7.231 1.00 94.25 348 ASN A N 1
ATOM 2743 C CA . ASN A 1 348 ? 2.405 -5.702 6.239 1.00 94.25 348 ASN A CA 1
ATOM 2744 C C . ASN A 1 348 ? 3.351 -4.523 6.519 1.00 94.25 348 ASN A C 1
ATOM 2746 O O . ASN A 1 348 ? 4.517 -4.566 6.127 1.00 94.25 348 ASN A O 1
ATOM 2750 N N . ASP A 1 349 ? 2.878 -3.467 7.183 1.00 94.50 349 ASP A N 1
ATOM 2751 C CA . ASP A 1 349 ? 3.690 -2.281 7.473 1.00 94.50 349 ASP A CA 1
ATOM 2752 C C . ASP A 1 349 ? 4.316 -2.365 8.882 1.00 94.50 349 ASP A C 1
ATOM 2754 O O . ASP A 1 349 ? 5.524 -2.187 9.013 1.00 94.50 349 ASP A O 1
ATOM 2758 N N . TYR A 1 350 ? 3.544 -2.714 9.921 1.00 96.12 350 TYR A N 1
ATOM 2759 C CA . TYR A 1 350 ? 4.001 -2.768 11.327 1.00 96.12 350 TYR A CA 1
ATOM 2760 C C . TYR A 1 350 ? 5.172 -3.736 11.593 1.00 96.12 350 TYR A C 1
ATOM 2762 O O . TYR A 1 350 ? 6.036 -3.384 12.402 1.00 96.12 350 TYR A O 1
ATOM 2770 N N . PRO A 1 351 ? 5.305 -4.891 10.903 1.00 95.31 351 PRO A N 1
ATOM 2771 C CA . PRO A 1 351 ? 6.472 -5.758 11.075 1.00 95.31 351 PRO A CA 1
ATOM 2772 C C . PRO A 1 351 ? 7.810 -5.068 10.784 1.00 95.31 351 PRO A C 1
ATOM 2774 O O . PRO A 1 351 ? 8.814 -5.399 11.411 1.00 95.31 351 PRO A O 1
ATOM 2777 N N . GLN A 1 352 ? 7.831 -4.062 9.900 1.00 94.00 352 GLN A N 1
ATOM 2778 C CA . GLN A 1 352 ? 9.039 -3.277 9.605 1.00 94.00 352 GLN A CA 1
ATOM 2779 C C . GLN A 1 352 ? 9.493 -2.399 10.790 1.00 94.00 352 GLN A C 1
ATOM 2781 O O . GLN A 1 352 ? 10.625 -1.920 10.802 1.00 94.00 352 GLN A O 1
ATOM 2786 N N . PHE A 1 353 ? 8.629 -2.208 11.791 1.00 94.06 353 PHE A N 1
ATOM 2787 C CA . PHE A 1 353 ? 8.874 -1.455 13.026 1.00 94.06 353 PHE A CA 1
ATOM 2788 C C . PHE A 1 353 ? 9.103 -2.387 14.232 1.00 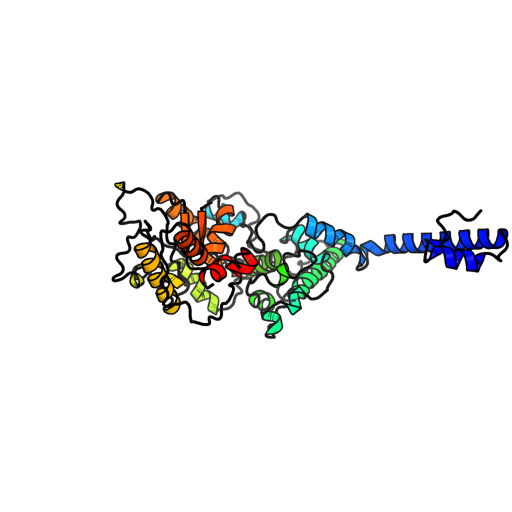94.06 353 PHE A C 1
ATOM 2790 O O . PHE A 1 353 ? 9.024 -1.970 15.386 1.00 94.06 353 PHE A O 1
ATOM 2797 N N . GLY A 1 354 ? 9.355 -3.680 13.987 1.00 93.00 354 GLY A N 1
ATOM 2798 C CA . GLY A 1 354 ? 9.598 -4.659 15.049 1.00 93.00 354 GLY A CA 1
ATOM 2799 C C . GLY A 1 354 ? 8.344 -5.027 15.849 1.00 93.00 354 GLY A C 1
ATOM 2800 O O . GLY A 1 354 ? 8.446 -5.382 17.026 1.00 93.00 354 GLY A O 1
ATOM 2801 N N . ALA A 1 355 ? 7.160 -4.920 15.239 1.00 92.31 355 ALA A N 1
ATOM 2802 C CA . ALA A 1 355 ? 5.893 -5.311 15.848 1.00 92.31 355 ALA A CA 1
ATOM 2803 C C . ALA A 1 355 ? 5.136 -6.305 14.957 1.00 92.31 355 ALA A C 1
ATOM 2805 O O . ALA A 1 355 ? 4.685 -5.964 13.865 1.00 92.31 355 ALA A O 1
ATOM 2806 N N . GLY A 1 356 ? 5.002 -7.544 15.434 1.00 91.12 356 GLY A N 1
ATOM 2807 C CA . GLY A 1 356 ? 4.235 -8.602 14.780 1.00 91.12 356 GLY A CA 1
ATOM 2808 C C . GLY A 1 356 ? 3.031 -9.002 15.627 1.00 91.12 356 GLY A C 1
ATOM 2809 O O . GLY A 1 356 ? 3.179 -9.274 16.815 1.00 91.12 356 GLY A O 1
ATOM 2810 N N . PHE A 1 357 ? 1.854 -9.058 15.006 1.00 94.75 357 PHE A N 1
ATOM 2811 C CA . PHE A 1 357 ? 0.595 -9.438 15.648 1.00 94.75 357 PHE A CA 1
ATOM 2812 C C . PHE A 1 357 ? -0.128 -10.497 14.809 1.00 94.75 357 PHE A C 1
ATOM 2814 O O . PHE A 1 357 ? 0.029 -10.541 13.587 1.00 94.75 357 PHE A O 1
ATOM 2821 N N . GLU A 1 358 ? -0.975 -11.316 15.433 1.00 96.94 358 GLU A N 1
ATOM 2822 C CA . GLU A 1 358 ? -1.977 -12.088 14.691 1.00 96.94 358 GLU A CA 1
ATOM 2823 C C . GLU A 1 358 ? -3.096 -11.126 14.266 1.00 96.94 358 GLU A C 1
ATOM 2825 O O . GLU A 1 358 ? -3.906 -10.701 15.091 1.00 96.94 358 GLU A O 1
ATOM 2830 N N . VAL A 1 359 ? -3.125 -10.742 12.988 1.00 97.31 359 VAL A N 1
ATOM 2831 C CA . VAL A 1 359 ? -4.083 -9.756 12.465 1.00 97.31 359 VAL A CA 1
ATOM 2832 C C . VAL A 1 359 ? -5.134 -10.444 11.603 1.00 97.31 359 VAL A C 1
ATOM 2834 O O . VAL A 1 359 ? -4.796 -11.083 10.609 1.00 97.31 359 VAL A O 1
ATOM 2837 N N . MET A 1 360 ? -6.412 -10.250 11.931 1.00 97.50 360 MET A N 1
ATOM 2838 C CA . MET A 1 360 ? -7.537 -10.717 11.116 1.00 97.50 360 MET A CA 1
ATOM 2839 C C . MET A 1 360 ? -8.445 -9.559 10.708 1.00 97.50 360 MET A C 1
ATOM 2841 O O . MET A 1 360 ? -8.745 -8.649 11.485 1.00 97.50 360 MET A O 1
ATOM 2845 N N . HIS A 1 361 ? -8.934 -9.609 9.474 1.00 97.50 361 HIS A N 1
ATOM 2846 C CA . HIS A 1 361 ? -10.039 -8.755 9.064 1.00 97.50 361 HIS A CA 1
ATOM 2847 C C . HIS A 1 361 ? -11.358 -9.324 9.606 1.00 97.50 361 HIS A C 1
ATOM 2849 O O . HIS A 1 361 ? -11.521 -10.541 9.694 1.00 97.50 361 HIS A O 1
ATOM 2855 N N . HIS A 1 362 ? -12.327 -8.466 9.936 1.00 96.44 362 HIS A N 1
ATOM 2856 C CA . HIS A 1 362 ? -13.596 -8.901 10.533 1.00 96.44 362 HIS A CA 1
ATOM 2857 C C . HIS A 1 362 ? -14.314 -10.004 9.735 1.00 96.44 362 HIS A C 1
ATOM 2859 O O . HIS A 1 362 ? -14.860 -10.919 10.338 1.00 96.44 362 HIS A O 1
ATOM 2865 N N . SER A 1 363 ? -14.272 -9.984 8.399 1.00 95.00 363 SER A N 1
ATOM 2866 C CA . SER A 1 363 ? -14.886 -11.036 7.570 1.00 95.00 363 SER A CA 1
ATOM 2867 C C . SER A 1 363 ? -14.247 -12.415 7.779 1.00 95.00 363 SER A C 1
ATOM 2869 O O . SER A 1 363 ? -14.950 -13.416 7.866 1.00 95.00 363 SER A O 1
ATOM 2871 N N . GLU A 1 364 ? -12.918 -12.467 7.892 1.00 95.56 364 GLU A N 1
ATOM 2872 C CA . GLU A 1 364 ? -12.171 -13.695 8.182 1.00 95.56 364 GLU A CA 1
ATOM 2873 C C . GLU A 1 364 ? -12.450 -14.169 9.611 1.00 95.56 364 GLU A C 1
ATOM 2875 O O . GLU A 1 364 ? -12.697 -15.353 9.840 1.00 95.56 364 GLU A O 1
ATOM 2880 N N . PHE A 1 365 ? -12.489 -13.233 10.561 1.00 97.62 365 PHE A N 1
ATOM 2881 C CA . PHE A 1 365 ? -12.778 -13.541 11.955 1.00 97.62 365 PHE A CA 1
ATOM 2882 C C . PHE A 1 365 ? -14.196 -14.094 12.144 1.00 97.62 365 PHE A C 1
ATOM 2884 O O . PHE A 1 365 ? -14.373 -15.099 12.824 1.00 97.62 365 PHE A O 1
ATOM 2891 N N . ILE A 1 366 ? -15.206 -13.501 11.500 1.00 97.12 366 ILE A N 1
ATOM 2892 C CA . ILE A 1 366 ? -16.586 -14.004 11.554 1.00 97.12 366 ILE A CA 1
ATOM 2893 C C . ILE A 1 366 ? -16.660 -15.415 10.965 1.00 97.12 366 ILE A C 1
ATOM 2895 O O . ILE A 1 366 ? -17.249 -16.297 11.587 1.00 97.12 366 ILE A O 1
ATOM 2899 N N . LEU A 1 367 ? -16.031 -15.657 9.810 1.00 96.00 367 LEU A N 1
ATOM 2900 C CA . LEU A 1 367 ? -15.990 -16.992 9.210 1.00 96.00 367 LEU A CA 1
ATOM 2901 C C . LEU A 1 367 ? -15.353 -18.019 10.160 1.00 96.00 367 LEU A C 1
ATOM 2903 O O . LEU A 1 367 ? -15.860 -19.133 1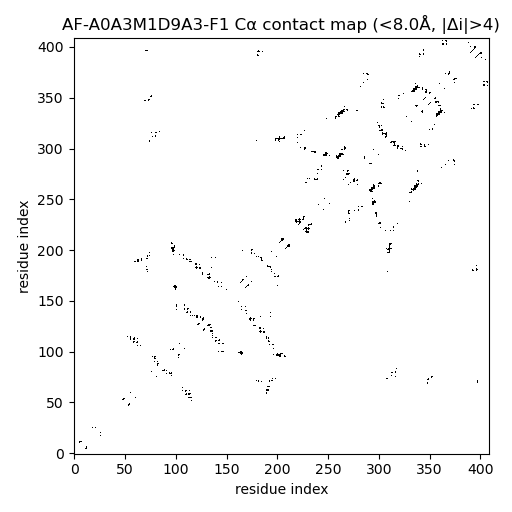0.288 1.00 96.00 367 LEU A O 1
ATOM 2907 N N . ARG A 1 368 ? -14.277 -17.641 10.861 1.00 96.31 368 ARG A N 1
ATOM 2908 C CA . ARG A 1 368 ? -13.650 -18.477 11.893 1.00 96.31 368 ARG A CA 1
ATOM 2909 C C . ARG A 1 368 ? -14.617 -18.778 13.038 1.00 96.31 368 ARG A C 1
ATOM 2911 O O . ARG A 1 368 ? -14.788 -19.941 13.374 1.00 96.31 368 ARG A O 1
ATOM 2918 N N . LEU A 1 369 ? -15.326 -17.778 13.566 1.00 97.25 369 LEU A N 1
ATOM 2919 C CA . LEU A 1 369 ? -16.325 -17.987 14.624 1.00 97.25 369 LEU A CA 1
ATOM 2920 C C . LEU A 1 369 ? -17.452 -18.942 14.202 1.00 97.25 369 LEU A C 1
ATOM 2922 O O . LEU A 1 369 ? -17.938 -19.713 15.030 1.00 97.25 369 LEU A O 1
ATOM 2926 N N . VAL A 1 370 ? -17.864 -18.906 12.931 1.00 95.44 370 VAL A N 1
ATOM 2927 C CA . VAL A 1 370 ? -18.857 -19.843 12.381 1.00 95.44 370 VAL A CA 1
ATOM 2928 C C . VAL A 1 370 ? -18.288 -21.259 12.305 1.00 95.44 370 VAL A C 1
ATOM 2930 O O . VAL A 1 370 ? -18.932 -22.202 12.761 1.00 95.44 370 VAL A O 1
ATOM 2933 N N . ARG A 1 371 ? -17.072 -21.415 11.770 1.00 95.38 371 ARG A N 1
ATOM 2934 C CA . ARG A 1 371 ? -16.397 -22.720 11.644 1.00 95.38 371 ARG A CA 1
ATOM 2935 C C . ARG A 1 371 ? -16.101 -23.361 12.998 1.00 95.38 371 ARG A C 1
ATOM 2937 O O . ARG A 1 371 ? -16.281 -24.564 13.145 1.00 95.38 371 ARG A O 1
ATOM 2944 N N . ASP A 1 372 ? -15.737 -22.550 13.984 1.00 96.00 372 ASP A N 1
ATOM 2945 C CA . ASP A 1 372 ? -15.466 -22.980 15.357 1.00 96.00 372 ASP A CA 1
ATOM 2946 C C . ASP A 1 372 ? -16.764 -23.263 16.148 1.00 96.00 372 ASP A C 1
ATOM 2948 O O . ASP A 1 372 ? -16.719 -23.630 17.320 1.00 96.00 372 ASP A O 1
ATOM 2952 N N . GLY A 1 373 ? -17.943 -23.062 15.545 1.00 95.62 373 GLY A N 1
ATOM 2953 C CA . GLY A 1 373 ? -19.246 -23.302 16.174 1.00 95.62 373 GLY A CA 1
ATOM 2954 C C . GLY A 1 373 ? -19.651 -22.274 17.238 1.00 95.62 373 GLY A C 1
ATOM 2955 O O . GLY A 1 373 ? -20.712 -22.421 17.851 1.00 95.62 373 GLY A O 1
ATOM 2956 N N . ARG A 1 374 ? -18.848 -21.221 17.442 1.00 96.56 374 ARG A N 1
ATOM 2957 C CA . ARG A 1 374 ? -19.119 -20.121 18.386 1.00 96.56 374 ARG A CA 1
ATOM 2958 C C . ARG A 1 374 ? -20.226 -19.195 17.894 1.00 96.56 374 ARG A C 1
ATOM 2960 O O . ARG A 1 374 ? -20.964 -18.648 18.704 1.00 96.56 374 ARG A O 1
ATOM 2967 N N . LEU A 1 375 ? -20.367 -19.036 16.577 1.00 94.69 375 LEU A N 1
ATOM 2968 C CA . LEU A 1 375 ? -21.427 -18.245 15.956 1.00 94.69 375 LEU A CA 1
ATOM 2969 C C . LEU A 1 375 ? -22.347 -19.138 15.118 1.00 94.69 375 LEU A C 1
ATOM 2971 O O . LEU A 1 375 ? -21.927 -19.727 14.126 1.00 94.69 375 LEU A O 1
ATOM 2975 N N . LYS A 1 376 ? -23.630 -19.198 15.485 1.00 90.12 376 LYS A N 1
ATOM 2976 C CA . LYS A 1 376 ? -24.651 -19.930 14.724 1.00 90.12 376 LYS A CA 1
ATOM 2977 C C . LYS A 1 376 ? -25.422 -18.971 13.822 1.00 90.12 376 LYS A C 1
ATOM 2979 O O . LYS A 1 376 ? -26.058 -18.038 14.307 1.00 90.12 376 LYS A O 1
ATOM 2984 N N . LEU A 1 377 ? -25.381 -19.212 12.514 1.00 86.94 377 LEU A N 1
ATOM 2985 C CA . LEU A 1 377 ? -26.109 -18.411 11.531 1.00 86.94 377 LEU A CA 1
ATOM 2986 C C . LEU A 1 377 ? -27.570 -18.873 11.425 1.00 86.94 377 LEU A C 1
ATOM 2988 O O . LEU A 1 377 ? -27.852 -20.064 11.298 1.00 86.94 377 LEU A O 1
ATOM 2992 N N . GLY A 1 378 ? -28.503 -17.919 11.466 1.00 82.56 378 GLY A N 1
ATOM 2993 C CA . GLY A 1 378 ? -29.925 -18.169 11.219 1.00 82.56 378 GLY A CA 1
ATOM 2994 C C . GLY A 1 378 ? -30.262 -18.300 9.726 1.00 82.56 378 GLY A C 1
ATOM 2995 O O . GLY A 1 378 ? -29.430 -18.068 8.854 1.00 82.56 378 GLY A O 1
ATOM 2996 N N . SER A 1 379 ? -31.518 -18.628 9.412 1.00 76.75 379 SER A N 1
ATOM 2997 C CA . SER A 1 379 ? -31.998 -18.804 8.028 1.00 76.75 379 SER A CA 1
ATOM 2998 C C . SER A 1 379 ? -32.439 -17.508 7.332 1.00 76.75 379 SER A C 1
ATOM 3000 O O . SER A 1 379 ? -32.581 -17.497 6.111 1.00 76.75 379 SER A O 1
ATOM 3002 N N . ALA A 1 380 ? -32.623 -16.409 8.073 1.00 70.50 380 ALA A N 1
ATOM 3003 C CA . ALA A 1 380 ? -33.238 -15.170 7.580 1.00 70.50 380 ALA A CA 1
ATOM 3004 C C . ALA A 1 380 ? -32.474 -14.465 6.435 1.00 70.50 380 ALA A C 1
ATOM 3006 O O . ALA A 1 380 ? -33.056 -13.649 5.722 1.00 70.50 380 ALA A O 1
ATOM 3007 N N . GLY A 1 381 ? -31.181 -14.764 6.249 1.00 66.81 381 GLY A N 1
ATOM 3008 C CA . GLY A 1 381 ? -30.340 -14.171 5.200 1.00 66.81 381 GLY A CA 1
ATOM 3009 C C . GLY A 1 381 ? -30.294 -14.945 3.876 1.00 66.81 381 GLY A C 1
ATOM 3010 O O . GLY A 1 381 ? -29.922 -14.361 2.863 1.00 66.81 381 GLY A O 1
ATOM 3011 N N . ARG A 1 382 ? -30.712 -16.221 3.851 1.00 69.25 382 ARG A N 1
ATOM 3012 C CA . ARG A 1 382 ? -30.440 -17.168 2.744 1.00 69.25 382 ARG A CA 1
ATOM 3013 C C . ARG A 1 382 ? -31.133 -16.857 1.410 1.00 69.25 382 ARG A C 1
ATOM 3015 O O . ARG A 1 382 ? -30.868 -17.529 0.424 1.00 69.25 382 ARG A O 1
ATOM 3022 N N . GLN A 1 383 ? -32.037 -15.879 1.367 1.00 71.56 383 GLN A N 1
ATOM 3023 C CA . GLN A 1 383 ? -32.811 -15.534 0.164 1.00 71.56 383 GLN A CA 1
ATOM 3024 C C . GLN A 1 383 ? -32.460 -14.157 -0.420 1.00 71.56 383 GLN A C 1
ATOM 3026 O O . GLN A 1 383 ? -33.210 -13.629 -1.239 1.00 71.56 383 GLN A O 1
ATOM 3031 N N . ARG A 1 384 ? -31.354 -13.533 0.005 1.00 82.25 384 ARG A N 1
ATOM 3032 C CA . ARG A 1 384 ? -30.962 -12.209 -0.495 1.00 82.25 384 ARG A CA 1
ATOM 3033 C C . ARG A 1 384 ? -29.856 -12.313 -1.532 1.00 82.25 384 ARG A C 1
ATOM 3035 O O . ARG A 1 384 ? -28.809 -12.889 -1.273 1.00 82.25 384 ARG A O 1
ATOM 3042 N N . THR A 1 385 ? -30.061 -11.672 -2.676 1.00 85.38 385 THR A N 1
ATOM 3043 C CA . THR A 1 385 ? -28.990 -11.416 -3.640 1.00 85.38 385 THR A CA 1
ATOM 3044 C C . THR A 1 385 ? -28.154 -10.233 -3.153 1.00 85.38 385 THR A C 1
ATOM 3046 O O . THR A 1 385 ? -28.699 -9.168 -2.859 1.00 85.38 385 THR A O 1
ATOM 3049 N N . VAL A 1 386 ? -26.835 -10.412 -3.063 1.00 87.69 386 VAL A N 1
ATOM 3050 C CA . VAL A 1 386 ? -25.895 -9.392 -2.579 1.00 87.69 386 VAL A CA 1
ATOM 3051 C C . VAL A 1 386 ? -24.850 -9.112 -3.654 1.00 87.69 386 VAL A C 1
ATOM 3053 O O . VAL A 1 386 ? -24.260 -10.034 -4.209 1.00 87.69 386 VAL A O 1
ATOM 3056 N N . ALA A 1 387 ? -24.600 -7.833 -3.936 1.00 89.88 387 ALA A N 1
ATOM 3057 C CA . ALA A 1 387 ? -23.456 -7.409 -4.734 1.00 89.88 387 ALA A CA 1
ATOM 3058 C C . ALA A 1 387 ? -22.265 -7.156 -3.800 1.00 89.88 387 ALA A C 1
ATOM 3060 O O . ALA A 1 387 ? -22.303 -6.244 -2.971 1.00 89.88 387 ALA A O 1
ATOM 3061 N N . TRP A 1 388 ? -21.221 -7.974 -3.923 1.00 89.00 388 TRP A N 1
ATOM 3062 C CA . TRP A 1 388 ? -20.002 -7.849 -3.128 1.00 89.00 388 TRP A CA 1
ATOM 3063 C C . TRP A 1 388 ? -18.932 -7.038 -3.867 1.00 89.00 388 TRP A C 1
ATOM 3065 O O . TRP A 1 388 ? -18.747 -7.186 -5.074 1.00 89.00 388 TRP A O 1
ATOM 3075 N N . HIS A 1 389 ? -18.215 -6.185 -3.132 1.00 90.94 389 HIS A N 1
ATOM 3076 C CA . HIS A 1 389 ? -17.095 -5.406 -3.651 1.00 90.94 389 HIS A CA 1
ATOM 3077 C C . HIS A 1 389 ? -15.804 -5.788 -2.929 1.00 90.94 389 HIS A C 1
ATOM 3079 O O . HIS A 1 389 ? -15.659 -5.547 -1.729 1.00 90.94 389 HIS A O 1
ATOM 3085 N N . ASP A 1 390 ? -14.841 -6.314 -3.681 1.00 89.38 390 ASP A N 1
ATOM 3086 C CA . ASP A 1 390 ? -13.521 -6.632 -3.152 1.00 89.38 390 ASP A CA 1
ATOM 3087 C C . ASP A 1 390 ? -12.679 -5.362 -2.978 1.00 89.38 390 ASP A C 1
ATOM 3089 O O . ASP A 1 390 ? -12.309 -4.682 -3.939 1.00 89.38 390 ASP A O 1
ATOM 3093 N N . SER A 1 391 ? -12.341 -5.059 -1.724 1.00 92.31 391 SER A N 1
ATOM 3094 C CA . SER A 1 391 ? -11.404 -3.985 -1.392 1.00 92.31 391 SER A CA 1
ATOM 3095 C C . SER A 1 391 ? -10.033 -4.253 -2.009 1.00 92.31 391 SER A C 1
ATOM 3097 O O . SER A 1 391 ? -9.532 -5.376 -1.961 1.00 92.31 391 SER A O 1
ATOM 3099 N N . CYS A 1 392 ? -9.367 -3.204 -2.500 1.00 94.50 392 CYS A N 1
ATOM 3100 C CA . CYS A 1 392 ? -7.998 -3.313 -3.009 1.00 94.50 392 CYS A CA 1
ATOM 3101 C C . CYS A 1 392 ? -7.047 -3.874 -1.941 1.00 94.50 392 CYS A C 1
ATOM 3103 O O . CYS A 1 392 ? -6.229 -4.734 -2.256 1.00 94.50 392 CYS A O 1
ATOM 3105 N N . TYR A 1 393 ? -7.192 -3.440 -0.685 1.00 95.12 393 TYR A N 1
ATOM 3106 C CA . TYR A 1 393 ? -6.329 -3.866 0.417 1.00 95.12 393 TYR A CA 1
ATOM 3107 C C . TYR A 1 393 ? -6.603 -5.296 0.888 1.00 95.12 393 TYR A C 1
ATOM 3109 O O . TYR A 1 393 ? -5.674 -5.970 1.309 1.00 95.12 393 TYR A O 1
ATOM 3117 N N . LEU A 1 394 ? -7.836 -5.799 0.790 1.00 94.25 394 LEU A N 1
ATOM 3118 C CA . LEU A 1 394 ? -8.091 -7.217 1.071 1.00 94.25 394 LEU A CA 1
ATOM 3119 C C . LEU A 1 394 ? -7.636 -8.078 -0.107 1.00 94.25 394 LEU A C 1
ATOM 3121 O O . LEU A 1 394 ? -6.821 -8.977 0.059 1.00 94.25 394 LEU A O 1
ATOM 3125 N N . GLY A 1 395 ? -8.098 -7.740 -1.308 1.00 94.69 395 GLY A N 1
ATOM 3126 C CA . GLY A 1 395 ? -7.857 -8.519 -2.509 1.00 94.69 395 GLY A CA 1
ATOM 3127 C C . GLY A 1 395 ? -6.438 -8.383 -3.054 1.00 94.69 395 GLY A C 1
ATOM 3128 O O . GLY A 1 395 ? -5.655 -9.323 -3.015 1.00 94.69 395 GLY A O 1
ATOM 3129 N N . ARG A 1 396 ? -6.079 -7.226 -3.619 1.00 94.56 396 ARG A N 1
ATOM 3130 C CA . ARG A 1 396 ? -4.809 -7.086 -4.355 1.00 94.56 396 ARG A CA 1
ATOM 3131 C C . ARG A 1 396 ? -3.598 -7.111 -3.429 1.00 94.56 396 ARG A C 1
ATOM 3133 O O . ARG A 1 396 ? -2.610 -7.740 -3.781 1.00 94.56 396 ARG A O 1
ATOM 3140 N N . TYR A 1 397 ? -3.675 -6.473 -2.265 1.00 95.00 397 TYR A N 1
ATOM 3141 C CA . TYR A 1 397 ? -2.555 -6.456 -1.317 1.00 95.00 397 TYR A CA 1
ATOM 3142 C C . TYR A 1 397 ? -2.421 -7.767 -0.535 1.00 95.00 397 TYR A C 1
ATOM 3144 O O . TYR A 1 397 ? -1.314 -8.254 -0.349 1.00 95.00 397 TYR A O 1
ATOM 3152 N N . ASN A 1 398 ? -3.536 -8.354 -0.086 1.00 94.25 398 ASN A N 1
ATOM 3153 C CA . ASN A 1 398 ? -3.510 -9.462 0.877 1.00 94.25 398 ASN A CA 1
ATOM 3154 C C . ASN A 1 398 ? -4.088 -10.785 0.347 1.00 94.25 398 ASN A C 1
ATOM 3156 O O . ASN A 1 398 ? -4.139 -11.762 1.090 1.00 94.25 398 ASN A O 1
ATOM 3160 N N . SER A 1 399 ? -4.498 -10.843 -0.925 1.00 93.44 399 SER A N 1
ATOM 3161 C CA . SER A 1 399 ? -5.078 -12.031 -1.579 1.00 93.44 399 SER A CA 1
ATOM 3162 C C . SER A 1 399 ? -6.270 -12.646 -0.830 1.00 93.44 399 SER A C 1
ATOM 3164 O O . SER A 1 399 ? -6.524 -13.845 -0.916 1.00 93.44 399 SER A O 1
ATOM 3166 N N . LEU A 1 400 ? -7.021 -11.818 -0.100 1.00 92.88 400 LEU A N 1
ATOM 3167 C CA . LEU A 1 400 ? -8.176 -12.202 0.705 1.00 92.88 400 LEU A CA 1
ATOM 3168 C C . LEU A 1 400 ? -9.458 -11.936 -0.101 1.00 92.88 400 LEU A C 1
ATOM 3170 O O . LEU A 1 400 ? -10.053 -10.862 -0.002 1.00 92.88 400 LEU A O 1
ATOM 3174 N N . TYR A 1 401 ? -9.848 -12.918 -0.920 1.00 93.19 401 TYR A N 1
ATOM 3175 C CA . TYR A 1 401 ? -11.051 -12.878 -1.771 1.00 93.19 401 TYR A CA 1
ATOM 3176 C C . TYR A 1 401 ? -12.128 -13.883 -1.344 1.00 93.19 401 TYR A C 1
ATOM 3178 O O . TYR A 1 401 ? -13.315 -13.570 -1.393 1.00 93.19 401 TYR A O 1
ATOM 3186 N N . GLU A 1 402 ? -11.729 -15.081 -0.910 1.00 93.62 402 GLU A N 1
ATOM 3187 C CA . GLU A 1 402 ? -12.654 -16.203 -0.701 1.00 93.62 402 GLU A CA 1
ATOM 3188 C C . GLU A 1 402 ? -13.360 -16.155 0.655 1.00 93.62 402 GLU A C 1
ATOM 3190 O O . GLU A 1 402 ? -14.535 -16.483 0.761 1.00 93.62 402 GLU A O 1
ATOM 3195 N N . GLN A 1 403 ? -12.678 -15.712 1.710 1.00 91.69 403 GLN A N 1
ATOM 3196 C CA . GLN A 1 403 ? -13.215 -15.714 3.073 1.00 91.69 403 GLN A CA 1
ATOM 3197 C C . GLN A 1 403 ? -14.493 -14.867 3.220 1.00 91.69 403 GLN A C 1
ATOM 3199 O O . GLN A 1 403 ? -15.438 -15.340 3.848 1.00 91.69 403 GLN A O 1
ATOM 3204 N N . PRO A 1 404 ? -14.581 -13.644 2.656 1.00 90.81 404 PRO A N 1
ATOM 3205 C CA . PRO A 1 404 ? -15.813 -12.869 2.697 1.00 90.81 404 PRO A CA 1
ATOM 3206 C C . PRO A 1 404 ? -16.932 -13.513 1.873 1.00 90.81 404 PRO A C 1
ATOM 3208 O O . PRO A 1 404 ? -18.085 -13.439 2.279 1.00 90.81 404 PRO A O 1
ATOM 3211 N N . ARG A 1 405 ? -16.604 -14.161 0.746 1.00 91.69 405 ARG A N 1
ATOM 3212 C CA . ARG A 1 405 ? -17.579 -14.822 -0.138 1.00 91.69 405 ARG A CA 1
ATOM 3213 C C . ARG A 1 405 ? -18.162 -16.071 0.507 1.00 91.69 405 ARG A C 1
ATOM 3215 O O . ARG A 1 405 ? -19.371 -16.177 0.606 1.00 91.69 405 ARG A O 1
ATOM 3222 N N . ALA A 1 406 ? -17.314 -16.910 1.096 1.00 90.62 406 ALA A N 1
ATOM 3223 C CA . ALA A 1 406 ? -17.722 -18.102 1.837 1.00 90.62 406 ALA A CA 1
ATOM 3224 C C . ALA A 1 406 ? -18.574 -17.810 3.087 1.00 90.62 406 ALA A C 1
ATOM 3226 O O . ALA A 1 406 ? -19.121 -18.733 3.677 1.00 90.62 406 ALA A O 1
ATOM 3227 N N . LEU A 1 407 ? -18.620 -16.557 3.553 1.00 88.06 407 LEU A N 1
ATOM 3228 C CA . LEU A 1 407 ? -19.533 -16.125 4.613 1.00 88.06 407 LEU A CA 1
ATOM 3229 C C . LEU A 1 407 ? -20.899 -15.678 4.058 1.00 88.06 407 LEU A C 1
ATOM 3231 O O . LEU A 1 407 ? -21.886 -15.688 4.794 1.00 88.06 407 LEU A O 1
ATOM 3235 N N . LEU A 1 408 ? -20.934 -15.216 2.805 1.00 87.44 408 LEU A N 1
ATOM 3236 C CA . LEU A 1 408 ? -22.150 -14.795 2.107 1.00 87.44 408 LEU A CA 1
ATOM 3237 C C . LEU A 1 408 ? -22.880 -15.976 1.454 1.00 87.44 408 LEU A C 1
ATOM 3239 O O . LEU A 1 408 ? -24.111 -15.958 1.433 1.00 87.44 408 LEU A O 1
ATOM 3243 N N . ASP A 1 409 ? -22.122 -16.945 0.937 1.00 83.50 409 ASP A N 1
ATOM 3244 C CA . ASP A 1 409 ? -22.597 -18.237 0.421 1.00 83.50 409 ASP A CA 1
ATOM 3245 C C . ASP A 1 409 ? -23.066 -19.152 1.567 1.00 83.50 409 ASP A C 1
ATOM 3247 O O . ASP A 1 409 ? -24.149 -19.776 1.427 1.00 83.50 409 ASP A O 1
#

Solvent-accessible surface area (backbone atoms only — not comparable to full-atom values): 22960 Å² total; per-residue (Å²): 132,84,59,92,63,43,85,76,35,82,64,61,37,61,52,52,60,73,50,64,85,57,56,69,70,58,48,54,50,49,49,54,50,52,51,52,52,50,50,50,51,51,53,49,49,62,67,42,26,84,80,42,82,58,36,29,70,55,35,20,51,49,27,49,74,64,45,75,90,62,61,71,81,56,75,78,79,58,61,64,53,49,34,54,75,72,68,54,84,88,67,96,74,75,72,54,42,30,53,36,71,86,61,50,53,71,66,57,56,37,31,24,57,19,58,81,78,81,49,48,23,30,80,52,24,70,39,34,75,70,71,44,79,26,39,63,55,54,56,34,48,42,52,38,52,50,48,56,51,53,59,55,43,74,74,72,55,96,81,69,85,76,73,53,50,47,53,91,64,37,44,62,66,34,56,67,46,57,78,83,54,56,46,33,36,80,49,31,95,42,50,38,65,61,53,80,51,46,33,35,31,33,14,12,26,43,71,68,67,68,55,66,66,73,77,51,54,57,32,51,53,5,35,75,77,31,28,21,59,80,58,53,59,42,88,55,43,51,61,67,44,68,96,60,88,70,50,30,56,92,74,51,62,73,92,70,55,58,58,77,28,37,42,51,54,45,49,50,30,37,69,35,79,72,40,27,55,51,44,50,51,50,51,53,52,38,56,71,35,69,54,55,59,30,30,54,42,67,77,51,50,36,66,24,48,67,42,35,69,63,6,40,44,62,65,14,49,54,38,40,51,56,45,50,53,54,36,58,77,52,63,62,54,28,40,32,21,80,39,47,62,47,40,42,22,51,62,61,44,34,47,78,72,80,43,82,53,54,68,37,43,47,52,50,47,52,44,47,34,40,74,71,64,44,36,82,84,77,74,89,62,81,85,65,92,78,91,84,80,82,48,44,44,33,29,70,53,61,70,54,61,59,50,57,46,68,64,73,108

Mean predicted aligned error: 6.78 Å

Sequence (409 aa):
ARPWWAPYSFVSSPIALALSGIGEQSLRSLHRAVWWVHFLLDMTMLALIPWTKLIHIFTGWLALAFHSKLPDGSIKRNPAIADMIEGREDVEERFFGVGRLEHLSWKNLLDSDACIRCGRCEHNCPAAQTGKKLNPKRVMLEVRRHMEQVFALRKGQDGEKRPELHGETIAPEVLWACTTCLACEKNCPMGIEHLDVIVPMRQYLVQVASEFPQELTGFFKGIENNSNPWQVGSGKRLDWAEGLDVVPMSKRDPEKGPPEVLFFVGCAGSFDPRAVKVTQAFVKIMKAAGVDFAVLGTEEGCCGETARRLGNEFLGQTVIEQNIETFRKYDIKKIVTCCPHGFNAFRNDYPQFGAGFEVMHHSEFILRLVRDGRLKLGSAGRQRTVAWHDSCYLGRYNSLYEQPRALLD

Nearest PDB structures (foldseek):
  3r0i-assembly1_B  TM=4.486E-01  e=7.993E+00  Escherichia coli K-12
  3r0i-assembly1_A  TM=4.244E-01  e=9.676E+00  Escherichia coli K-12

Radius of gyration: 28.84 Å; Cα contacts (8 Å, |Δi|>4): 545; chains: 1; bounding box: 64×65×94 Å

Secondary structure (DSSP, 8-state):
---TTGGG-TTHHHHHHHTTTS-HHHHHHHHHHHHHHHHHHHHHHHHHGGGSGGGHHHHHHHHHHT--SSPTTPPPP-HHHHHHHTT----S----S-SSGGGS-HHHHHHHHH-----HHHHT-HHHHTT-S--HHHHHHHHHHHHHHHHHHTTT-TTS-PPPSSTTSS-HHHHHT-----HHHHT-TT---SHHHHHHHHHHHHHTS----THHHHHHHHHHHHSSTT---GGGTTGGGTTS-PPBGGGS-GGG-S-SEEEE-HHHHHH-HHHHHHHHHHHHHHHHTT--EEB-GGG----SHHHHHTT-HHHHHHHHHHHHHHHHHTT--EEEES-HHHHHIIIIIGGGGT---EEEEHHHHHHHHHHTTSS---STTTT--------HIIIIIT---HHHHHHH-

Foldseek 3Di:
DDPPCLVVPPPVNVVCVVCVPPDPVVVVVVVVVVVVVVVVVVVVVVVCCVVDLNVLVPLLVVLVVPFDPFFALADFQDVLLVCVVVVNDPDPDNDQFAFALVRADPSLQSLLSNQSVPQQLLVQAPLNVVVFPARLNLLSPLSNVLVVVVVVVVVPDDPDDRDTCEDPSNDVSNLVSHPSLCRSQVRDPSNRRSSSRSLSNLLCCVPPVVHDDPLCVQQLCLCVPDLGRNVDHLLQQCVLCPPLPAAALVRDDPVVAFFPEEEQCAHCCRPPPVNSVVVSVLSVQCVLLVGGYHYNRSQHHHLLQVCSSSNVSSSSVVRLVSVQVVCVVRVHAHYEYQDLSSQLSQPRVSVSVVDHHNYDYSLLVSLVSVVVVSGDDDPPLVPDDDDDDDGSSCPVRPVNDVSNVVVND